Protein AF-A0A7Y2HXH1-F1 (afdb_monomer)

pLDDT: mean 85.86, std 12.76, range [32.22, 98.62]

Solvent-accessible surface area (backbone atoms only — not comparable to full-atom values): 25925 Å² total; per-residue (Å²): 114,70,70,60,53,54,54,50,51,55,49,54,55,49,51,50,53,51,50,55,51,54,54,54,55,60,56,45,57,59,54,50,52,52,51,52,49,49,52,49,54,51,52,50,50,52,52,53,50,60,75,49,48,80,46,75,85,42,82,48,52,45,35,39,28,36,30,29,70,54,81,88,75,81,83,51,68,41,38,40,34,41,34,39,27,36,101,84,72,46,83,44,54,72,54,27,25,29,32,39,25,54,70,82,48,79,70,38,70,75,37,73,55,33,71,76,75,75,56,79,72,86,86,71,91,71,80,62,74,87,68,55,71,95,80,59,70,53,25,32,30,38,37,30,67,42,68,89,67,67,50,77,64,54,47,52,51,51,54,52,46,42,73,73,63,36,44,76,46,70,37,40,32,72,50,53,68,74,59,46,54,53,47,54,76,69,26,39,24,37,39,36,42,56,82,34,51,58,85,57,38,52,60,72,66,47,76,34,62,40,10,35,37,30,30,28,69,65,46,37,46,53,59,22,51,25,71,75,43,63,43,80,46,78,42,31,47,31,20,36,74,31,47,84,44,75,53,32,53,88,49,75,71,38,84,40,74,30,30,91,51,74,41,42,26,33,25,60,72,49,60,61,11,84,49,47,47,44,42,25,14,36,59,94,41,78,89,35,40,22,31,38,37,30,51,58,63,27,39,27,52,88,71,44,59,31,54,16,22,40,35,36,46,34,51,22,79,90,46,65,63,86,50,47,36,72,63,40,51,48,41,50,51,31,46,48,27,51,28,44,69,56,76,56,93,71,35,57,72,38,56,33,86,57,83,39,87,40,80,47,58,64,46,42,44,23,32,40,32,24,66,32,60,39,85,59,41,25,39,31,39,34,41,36,31,38,32,18,60,40,66,44,44,31,26,45,34,36,23,37,56,54,95,92,38,54,34,43,54,72,46,54,38,69,72,44,78,45,58,41,61,76,39,81,49,70,48,63,33,70,77,41,80,45,65,56,42,58,33,21,50,29,42,16,38,65,39,49,64,23,33,38,18,32,41,78,80,38,45,29,36,31,35,90,37,48,20,40,84,72,48,72,61,66,56,58,66,78,66,74,46,78,44,66,26,30,49,20,33,30,35,31,22,33,67,117

Nearest PDB structures (foldseek):
  3no8-assembly2_B  TM=5.246E-01  e=2.899E-03  Homo sapiens
  6j0w-assembly2_B  TM=5.743E-01  e=3.184E+00  Saccharomyces cerevisiae S288C
  6j0x-assembly4_D  TM=6.091E-01  e=5.250E+00  Saccharomyces cerevisiae S288C
  6j0w-assembly1_A  TM=5.552E-01  e=4.203E+00  Saccharomyces cerevisiae S288C
  4gwm-assembly1_B  TM=2.962E-01  e=1.135E-01  Homo sapiens

Foldseek 3Di:
DVVVVVVVVVVVVVVVVVVVVVVVVVVVVVVVVVLVVLVVVVVVVVVVQVVQFPDWDDDDFFKTWTWGPDDPPPRDTKIKMWGQAAPVRHHHAAQTFIWIDIRNDDTDGSGRGHRDGTPDDDDDPDPDPCPDPPPDAQEEEEEAQDPVDDDPQSVVVVVLLVVLRHHYDYDHLQDDLVVLVVSLVVHQEYEAEQNHDCVNNALSCCQRLHFYEYQHFCVCVSVLQFPDDKDKDWDQWWAFPDCPDLLNVQDDGTIGGFFPGIWIWMWDPGDGFPQKDARIAGNVDRVIGRWIKHAQQGQGNVRGGRSFIYIHHGHDDPTPPVRTDPSNSSSVNSSRCVRSVVRDNDFDKKFAQDQADAKDFQQAQKKKKWKIWDAAKFKWWKKKFQKAQDWDKKKKFKADDDPQDGFFTQWMFQIDIDYHDGDIDMDTIDIDIDGTDMMMIIMHDNDRRMIWHKDAATKMFMDRGNCSVVNDDRTRPDTPDIDRMGTRMMIGTHGD

Mean predicted aligned error: 18.64 Å

Sequence (496 aa):
MTIAMVILSIIVVGMGSVMVLAARDLGGTQSDAVAASRTADVAEAIIRDVGFLSTITEQTDRAITLTVPDRDGDGNAETIRYAWESATGDPGVPGDPIWRTYNGGTPVAVIDAAQDFSLTYLTRVVRGDWIPVADESFNLLFVVPDPNDLDAGEILRRDLIESWGYTVTVIDDDAIPLEFDAAVAGNSVAYVCETVDPGRLGTKLTPADIGVVSEQREMAELLEVEAKETRDYGQSSVKVVDAGHYITALVSPGDLTIASSSVRLLRPDDALAPDAVFPISKHDDPTKGVLVTVEAGGTLDDATPAAGRRVVLPWGKDLDFSKLNATAHVLTKRSIDWAAGNESLGGSTFGYVDAFPTNVTNVRRLQVATQVTLAEAGTVTEVGAFIGGFADNCRFAIYSDLAGEPDTLLAETAAFAIESAYDWQSAALPPIHLTPGTYWLALALASNTQGFFVDSGGELRYRNHWAEKNGFLPSWGASDDTFGVKMSIYAAYVTD

Radius of gyration: 33.73 Å; Cα contacts (8 Å, |Δi|>4): 1138; chains: 1; bounding box: 95×76×96 Å

Structure (mmCIF, N/CA/C/O backbone):
data_AF-A0A7Y2HXH1-F1
#
_entry.id   AF-A0A7Y2HXH1-F1
#
loop_
_atom_site.group_PDB
_atom_site.id
_atom_site.type_symbol
_atom_site.label_atom_id
_atom_site.label_alt_id
_atom_site.label_comp_id
_atom_site.label_asym_id
_atom_site.label_entity_id
_atom_site.label_seq_id
_atom_site.pdbx_PDB_ins_code
_atom_site.Cartn_x
_atom_site.Cartn_y
_atom_site.Cartn_z
_atom_site.occupancy
_atom_site.B_iso_or_equiv
_atom_site.auth_seq_id
_atom_site.auth_comp_id
_atom_site.auth_asym_id
_atom_site.auth_atom_id
_atom_site.pdbx_PDB_model_num
ATOM 1 N N . MET A 1 1 ? -63.052 -50.247 65.478 1.00 60.56 1 MET A N 1
ATOM 2 C CA . MET A 1 1 ? -62.754 -50.808 64.140 1.00 60.56 1 MET A CA 1
ATOM 3 C C . MET A 1 1 ? -63.159 -49.860 63.003 1.00 60.56 1 MET A C 1
ATOM 5 O O . MET A 1 1 ? -62.388 -49.704 62.069 1.00 60.56 1 MET A O 1
ATOM 9 N N . THR A 1 2 ? -64.288 -49.150 63.107 1.00 65.19 2 THR A N 1
ATOM 10 C CA . THR A 1 2 ? -64.756 -48.150 62.120 1.00 65.19 2 THR A CA 1
ATOM 11 C C . THR A 1 2 ? -63.811 -46.958 61.925 1.00 65.19 2 THR A C 1
ATOM 13 O O . THR A 1 2 ? -63.526 -46.594 60.792 1.00 65.19 2 THR A O 1
ATOM 16 N N . ILE A 1 3 ? -63.240 -46.402 63.001 1.00 70.44 3 ILE A N 1
ATOM 17 C CA . ILE A 1 3 ? -62.281 -45.279 62.911 1.00 70.44 3 ILE A CA 1
ATOM 18 C C . ILE A 1 3 ? -61.009 -45.678 62.141 1.00 70.44 3 ILE A C 1
ATOM 20 O O . ILE A 1 3 ? -60.512 -44.909 61.325 1.00 70.44 3 ILE A O 1
ATOM 24 N N . ALA A 1 4 ? -60.519 -46.906 62.336 1.00 71.56 4 ALA A N 1
ATOM 25 C CA . ALA A 1 4 ? -59.336 -47.405 61.636 1.00 71.56 4 ALA A CA 1
ATOM 26 C C . ALA A 1 4 ? -59.574 -47.568 60.122 1.00 71.56 4 ALA A C 1
ATOM 28 O O . ALA A 1 4 ? -58.682 -47.273 59.335 1.00 71.56 4 ALA A O 1
ATOM 29 N N . MET A 1 5 ? -60.781 -47.970 59.704 1.00 73.00 5 MET A N 1
ATOM 30 C CA . MET A 1 5 ? -61.138 -48.066 58.281 1.00 73.00 5 MET A CA 1
ATOM 31 C C . MET A 1 5 ? -61.277 -46.693 57.613 1.00 73.00 5 MET A C 1
ATOM 33 O O . MET A 1 5 ? -60.857 -46.532 56.470 1.00 73.00 5 MET A O 1
ATOM 37 N N . VAL A 1 6 ? -61.796 -45.691 58.331 1.00 75.38 6 VAL A N 1
ATOM 38 C CA . VAL A 1 6 ? -61.875 -44.311 57.821 1.00 75.38 6 VAL A CA 1
ATOM 39 C C . VAL A 1 6 ? -60.472 -43.733 57.618 1.00 75.38 6 VAL A C 1
ATOM 41 O O . VAL A 1 6 ? -60.181 -43.207 56.547 1.00 75.38 6 VAL A O 1
ATOM 44 N N . ILE A 1 7 ? -59.569 -43.912 58.587 1.00 78.06 7 ILE A N 1
ATOM 45 C CA . ILE A 1 7 ? -58.177 -43.446 58.471 1.00 78.06 7 ILE A CA 1
ATOM 46 C C . ILE A 1 7 ? -57.454 -44.147 57.311 1.00 78.06 7 ILE A C 1
ATOM 48 O O . ILE A 1 7 ? -56.794 -43.481 56.516 1.00 78.06 7 ILE A O 1
ATOM 52 N N . LEU A 1 8 ? -57.627 -45.464 57.154 1.00 79.19 8 LEU A N 1
ATOM 53 C CA . LEU A 1 8 ? -57.014 -46.211 56.052 1.00 79.19 8 LEU A CA 1
ATOM 54 C C . LEU A 1 8 ? -57.516 -45.727 54.680 1.00 79.19 8 LEU A C 1
ATOM 56 O O . LEU A 1 8 ? -56.723 -45.590 53.755 1.00 79.19 8 LEU A O 1
ATOM 60 N N . SER A 1 9 ? -58.812 -45.416 54.551 1.00 75.00 9 SER A N 1
ATOM 61 C CA . SER A 1 9 ? -59.383 -44.919 53.291 1.00 75.00 9 SER A CA 1
ATOM 62 C C . SER A 1 9 ? -58.818 -43.555 52.876 1.00 75.00 9 SER A C 1
ATOM 64 O O . SER A 1 9 ? -58.506 -43.351 51.705 1.00 75.00 9 SER A O 1
ATOM 66 N N . ILE A 1 10 ? -58.593 -42.654 53.840 1.00 77.50 10 ILE A N 1
ATOM 67 C CA . ILE A 1 10 ? -57.994 -41.335 53.594 1.00 77.50 10 ILE A CA 1
ATOM 68 C C . ILE A 1 10 ? -56.530 -41.485 53.169 1.00 77.50 10 ILE A C 1
ATOM 70 O O . ILE A 1 10 ? -56.088 -40.806 52.246 1.00 77.50 10 ILE A O 1
ATOM 74 N N . ILE A 1 11 ? -55.790 -42.407 53.792 1.00 82.75 11 ILE A N 1
ATOM 75 C CA . ILE A 1 11 ? -54.392 -42.677 53.436 1.00 82.75 11 ILE A CA 1
ATOM 76 C C . ILE A 1 11 ? -54.292 -43.267 52.027 1.00 82.75 11 ILE A C 1
ATOM 78 O O . ILE A 1 11 ? -53.467 -42.808 51.246 1.00 82.75 11 ILE A O 1
ATOM 82 N N . VAL A 1 12 ? -55.143 -44.231 51.662 1.00 81.94 12 VAL A N 1
ATOM 83 C CA . VAL A 1 12 ? -55.109 -44.855 50.327 1.00 81.94 12 VAL A CA 1
ATOM 84 C C . VAL A 1 12 ? -55.480 -43.854 49.226 1.00 81.94 12 VAL A C 1
ATOM 86 O O . VAL A 1 12 ? -54.816 -43.819 48.193 1.00 81.94 12 VAL A O 1
ATOM 89 N N . VAL A 1 13 ? -56.480 -42.994 49.451 1.00 83.62 13 VAL A N 1
ATOM 90 C CA . VAL A 1 13 ? -56.836 -41.923 48.500 1.00 83.62 13 VAL A CA 1
ATOM 91 C C . VAL A 1 13 ? -55.732 -40.865 48.420 1.00 83.62 13 VAL A C 1
ATOM 93 O O . VAL A 1 13 ? -55.372 -40.438 47.325 1.00 83.62 13 VAL A O 1
ATOM 96 N N . GLY A 1 14 ? -55.137 -40.490 49.557 1.00 77.56 14 GLY A N 1
ATOM 97 C CA . GLY A 1 14 ? -53.994 -39.578 49.604 1.00 77.56 14 GLY A CA 1
ATOM 98 C C . GLY A 1 14 ? -52.792 -40.123 48.833 1.00 77.56 14 GLY A C 1
ATOM 99 O O . GLY A 1 14 ? -52.248 -39.430 47.979 1.00 77.56 14 GLY A O 1
ATOM 100 N N . MET A 1 15 ? -52.428 -41.388 49.056 1.00 81.38 15 MET A N 1
ATOM 101 C CA . MET A 1 15 ? -51.345 -42.066 48.336 1.00 81.38 15 MET A CA 1
ATOM 102 C C . MET A 1 15 ? -51.634 -42.195 46.838 1.00 81.38 15 MET A C 1
ATOM 104 O O . MET A 1 15 ? -50.723 -42.002 46.038 1.00 81.38 15 MET A O 1
ATOM 108 N N . GLY A 1 16 ? -52.888 -42.451 46.448 1.00 76.81 16 GLY A N 1
ATOM 109 C CA . GLY A 1 16 ? -53.306 -42.455 45.044 1.00 76.81 16 GLY A CA 1
ATOM 110 C C . GLY A 1 16 ? -53.090 -41.099 44.366 1.00 76.81 16 GLY A C 1
ATOM 111 O O . GLY A 1 16 ? -52.514 -41.041 43.283 1.00 76.81 16 GLY A O 1
ATOM 112 N N . SER A 1 17 ? -53.461 -39.999 45.028 1.00 72.62 17 SER A N 1
ATOM 113 C CA . SER A 1 17 ? -53.221 -38.642 44.517 1.00 72.62 17 SER A CA 1
ATOM 114 C C . SER A 1 17 ? -51.734 -38.297 44.424 1.00 72.62 17 SER A C 1
ATOM 116 O O . SER A 1 17 ? -51.313 -37.702 43.433 1.00 72.62 17 SER A O 1
ATOM 118 N N . VAL A 1 18 ? -50.921 -38.700 45.411 1.00 75.31 18 VAL A N 1
ATOM 119 C CA . VAL A 1 18 ? -49.463 -38.487 45.361 1.00 75.31 18 VAL A CA 1
ATOM 120 C C . VAL A 1 18 ? -48.822 -39.313 44.244 1.00 75.31 18 VAL A C 1
ATOM 122 O O . VAL A 1 18 ? -47.957 -38.802 43.542 1.00 75.31 18 VAL A O 1
ATOM 125 N N . MET A 1 19 ? -49.272 -40.549 44.012 1.00 74.69 19 MET A N 1
ATOM 126 C CA . MET A 1 19 ? -48.784 -41.371 42.899 1.00 74.69 19 MET A CA 1
ATOM 127 C C . MET A 1 19 ? -49.162 -40.794 41.531 1.00 74.69 19 MET A C 1
ATOM 129 O O . MET A 1 19 ? -48.330 -40.807 40.631 1.00 74.69 19 MET A O 1
ATOM 133 N N . VAL A 1 20 ? -50.371 -40.248 41.367 1.00 75.94 20 VAL A N 1
ATOM 134 C CA . VAL A 1 20 ? -50.781 -39.582 40.116 1.00 75.94 20 VAL A CA 1
ATOM 135 C C . VAL A 1 20 ? -49.973 -38.303 39.878 1.00 75.94 20 VAL A C 1
ATOM 137 O O . VAL A 1 20 ? -49.568 -38.045 38.747 1.00 75.94 20 VAL A O 1
ATOM 140 N N . LEU A 1 21 ? -49.691 -37.526 40.928 1.00 70.44 21 LEU A N 1
ATOM 141 C CA . LEU A 1 21 ? -48.829 -36.344 40.837 1.00 70.44 21 LEU A CA 1
ATOM 142 C C . LEU A 1 21 ? -47.380 -36.719 40.496 1.00 70.44 21 LEU A C 1
ATOM 144 O O . LEU A 1 21 ? -46.819 -36.149 39.567 1.00 70.44 21 LEU A O 1
ATOM 148 N N . ALA A 1 22 ? -46.810 -37.723 41.166 1.00 68.31 22 ALA A N 1
ATOM 149 C CA . ALA A 1 22 ? -45.454 -38.203 40.894 1.00 68.31 22 ALA A CA 1
ATOM 150 C C . ALA A 1 22 ? -45.315 -38.819 39.488 1.00 68.31 22 ALA A C 1
ATOM 152 O O . ALA A 1 22 ? -44.310 -38.609 38.816 1.00 68.31 22 ALA A O 1
ATOM 153 N N . ALA A 1 23 ? -46.334 -39.541 39.005 1.00 64.56 23 ALA A N 1
ATOM 154 C CA . ALA A 1 23 ? -46.353 -40.086 37.647 1.00 64.56 23 ALA A CA 1
ATOM 155 C C . ALA A 1 23 ? -46.442 -38.986 36.576 1.00 64.56 23 ALA A C 1
ATOM 157 O O . ALA A 1 23 ? -45.853 -39.120 35.505 1.00 64.56 23 ALA A O 1
ATOM 158 N N . ARG A 1 24 ? -47.156 -37.890 36.864 1.00 61.78 24 ARG A N 1
ATOM 159 C CA . ARG A 1 24 ? -47.276 -36.741 35.957 1.00 61.78 24 ARG A CA 1
ATOM 160 C C . ARG A 1 24 ? -45.981 -35.925 35.880 1.00 61.78 24 ARG A C 1
ATOM 162 O O . ARG A 1 24 ? -45.659 -35.432 34.807 1.00 61.78 24 ARG A O 1
ATOM 169 N N . ASP A 1 25 ? -45.238 -35.845 36.980 1.00 62.25 25 ASP A N 1
ATOM 170 C CA . ASP A 1 25 ? -43.936 -35.170 37.062 1.00 62.25 25 ASP A CA 1
ATOM 171 C C . ASP A 1 25 ? -42.831 -35.959 36.326 1.00 62.25 25 ASP A C 1
ATOM 173 O O . ASP A 1 25 ? -42.063 -35.410 35.538 1.00 62.25 25 ASP A O 1
ATOM 177 N N . LEU A 1 26 ? -42.828 -37.291 36.464 1.00 57.62 26 LEU A N 1
ATOM 178 C CA . LEU A 1 26 ? -41.905 -38.176 35.738 1.00 57.62 26 LEU A CA 1
ATOM 179 C C . LEU A 1 26 ? -42.117 -38.154 34.212 1.00 57.62 26 LEU A C 1
ATOM 181 O O . LEU A 1 26 ? -41.148 -38.271 33.463 1.00 57.62 26 LEU A O 1
ATOM 185 N N . GLY A 1 27 ? -43.355 -37.967 33.741 1.00 52.53 27 GLY A N 1
ATOM 186 C CA . GLY A 1 27 ? -43.676 -37.871 32.310 1.00 52.53 27 GLY A CA 1
ATOM 187 C C . GLY A 1 27 ? -43.183 -36.590 31.620 1.00 52.53 27 GLY A C 1
ATOM 188 O O . GLY A 1 27 ? -42.939 -36.620 30.415 1.00 52.53 27 GLY A O 1
ATOM 189 N N . GLY A 1 28 ? -42.995 -35.490 32.362 1.00 56.53 28 GLY A N 1
ATOM 190 C CA . GLY A 1 28 ? -42.467 -34.228 31.823 1.00 56.53 28 GLY A CA 1
ATOM 191 C C . GLY A 1 28 ? -40.978 -34.315 31.483 1.00 56.53 28 GLY A C 1
ATOM 192 O O . GLY A 1 28 ? -40.565 -33.969 30.385 1.00 56.53 28 GLY A O 1
ATOM 193 N N . THR A 1 29 ? -40.178 -34.921 32.363 1.00 52.50 29 THR A N 1
ATOM 194 C CA . THR A 1 29 ? -38.708 -34.959 32.216 1.00 52.50 29 THR A CA 1
ATOM 195 C C . THR A 1 29 ? -38.201 -35.662 30.951 1.00 52.50 29 THR A C 1
ATOM 197 O O . THR A 1 29 ? -37.196 -35.250 30.376 1.00 52.50 29 THR A O 1
ATOM 200 N N . GLN A 1 30 ? -38.890 -36.709 30.484 1.00 54.19 30 GLN A N 1
ATOM 201 C CA . GLN A 1 30 ? -38.502 -37.439 29.272 1.00 54.19 30 GLN A CA 1
ATOM 202 C C . GLN A 1 30 ? -38.918 -36.689 27.994 1.00 54.19 30 GLN A C 1
ATOM 204 O O . GLN A 1 30 ? -38.177 -36.692 27.016 1.00 54.19 30 GLN A O 1
ATOM 209 N N . SER A 1 31 ? -40.070 -36.010 28.025 1.00 64.81 31 SER A N 1
ATOM 210 C CA . SER A 1 31 ? -40.540 -35.100 26.970 1.00 64.81 31 SER A CA 1
ATOM 211 C C . SER A 1 31 ? -39.597 -33.905 26.814 1.00 64.81 31 SER A C 1
ATOM 213 O O . SER A 1 31 ? -39.173 -33.587 25.704 1.00 64.81 31 SER A O 1
ATOM 215 N N . ASP A 1 32 ? -39.203 -33.303 27.934 1.00 67.62 32 ASP A N 1
ATOM 216 C CA . ASP A 1 32 ? -38.363 -32.107 27.959 1.00 67.62 32 ASP A CA 1
ATOM 217 C C . ASP A 1 32 ? -36.925 -32.415 27.526 1.00 67.62 32 ASP A C 1
ATOM 219 O O . ASP A 1 32 ? -36.320 -31.636 26.794 1.00 67.62 32 ASP A O 1
ATOM 223 N N . ALA A 1 33 ? -36.390 -33.587 27.891 1.00 70.44 33 ALA A N 1
ATOM 224 C CA . ALA A 1 33 ? -35.076 -34.035 27.430 1.00 70.44 33 ALA A CA 1
ATOM 225 C C . ALA A 1 33 ? -35.040 -34.300 25.913 1.00 70.44 33 ALA A C 1
ATOM 227 O O . ALA A 1 33 ? -34.067 -33.948 25.246 1.00 70.44 33 ALA A O 1
ATOM 228 N N . VAL A 1 34 ? -36.102 -34.890 25.349 1.00 75.12 34 VAL A N 1
ATOM 229 C CA . VAL A 1 34 ? -36.216 -35.114 23.897 1.00 75.12 34 VAL A CA 1
ATOM 230 C C . VAL A 1 34 ? -36.394 -33.789 23.152 1.00 75.12 34 VAL A C 1
ATOM 232 O O . VAL A 1 34 ? -35.776 -33.596 22.106 1.00 75.12 34 VAL A O 1
ATOM 235 N N . ALA A 1 35 ? -37.189 -32.863 23.695 1.00 71.75 35 ALA A N 1
ATOM 236 C CA . ALA A 1 35 ? -37.345 -31.522 23.139 1.00 71.75 35 ALA A CA 1
ATOM 237 C C . ALA A 1 35 ? -36.018 -30.745 23.160 1.00 71.75 35 ALA A C 1
ATOM 239 O O . ALA A 1 35 ? -35.622 -30.193 22.138 1.00 71.75 35 ALA A O 1
ATOM 240 N N . ALA A 1 36 ? -35.283 -30.778 24.277 1.00 74.88 36 ALA A N 1
ATOM 241 C CA . ALA A 1 36 ? -33.973 -30.141 24.398 1.00 74.88 36 ALA A CA 1
ATOM 242 C C . ALA A 1 36 ? -32.940 -30.723 23.417 1.00 74.88 36 ALA A C 1
ATOM 244 O O . ALA A 1 36 ? -32.199 -29.963 22.796 1.00 74.88 36 ALA A O 1
ATOM 245 N N . SER A 1 37 ? -32.924 -32.049 23.231 1.00 78.69 37 SER A N 1
ATOM 246 C CA . SER A 1 37 ? -32.053 -32.705 22.245 1.00 78.69 37 SER A CA 1
ATOM 247 C C . SER A 1 37 ? -32.366 -32.250 20.819 1.00 78.69 37 SER A C 1
ATOM 249 O O . SER A 1 37 ? -31.452 -31.891 20.088 1.00 78.69 37 SER A O 1
ATOM 251 N N . ARG A 1 38 ? -33.650 -32.196 20.432 1.00 78.88 38 ARG A N 1
ATOM 252 C CA . ARG A 1 38 ? -34.049 -31.722 19.095 1.00 78.88 38 ARG A CA 1
ATOM 253 C C . ARG A 1 38 ? -33.671 -30.262 18.865 1.00 78.88 38 ARG A C 1
ATOM 255 O O . ARG A 1 38 ? -33.202 -29.922 17.787 1.00 78.88 38 ARG A O 1
ATOM 262 N N . THR A 1 39 ? -33.843 -29.407 19.872 1.00 83.50 39 THR A N 1
ATOM 263 C CA . THR A 1 39 ? -33.423 -28.003 19.785 1.00 83.50 39 THR A CA 1
ATOM 264 C C . THR A 1 39 ? -31.911 -27.883 19.594 1.00 83.50 39 THR A C 1
ATOM 266 O O . THR A 1 39 ? -31.471 -27.063 18.792 1.00 83.50 39 THR A O 1
ATOM 269 N N . ALA A 1 40 ? -31.117 -28.713 20.278 1.00 80.81 40 ALA A N 1
ATOM 270 C CA . ALA A 1 40 ? -29.666 -28.742 20.105 1.00 80.81 40 ALA A CA 1
ATOM 271 C C . ALA A 1 40 ? -29.260 -29.192 18.691 1.00 80.81 40 ALA A C 1
ATOM 273 O O . ALA A 1 40 ? -28.426 -28.536 18.074 1.00 80.81 40 ALA A O 1
ATOM 274 N N . ASP A 1 41 ? -29.900 -30.234 18.149 1.00 83.50 41 ASP A N 1
ATOM 275 C CA . ASP A 1 41 ? -29.634 -30.723 16.788 1.00 83.50 41 ASP A CA 1
ATOM 276 C C . ASP A 1 41 ? -29.937 -29.647 15.729 1.00 83.50 41 ASP A C 1
ATOM 278 O O . ASP A 1 41 ? -29.173 -29.450 14.782 1.00 83.50 41 ASP A O 1
ATOM 282 N N . VAL A 1 42 ? -31.043 -28.912 15.899 1.00 86.75 42 VAL A N 1
ATOM 283 C CA . VAL A 1 42 ? -31.425 -27.812 15.000 1.00 86.75 42 VAL A CA 1
ATOM 284 C C . VAL A 1 42 ? -30.465 -26.630 15.129 1.00 86.75 42 VAL A C 1
ATOM 286 O O . VAL A 1 42 ? -30.064 -26.062 14.115 1.00 86.75 42 VAL A O 1
ATOM 289 N N . ALA A 1 43 ? -30.049 -26.276 16.347 1.00 84.12 43 ALA A N 1
ATOM 290 C CA . ALA A 1 43 ? -29.053 -25.231 16.561 1.00 84.12 43 ALA A CA 1
ATOM 291 C C . ALA A 1 43 ? -27.703 -25.597 15.923 1.00 84.12 43 ALA A C 1
ATOM 293 O O . ALA A 1 43 ? -27.095 -24.760 15.257 1.00 84.12 43 ALA A O 1
ATOM 294 N N . GLU A 1 44 ? -27.256 -26.849 16.055 1.00 84.50 44 GLU A N 1
ATOM 295 C CA . GLU A 1 44 ? -26.034 -27.331 15.409 1.00 84.50 44 GLU A CA 1
ATOM 296 C C . GLU A 1 44 ? -26.155 -27.304 13.879 1.00 84.50 44 GLU A C 1
ATOM 298 O O . GLU A 1 44 ? -25.210 -26.908 13.197 1.00 84.50 44 GLU A O 1
ATOM 303 N N . ALA A 1 45 ? -27.318 -27.665 13.328 1.00 84.69 45 ALA A N 1
ATOM 304 C CA . ALA A 1 45 ? -27.573 -27.577 11.893 1.00 84.69 45 ALA A CA 1
ATOM 305 C C . ALA A 1 45 ? -27.478 -26.129 11.381 1.00 84.69 45 ALA A C 1
ATOM 307 O O . ALA A 1 45 ? -26.812 -25.885 10.377 1.00 84.69 45 ALA A O 1
ATOM 308 N N . ILE A 1 46 ? -28.062 -25.165 12.101 1.00 86.81 46 ILE A N 1
ATOM 309 C CA . ILE A 1 46 ? -27.965 -23.738 11.761 1.00 86.81 46 ILE A CA 1
ATOM 310 C C . ILE A 1 46 ? -26.509 -23.261 11.851 1.00 86.81 46 ILE A C 1
ATOM 312 O O . ILE A 1 46 ? -26.022 -22.626 10.921 1.00 86.81 46 ILE A O 1
ATOM 316 N N . ILE A 1 47 ? -25.782 -23.599 12.924 1.00 84.12 47 ILE A N 1
ATOM 317 C CA . ILE A 1 47 ? -24.367 -23.218 13.095 1.00 84.12 47 ILE A CA 1
ATOM 318 C C . ILE A 1 47 ? -23.501 -23.805 11.978 1.00 84.12 47 ILE A C 1
ATOM 320 O O . ILE A 1 47 ? -22.636 -23.117 11.438 1.00 84.12 47 ILE A O 1
ATOM 324 N N . ARG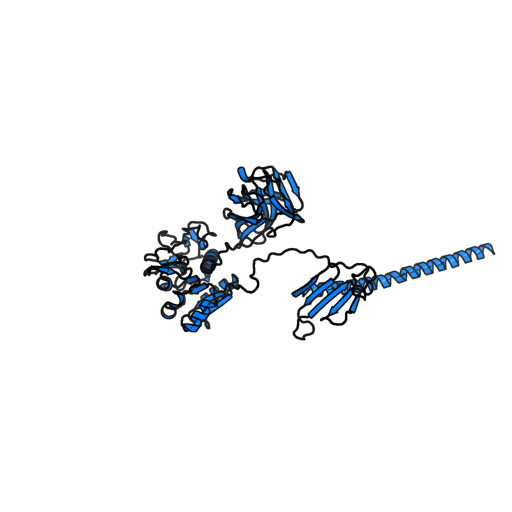 A 1 48 ? -23.736 -25.065 11.606 1.00 84.19 48 ARG A N 1
ATOM 325 C CA . ARG A 1 48 ? -23.034 -25.724 10.503 1.00 84.19 48 ARG A CA 1
ATOM 326 C C . ARG A 1 48 ? -23.311 -25.023 9.179 1.00 84.19 48 ARG A C 1
ATOM 328 O O . ARG A 1 48 ? -22.378 -24.794 8.421 1.00 84.19 48 ARG A O 1
ATOM 335 N N . ASP A 1 49 ? -24.562 -24.661 8.914 1.00 87.50 49 ASP A N 1
ATOM 336 C CA . ASP A 1 49 ? -24.934 -23.944 7.694 1.00 87.50 49 ASP A CA 1
ATOM 337 C C . ASP A 1 49 ? -24.296 -22.558 7.630 1.00 87.50 49 ASP A C 1
ATOM 339 O O . ASP A 1 49 ? -23.765 -22.181 6.589 1.00 87.50 49 ASP A O 1
ATOM 343 N N . VAL A 1 50 ? -24.250 -21.854 8.761 1.00 84.69 50 VAL A N 1
ATOM 344 C CA . VAL A 1 50 ? -23.544 -20.576 8.894 1.00 84.69 50 VAL A CA 1
ATOM 345 C C . VAL A 1 50 ? -22.032 -20.747 8.685 1.00 84.69 50 VAL A C 1
ATOM 347 O O . VAL A 1 50 ? -21.405 -19.913 8.041 1.00 84.69 50 VAL A O 1
ATOM 350 N N . GLY A 1 51 ? -21.437 -21.843 9.160 1.00 75.56 51 GLY A N 1
ATOM 351 C CA . GLY A 1 51 ? -20.004 -22.120 9.003 1.00 75.56 51 GLY A CA 1
ATOM 352 C C . GLY A 1 51 ? -19.540 -22.321 7.554 1.00 75.56 51 GLY A C 1
ATOM 353 O O . GLY A 1 51 ? -18.356 -22.158 7.276 1.00 75.56 51 GLY A O 1
ATOM 354 N N . PHE A 1 52 ? -20.457 -22.645 6.638 1.00 79.31 52 PHE A N 1
ATOM 355 C CA . PHE A 1 52 ? -20.183 -22.806 5.206 1.00 79.31 52 PHE A CA 1
ATOM 356 C C . PHE A 1 52 ? -20.873 -21.739 4.348 1.00 79.31 52 PHE A C 1
ATOM 358 O O . PHE A 1 52 ? -21.001 -21.930 3.144 1.00 79.31 52 PHE A O 1
ATOM 365 N N . LEU A 1 53 ? -21.369 -20.645 4.930 1.00 82.50 53 LEU A N 1
ATOM 366 C CA . LEU A 1 53 ? -22.082 -19.631 4.155 1.00 82.50 53 LEU A CA 1
ATOM 367 C C . LEU A 1 53 ? -21.129 -18.879 3.215 1.00 82.50 53 LEU A C 1
ATOM 369 O O . LEU A 1 53 ? -20.013 -18.530 3.597 1.00 82.50 53 LEU A O 1
ATOM 373 N N . SER A 1 54 ? -21.594 -18.583 2.002 1.00 81.50 54 SER A N 1
ATOM 374 C CA . SER A 1 54 ? -20.922 -17.672 1.067 1.00 81.50 54 SER A CA 1
ATOM 375 C C . SER A 1 54 ? -21.564 -16.286 1.068 1.00 81.50 54 SER A C 1
ATOM 377 O O . SER A 1 54 ? -20.869 -15.276 1.013 1.00 81.50 54 SER A O 1
ATOM 379 N N . THR A 1 55 ? -22.896 -16.227 1.142 1.00 83.00 55 THR A N 1
ATOM 380 C CA . THR A 1 55 ? -23.673 -14.981 1.110 1.00 83.00 55 THR A CA 1
ATOM 381 C C . THR A 1 55 ? -24.920 -15.076 1.984 1.00 83.00 55 THR A C 1
ATOM 383 O O . THR A 1 55 ? -25.481 -16.156 2.172 1.00 83.00 55 THR A O 1
ATOM 386 N N . ILE A 1 56 ? -25.377 -13.929 2.490 1.00 87.25 56 ILE A N 1
ATOM 387 C CA . ILE A 1 56 ? -26.636 -13.776 3.229 1.00 87.25 56 ILE A CA 1
ATOM 388 C C . ILE A 1 56 ? -27.538 -12.848 2.413 1.00 87.25 56 ILE A C 1
ATOM 390 O O . ILE A 1 56 ? -27.123 -11.747 2.061 1.00 87.25 56 ILE A O 1
ATOM 394 N N . THR A 1 57 ? -28.752 -13.288 2.090 1.00 88.62 57 THR A N 1
ATOM 395 C CA . THR A 1 57 ? -29.701 -12.523 1.251 1.00 88.62 57 THR A CA 1
ATOM 396 C C . THR A 1 57 ? -30.919 -12.015 2.019 1.00 88.62 57 THR A C 1
ATOM 398 O O . THR A 1 57 ? -31.614 -11.114 1.557 1.00 88.62 57 THR A O 1
ATOM 401 N N . GLU A 1 58 ? -31.151 -12.538 3.221 1.00 89.12 58 GLU A N 1
ATOM 402 C CA . GLU A 1 58 ? -32.157 -12.055 4.163 1.00 89.12 58 GLU A CA 1
ATOM 403 C C . GLU A 1 58 ? -31.595 -12.178 5.572 1.00 89.12 58 GLU A C 1
ATOM 405 O O . GLU A 1 58 ? -31.024 -13.213 5.925 1.00 89.12 58 GLU A O 1
ATOM 410 N N . GLN A 1 59 ? -31.776 -11.134 6.374 1.00 86.88 59 GLN A N 1
ATOM 411 C CA . GLN A 1 59 ? -31.323 -11.115 7.752 1.00 86.88 59 GLN A CA 1
ATOM 412 C C . GLN A 1 59 ? -32.252 -10.253 8.600 1.00 86.88 59 GLN A C 1
ATOM 414 O O . GLN A 1 59 ? -32.374 -9.047 8.397 1.00 86.88 59 GLN A O 1
ATOM 419 N N . THR A 1 60 ? -32.910 -10.886 9.561 1.00 88.88 60 THR A N 1
ATOM 420 C CA . THR A 1 60 ? -33.731 -10.239 10.584 1.00 88.88 60 THR A CA 1
ATOM 421 C C . THR A 1 60 ? -33.460 -10.907 11.932 1.00 88.88 60 THR A C 1
ATOM 423 O O . THR A 1 60 ? -32.693 -11.865 12.024 1.00 88.88 60 THR A O 1
ATOM 426 N N . ASP A 1 61 ? -34.092 -10.428 12.999 1.00 85.81 61 ASP A N 1
ATOM 427 C CA . ASP A 1 61 ? -34.029 -11.066 14.316 1.00 85.81 61 ASP A CA 1
ATOM 428 C C . ASP A 1 61 ? -34.692 -12.457 14.348 1.00 85.81 61 ASP A C 1
ATOM 430 O O . ASP A 1 61 ? -34.451 -13.218 15.288 1.00 85.81 61 ASP A O 1
ATOM 434 N N . ARG A 1 62 ? -35.497 -12.803 13.330 1.00 88.81 62 ARG A N 1
ATOM 435 C CA . ARG A 1 62 ? -36.331 -14.019 13.284 1.00 88.81 62 ARG A CA 1
ATOM 436 C C . ARG A 1 62 ? -36.229 -14.829 11.996 1.00 88.81 62 ARG A C 1
ATOM 438 O O . ARG A 1 62 ? -36.793 -15.917 11.937 1.00 88.81 62 ARG A O 1
ATOM 445 N N . ALA A 1 63 ? -35.521 -14.341 10.987 1.00 90.94 63 ALA A N 1
ATOM 446 C CA . ALA A 1 63 ? -35.292 -15.054 9.738 1.00 90.94 63 ALA A CA 1
ATOM 447 C C . ALA A 1 63 ? -33.889 -14.793 9.182 1.00 90.94 63 ALA A C 1
ATOM 449 O O . ALA A 1 63 ? -33.371 -13.679 9.276 1.00 90.94 63 ALA A O 1
ATOM 450 N N . ILE A 1 64 ? -33.294 -15.819 8.578 1.00 91.88 64 ILE A N 1
ATOM 451 C CA . ILE A 1 64 ? -32.023 -15.740 7.858 1.00 91.88 64 ILE A CA 1
ATOM 452 C C . ILE A 1 64 ? -32.078 -16.602 6.600 1.00 91.88 64 ILE A C 1
ATOM 454 O O . ILE A 1 64 ? -32.470 -17.769 6.663 1.00 91.88 64 ILE A O 1
ATOM 458 N N . THR A 1 65 ? -31.661 -16.035 5.468 1.00 94.31 65 THR A N 1
ATOM 459 C CA . THR A 1 65 ? -31.483 -16.765 4.207 1.00 94.31 65 THR A CA 1
ATOM 460 C C . THR A 1 65 ? -30.003 -16.800 3.846 1.00 94.31 65 THR A C 1
ATOM 462 O O . THR A 1 65 ? -29.376 -15.760 3.637 1.00 94.31 65 THR A O 1
ATOM 465 N N . LEU A 1 66 ? -29.460 -18.014 3.788 1.00 92.31 66 LEU A N 1
ATOM 466 C CA . LEU A 1 66 ? -28.058 -18.336 3.549 1.00 92.31 66 LEU A CA 1
ATOM 467 C C . LEU A 1 66 ? -27.887 -18.944 2.159 1.00 92.31 66 LEU A C 1
ATOM 469 O O . LEU A 1 66 ? -28.712 -19.755 1.741 1.00 92.31 66 LEU A O 1
ATOM 473 N N . THR A 1 67 ? -26.782 -18.628 1.494 1.00 92.00 67 THR A N 1
ATOM 474 C CA . THR A 1 67 ? -26.273 -19.407 0.361 1.00 92.00 67 THR A CA 1
ATOM 475 C C . THR A 1 67 ? -25.081 -20.231 0.828 1.00 92.00 67 THR A C 1
ATOM 477 O O . THR A 1 67 ? -24.187 -19.691 1.481 1.00 92.00 67 THR A O 1
ATOM 480 N N . VAL A 1 68 ? -25.072 -21.524 0.519 1.00 89.62 68 VAL A N 1
ATOM 481 C CA . VAL A 1 68 ? -24.001 -22.466 0.872 1.00 89.62 68 VAL A CA 1
ATOM 482 C C . VAL A 1 68 ? -23.452 -23.134 -0.398 1.00 89.62 68 VAL A C 1
ATOM 484 O O . VAL A 1 68 ? -24.191 -23.255 -1.373 1.00 89.62 68 VAL A O 1
ATOM 487 N N . PRO A 1 69 ? -22.167 -23.539 -0.431 1.00 88.19 69 PRO A N 1
ATOM 488 C CA . PRO A 1 69 ? -21.606 -24.314 -1.532 1.00 88.19 69 PRO A CA 1
ATOM 489 C C . PRO A 1 69 ? -22.375 -25.608 -1.756 1.00 88.19 69 PRO A C 1
ATOM 491 O O . PRO A 1 69 ? -22.782 -26.219 -0.769 1.00 88.19 69 PRO A O 1
ATOM 494 N N . ASP A 1 70 ? -22.440 -26.021 -3.022 1.00 88.88 70 ASP A N 1
ATOM 495 C CA . ASP A 1 70 ? -23.107 -27.235 -3.497 1.00 88.88 70 ASP A CA 1
ATOM 496 C C . ASP A 1 70 ? -22.833 -28.458 -2.597 1.00 88.88 70 ASP A C 1
ATOM 498 O O . ASP A 1 70 ? -21.690 -28.901 -2.423 1.00 88.88 70 ASP A O 1
ATOM 502 N N . ARG A 1 71 ? -23.902 -28.995 -2.010 1.00 84.38 71 ARG A N 1
ATOM 503 C CA . ARG A 1 71 ? -23.936 -30.163 -1.125 1.00 84.38 71 ARG A CA 1
ATOM 504 C C . ARG A 1 71 ? -24.641 -31.351 -1.755 1.00 84.38 71 ARG A C 1
ATOM 506 O O . ARG A 1 71 ? -24.369 -32.480 -1.334 1.00 84.38 71 ARG A O 1
ATOM 513 N N . ASP A 1 72 ? -25.574 -31.125 -2.677 1.00 85.19 72 ASP A N 1
ATOM 514 C CA . ASP A 1 72 ? -26.320 -32.193 -3.347 1.00 85.19 72 ASP A CA 1
ATOM 515 C C . ASP A 1 72 ? -25.687 -32.659 -4.672 1.00 85.19 72 ASP A C 1
ATOM 517 O O . ASP A 1 72 ? -26.049 -33.723 -5.187 1.00 85.19 72 ASP A O 1
ATOM 521 N N . GLY A 1 73 ? -24.639 -31.965 -5.119 1.00 82.69 73 GLY A N 1
ATOM 522 C CA . GLY A 1 73 ? -23.790 -32.319 -6.250 1.00 82.69 73 GLY A CA 1
ATOM 523 C C . GLY A 1 73 ? -24.380 -31.928 -7.602 1.00 82.69 73 GLY A C 1
ATOM 524 O O . GLY A 1 73 ? -24.003 -32.531 -8.614 1.00 82.69 73 GLY A O 1
ATOM 525 N N . ASP A 1 74 ? -25.329 -30.989 -7.634 1.00 84.38 74 ASP A N 1
ATOM 526 C CA . ASP A 1 74 ? -25.994 -30.539 -8.859 1.00 84.38 74 ASP A CA 1
ATOM 527 C C . ASP A 1 74 ? -25.247 -29.412 -9.604 1.00 84.38 74 ASP A C 1
ATOM 529 O O . ASP A 1 74 ? -25.638 -29.025 -10.712 1.00 84.38 74 ASP A O 1
ATOM 533 N N . GLY A 1 75 ? -24.134 -28.936 -9.039 1.00 79.44 75 GLY A N 1
ATOM 534 C CA . GLY A 1 75 ? -23.290 -27.875 -9.576 1.00 79.44 75 GLY A CA 1
ATOM 535 C C . GLY A 1 75 ? -23.754 -26.457 -9.233 1.00 79.44 75 GLY A C 1
ATOM 536 O O . GLY A 1 75 ? -23.120 -25.506 -9.695 1.00 79.44 75 GLY A O 1
ATOM 537 N N . ASN A 1 76 ? -24.821 -26.287 -8.446 1.00 82.94 76 ASN A N 1
ATOM 538 C CA . ASN A 1 76 ? -25.340 -24.992 -8.017 1.00 82.94 76 ASN A CA 1
ATOM 539 C C . ASN A 1 76 ? -25.212 -24.823 -6.500 1.00 82.94 76 ASN A C 1
ATOM 541 O O . ASN A 1 76 ? -25.402 -25.748 -5.721 1.00 82.94 76 ASN A O 1
ATOM 545 N N . ALA A 1 77 ? -24.922 -23.599 -6.061 1.00 86.44 77 ALA A N 1
ATOM 546 C CA . ALA A 1 77 ? -24.954 -23.268 -4.641 1.00 86.44 77 ALA A CA 1
ATOM 547 C C . ALA A 1 77 ? -26.395 -23.313 -4.104 1.00 86.44 77 ALA A C 1
ATOM 549 O O . ALA A 1 77 ? -27.320 -22.819 -4.760 1.00 86.44 77 ALA A O 1
ATOM 550 N N . GLU A 1 78 ? -26.598 -23.840 -2.898 1.00 91.94 78 GLU A N 1
ATOM 551 C CA . GLU A 1 78 ? -27.935 -23.969 -2.327 1.00 91.94 78 GLU A CA 1
ATOM 552 C C . GLU A 1 78 ? -28.339 -22.786 -1.466 1.00 91.94 78 GLU A C 1
ATOM 554 O O . GLU A 1 78 ? -27.539 -22.170 -0.768 1.00 91.94 78 GLU A O 1
ATOM 559 N N . THR A 1 79 ? -29.636 -22.495 -1.482 1.00 94.56 79 THR A N 1
ATOM 560 C CA . THR A 1 79 ? -30.254 -21.462 -0.657 1.00 94.56 79 THR A CA 1
ATOM 561 C C . THR A 1 79 ? -31.032 -22.104 0.483 1.00 94.56 79 THR A C 1
ATOM 563 O O . THR A 1 79 ? -31.985 -22.851 0.254 1.00 94.56 79 THR A O 1
ATOM 566 N N . ILE A 1 80 ? -30.658 -21.792 1.721 1.00 94.88 80 ILE A N 1
ATOM 567 C CA . ILE A 1 80 ? -31.304 -22.296 2.933 1.00 94.88 80 ILE A CA 1
ATOM 568 C C . ILE A 1 80 ? -31.885 -21.117 3.705 1.00 94.88 80 ILE A C 1
ATOM 570 O O . ILE A 1 80 ? -31.148 -20.240 4.144 1.00 94.88 80 ILE A O 1
ATOM 574 N N . ARG A 1 81 ? -33.203 -21.113 3.912 1.00 94.88 81 ARG A N 1
ATOM 575 C CA . ARG A 1 81 ? -33.892 -20.117 4.742 1.00 94.88 81 ARG A CA 1
ATOM 576 C C . ARG A 1 81 ? -34.370 -20.739 6.041 1.00 94.88 81 ARG A C 1
ATOM 578 O O . ARG A 1 81 ? -35.122 -21.712 5.994 1.00 94.88 81 ARG A O 1
ATOM 585 N N . TYR A 1 82 ? -33.993 -20.144 7.167 1.00 94.38 82 TYR A N 1
ATOM 586 C CA . TYR A 1 82 ? -34.560 -20.421 8.485 1.00 94.38 82 TYR A CA 1
ATOM 587 C C . TYR A 1 82 ? -35.438 -19.250 8.910 1.00 94.38 82 TYR A C 1
ATOM 589 O O . TYR A 1 82 ? -34.976 -18.115 8.856 1.00 94.38 82 TYR A O 1
ATOM 597 N N . ALA A 1 83 ? -36.677 -19.501 9.334 1.00 94.38 83 ALA A N 1
ATOM 598 C CA . ALA A 1 83 ? -37.584 -18.432 9.748 1.00 94.38 83 ALA A CA 1
ATOM 599 C C . ALA A 1 83 ? -38.538 -18.862 10.864 1.00 94.38 83 ALA A C 1
ATOM 601 O O . ALA A 1 83 ? -39.163 -19.920 10.780 1.00 94.38 83 ALA A O 1
ATOM 602 N N . TRP A 1 84 ? -38.661 -18.030 11.897 1.00 94.81 84 TRP A N 1
ATOM 603 C CA . TRP A 1 84 ? -39.661 -18.178 12.948 1.00 94.81 84 TRP A CA 1
ATOM 604 C C . TRP A 1 84 ? -40.911 -17.380 12.591 1.00 94.81 84 TRP A C 1
ATOM 606 O O . TRP A 1 84 ? -40.988 -16.165 12.797 1.00 94.81 84 TRP A O 1
ATOM 616 N N . GLU A 1 85 ? -41.876 -18.082 12.008 1.00 92.19 85 GLU A N 1
ATOM 617 C CA . GLU A 1 85 ? -43.066 -17.504 11.390 1.00 92.19 85 GLU A CA 1
ATOM 618 C C . GLU A 1 85 ? -44.275 -18.403 11.637 1.00 92.19 85 GLU A C 1
ATOM 620 O O . GLU A 1 85 ? -44.168 -19.634 11.707 1.00 92.19 85 GLU A O 1
ATOM 625 N N . SER A 1 86 ? -45.452 -17.790 11.717 1.00 87.94 86 SER A N 1
ATOM 626 C CA . SER A 1 86 ? -46.703 -18.537 11.734 1.00 87.94 86 SER A CA 1
ATOM 627 C C . SER A 1 86 ? -46.875 -19.324 10.426 1.00 87.94 86 SER A C 1
ATOM 629 O O . SER A 1 86 ? -46.255 -19.035 9.401 1.00 87.94 86 SER A O 1
ATOM 631 N N . ALA A 1 87 ? -47.793 -20.293 10.405 1.00 79.19 87 ALA A N 1
ATOM 632 C CA . ALA A 1 87 ? -48.127 -21.021 9.175 1.00 79.19 87 ALA A CA 1
ATOM 633 C C . ALA A 1 87 ? -48.680 -20.117 8.046 1.00 79.19 87 ALA A C 1
ATOM 635 O O . ALA A 1 87 ? -48.792 -20.562 6.904 1.00 79.19 87 ALA A O 1
ATOM 636 N N . THR A 1 88 ? -49.051 -18.871 8.360 1.00 78.88 88 THR A N 1
ATOM 637 C CA . THR A 1 88 ? -49.532 -17.860 7.409 1.00 78.88 88 THR A CA 1
ATOM 638 C C . THR A 1 88 ? -48.458 -16.852 6.989 1.00 78.88 88 THR A C 1
ATOM 640 O O . THR A 1 88 ? -48.756 -15.994 6.161 1.00 78.88 88 THR A O 1
ATOM 643 N N . GLY A 1 89 ? -47.223 -16.976 7.492 1.00 79.06 89 GLY A N 1
ATOM 644 C CA . GLY A 1 89 ? -46.102 -16.086 7.166 1.00 79.06 89 GLY A CA 1
ATOM 645 C C . GLY A 1 89 ? -46.060 -14.793 7.987 1.00 79.06 89 GLY A C 1
ATOM 646 O O . GLY A 1 89 ? -45.368 -13.851 7.610 1.00 79.06 89 GLY A O 1
ATOM 647 N N . ASP A 1 90 ? -46.806 -14.724 9.093 1.00 86.44 90 ASP A N 1
ATOM 648 C CA . ASP A 1 90 ? -46.714 -13.614 10.044 1.00 86.44 90 ASP A CA 1
ATOM 649 C C . ASP A 1 90 ? -45.511 -13.818 10.988 1.00 86.44 90 ASP A C 1
ATOM 651 O O . ASP A 1 90 ? -45.104 -14.963 11.213 1.00 86.44 90 ASP A O 1
ATOM 655 N N . PRO A 1 91 ? -44.949 -12.751 11.592 1.00 85.69 91 PRO A N 1
ATOM 656 C CA . PRO A 1 91 ? -43.852 -12.881 12.549 1.00 85.69 91 PRO A CA 1
ATOM 657 C C . PRO A 1 91 ? -44.196 -13.844 13.692 1.00 85.69 91 PRO A C 1
ATOM 659 O O . PRO A 1 91 ? -45.229 -13.679 14.343 1.00 85.69 91 PRO A O 1
ATOM 662 N N . GLY A 1 92 ? -43.313 -14.810 13.966 1.00 85.81 92 GLY A N 1
ATOM 663 C CA . GLY A 1 92 ? -43.564 -15.868 14.946 1.00 85.81 92 GLY A CA 1
ATOM 664 C C . GLY A 1 92 ? -43.796 -15.349 16.367 1.00 85.81 92 GLY A C 1
ATOM 665 O O . GLY A 1 92 ? -43.159 -14.390 16.824 1.00 85.81 92 GLY A O 1
ATOM 666 N N . VAL A 1 93 ? -44.719 -15.990 17.077 1.00 89.81 93 VAL A N 1
ATOM 667 C CA . VAL A 1 93 ? -44.951 -15.810 18.516 1.00 89.81 93 VAL A CA 1
ATOM 668 C C . VAL A 1 93 ? -44.664 -17.115 19.270 1.00 89.81 93 VAL A C 1
ATOM 670 O O . VAL A 1 93 ? -44.588 -18.176 18.649 1.00 89.81 93 VAL A O 1
ATOM 673 N N . PRO A 1 94 ? -44.495 -17.090 20.609 1.00 91.94 94 PRO A N 1
ATOM 674 C CA . PRO A 1 94 ? -44.272 -18.310 21.382 1.00 91.94 94 PRO A CA 1
ATOM 675 C C . PRO A 1 94 ? -45.324 -19.387 21.085 1.00 91.94 94 PRO A C 1
ATOM 677 O O . PRO A 1 94 ? -46.524 -19.164 21.250 1.00 91.94 94 PRO A O 1
ATOM 680 N N . GLY A 1 95 ? -44.855 -20.559 20.658 1.00 87.38 95 GLY A N 1
ATOM 681 C CA . GLY A 1 95 ? -45.680 -21.675 20.197 1.00 87.38 95 GLY A CA 1
ATOM 682 C C . GLY A 1 95 ? -45.724 -21.857 18.678 1.00 87.38 95 GLY A C 1
ATOM 683 O O . GLY A 1 95 ? -46.151 -22.923 18.245 1.00 87.38 95 GLY A O 1
ATOM 684 N N . ASP A 1 96 ? -45.251 -20.888 17.887 1.00 92.44 96 ASP A N 1
ATOM 685 C CA . ASP A 1 96 ? -45.136 -21.023 16.431 1.00 92.44 96 ASP A CA 1
ATOM 686 C C . ASP A 1 96 ? -43.889 -21.826 16.015 1.00 92.44 96 ASP A C 1
ATOM 688 O O . ASP A 1 96 ? -42.880 -21.837 16.736 1.00 92.44 96 ASP A O 1
ATOM 692 N N . PRO A 1 97 ? -43.931 -22.495 14.850 1.00 92.62 97 PRO A N 1
ATOM 693 C CA . PRO A 1 97 ? -42.822 -23.294 14.350 1.00 92.62 97 PRO A CA 1
ATOM 694 C C . PRO A 1 97 ? -41.672 -22.458 13.776 1.00 92.62 97 PRO A C 1
ATOM 696 O O . PRO A 1 97 ? -41.856 -21.356 13.261 1.00 92.62 97 PRO A O 1
ATOM 699 N N . ILE A 1 98 ? -40.470 -23.034 13.801 1.00 93.06 98 ILE A N 1
ATOM 700 C CA . ILE A 1 98 ? -39.332 -22.558 13.006 1.00 93.06 98 ILE A CA 1
ATOM 701 C C . ILE A 1 98 ? -39.279 -23.396 11.734 1.00 93.06 98 ILE A C 1
ATOM 703 O O . ILE A 1 98 ? -39.186 -24.626 11.788 1.00 93.06 98 ILE A O 1
ATOM 707 N N . TRP A 1 99 ? -39.320 -22.727 10.591 1.00 94.19 99 TRP A N 1
ATOM 708 C CA . TRP A 1 99 ? -39.301 -23.335 9.270 1.00 94.19 99 TRP A CA 1
ATOM 709 C C . TRP A 1 99 ? -37.895 -23.352 8.689 1.00 94.19 99 TRP A C 1
ATOM 711 O O . TRP A 1 99 ? -37.158 -22.378 8.816 1.00 94.19 99 TRP A O 1
ATOM 721 N N . ARG A 1 100 ? -37.561 -24.433 7.981 1.00 94.44 100 ARG A N 1
ATOM 722 C CA . ARG A 1 100 ? -36.420 -24.522 7.068 1.00 94.44 100 ARG A CA 1
ATOM 723 C C . ARG A 1 100 ? -36.925 -24.696 5.643 1.00 94.44 100 ARG A C 1
ATOM 725 O O . ARG A 1 100 ? -37.690 -25.617 5.364 1.00 94.44 100 ARG A O 1
ATOM 732 N N . THR A 1 101 ? -36.452 -23.856 4.734 1.00 94.38 101 THR A N 1
ATOM 733 C CA . THR A 1 101 ? -36.728 -23.951 3.295 1.00 94.38 101 THR A CA 1
ATOM 734 C C . THR A 1 101 ? -35.421 -24.181 2.550 1.00 94.38 101 THR A C 1
ATOM 736 O O . THR A 1 101 ? -34.454 -23.469 2.797 1.00 94.38 101 THR A O 1
ATOM 739 N N . TYR A 1 102 ? -35.383 -25.173 1.660 1.00 93.00 102 TYR A N 1
ATOM 740 C CA . TYR A 1 102 ? -34.197 -25.538 0.875 1.00 93.00 102 TYR A CA 1
ATOM 741 C C . TYR A 1 102 ? -34.462 -25.295 -0.610 1.00 93.00 102 TYR A C 1
ATOM 743 O O . TYR A 1 102 ? -35.457 -25.804 -1.124 1.00 93.00 102 TYR A O 1
ATOM 751 N N . ASN A 1 103 ? -33.616 -24.509 -1.279 1.00 90.88 103 ASN A N 1
ATOM 752 C CA . ASN A 1 103 ? -33.704 -24.153 -2.703 1.00 90.88 103 ASN A CA 1
ATOM 753 C C . ASN A 1 103 ? -35.096 -23.652 -3.135 1.00 90.88 103 ASN A C 1
ATOM 755 O O . ASN A 1 103 ? -35.597 -23.994 -4.202 1.00 90.88 103 ASN A O 1
ATOM 759 N N . GLY A 1 104 ? -35.757 -22.872 -2.269 1.00 88.00 104 GLY A N 1
ATOM 760 C CA . GLY A 1 104 ? -37.120 -22.375 -2.510 1.00 88.00 104 GLY A CA 1
ATOM 761 C C . GLY A 1 104 ? -38.210 -23.459 -2.512 1.00 88.00 104 GLY A C 1
ATOM 762 O O . GLY A 1 104 ? -39.322 -23.207 -2.972 1.00 88.00 104 GLY A O 1
ATOM 763 N N . GLY A 1 105 ? -37.898 -24.666 -2.028 1.00 89.75 105 GLY A N 1
ATOM 764 C CA . GLY A 1 105 ? -38.821 -25.793 -1.928 1.00 89.75 105 GLY A CA 1
ATOM 765 C C . GLY A 1 105 ? -39.900 -25.622 -0.854 1.00 89.75 105 GLY A C 1
ATOM 766 O O . GLY A 1 105 ? -40.127 -24.543 -0.315 1.00 89.75 105 GLY A O 1
ATOM 767 N N . THR A 1 106 ? -40.599 -26.708 -0.523 1.00 92.62 106 THR A N 1
ATOM 768 C CA . THR A 1 106 ? -41.635 -26.672 0.520 1.00 92.62 106 THR A CA 1
ATOM 769 C C . THR A 1 106 ? -41.005 -26.453 1.905 1.00 92.62 106 THR A C 1
ATOM 771 O O . THR A 1 106 ? -40.120 -27.230 2.273 1.00 92.62 106 THR A O 1
ATOM 774 N N . PRO A 1 107 ? -41.456 -25.454 2.691 1.00 91.25 107 PRO A N 1
ATOM 775 C CA . PRO A 1 107 ? -40.977 -25.252 4.055 1.00 91.25 107 PRO A CA 1
ATOM 776 C C . PRO A 1 107 ? -41.260 -26.468 4.945 1.00 91.25 107 PRO A C 1
ATOM 778 O O . PRO A 1 107 ? -42.363 -27.016 4.941 1.00 91.25 107 PRO A O 1
ATOM 781 N N . VAL A 1 108 ? -40.265 -26.875 5.732 1.00 93.31 108 VAL A N 1
ATOM 782 C CA . VAL A 1 108 ? -40.358 -27.981 6.694 1.00 93.31 108 VAL A CA 1
ATOM 783 C C . VAL A 1 108 ? -40.126 -27.438 8.098 1.00 93.31 108 VAL A C 1
ATOM 785 O O . VAL A 1 108 ? -39.145 -26.732 8.328 1.00 93.31 108 VAL A O 1
ATOM 788 N N . ALA A 1 109 ? -41.014 -27.759 9.040 1.00 91.25 109 ALA A N 1
ATOM 789 C CA . ALA A 1 109 ? -40.833 -27.378 10.436 1.00 91.25 109 ALA A CA 1
ATOM 790 C C . ALA A 1 109 ? -39.638 -28.144 11.023 1.00 91.25 109 ALA A C 1
ATOM 792 O O . ALA A 1 109 ? -39.625 -29.376 11.038 1.00 91.25 109 ALA A O 1
ATOM 793 N N . VAL A 1 110 ? -38.624 -27.411 11.481 1.00 91.25 110 VAL A N 1
ATOM 794 C CA . VAL A 1 110 ? -37.478 -27.978 12.212 1.00 91.25 110 VAL A CA 1
ATOM 795 C C . VAL A 1 110 ? -37.731 -27.984 13.717 1.00 91.25 110 VAL A C 1
ATOM 797 O O . VAL A 1 110 ? -37.255 -28.870 14.422 1.00 91.25 110 VAL A O 1
ATOM 800 N N . ILE A 1 111 ? -38.539 -27.038 14.198 1.00 90.44 111 ILE A N 1
ATOM 801 C CA . ILE A 1 111 ? -39.090 -27.005 15.554 1.00 90.44 111 ILE A CA 1
ATOM 802 C C . ILE A 1 111 ? -40.580 -26.697 15.421 1.00 90.44 111 ILE A C 1
ATOM 804 O O . ILE A 1 111 ? -40.934 -25.699 14.805 1.00 90.44 111 ILE A O 1
ATOM 808 N N . ASP A 1 112 ? -41.441 -27.540 15.994 1.00 87.69 112 ASP A N 1
ATOM 809 C CA . ASP A 1 112 ? -42.899 -27.432 15.826 1.00 87.69 112 ASP A CA 1
ATOM 810 C C . ASP A 1 112 ? -43.537 -26.315 16.672 1.00 87.69 112 ASP A C 1
ATOM 812 O O . ASP A 1 112 ? -44.581 -25.788 16.301 1.00 87.69 112 ASP A O 1
ATOM 816 N N . ALA A 1 113 ? -42.934 -25.974 17.818 1.00 87.75 113 ALA A N 1
ATOM 817 C CA . ALA A 1 113 ? -43.461 -24.983 18.761 1.00 87.75 113 ALA A CA 1
ATOM 818 C C . ALA A 1 113 ? -42.328 -24.283 19.531 1.00 87.75 113 ALA A C 1
ATOM 820 O O . ALA A 1 113 ? -42.054 -24.595 20.696 1.00 87.75 113 ALA A O 1
ATOM 821 N N . ALA A 1 114 ? -41.641 -23.350 18.872 1.00 88.12 114 ALA A N 1
ATOM 822 C CA . ALA A 1 114 ? -40.553 -22.596 19.481 1.00 88.12 114 ALA A CA 1
ATOM 823 C C . ALA A 1 114 ? -41.100 -21.587 20.499 1.00 88.12 114 ALA A C 1
ATOM 825 O O . ALA A 1 114 ? -42.082 -20.892 20.247 1.00 88.12 114 ALA A O 1
ATOM 826 N N . GLN A 1 115 ? -40.480 -21.523 21.677 1.00 88.81 115 GLN A N 1
ATOM 827 C CA . GLN A 1 115 ? -40.856 -20.550 22.711 1.00 88.81 115 GLN A CA 1
ATOM 828 C C . GLN A 1 115 ? -40.120 -19.223 22.540 1.00 88.81 115 GLN A C 1
ATOM 830 O O . GLN A 1 115 ? -40.665 -18.173 22.864 1.00 88.81 115 GLN A O 1
ATOM 835 N N . ASP A 1 116 ? -38.895 -19.292 22.028 1.00 86.81 116 ASP A N 1
ATOM 836 C CA . ASP A 1 116 ? -38.059 -18.145 21.723 1.00 86.81 116 ASP A CA 1
ATOM 837 C C . ASP A 1 116 ? -37.107 -18.517 20.583 1.00 86.81 116 ASP A C 1
ATOM 839 O O . ASP A 1 116 ? -36.677 -19.670 20.467 1.00 86.81 116 ASP A O 1
ATOM 843 N N . PHE A 1 117 ? -36.798 -17.541 19.743 1.00 86.31 117 PHE A N 1
ATOM 844 C CA . PHE A 1 117 ? -35.832 -17.654 18.664 1.00 86.31 117 PHE A CA 1
ATOM 845 C C . PHE A 1 117 ? -35.302 -16.264 18.354 1.00 86.31 117 PHE A C 1
ATOM 847 O O . PHE A 1 117 ? -36.059 -15.353 18.017 1.00 86.31 117 PHE A O 1
ATOM 854 N N . SER A 1 118 ? -33.988 -16.110 18.474 1.00 84.19 118 SER A N 1
ATOM 855 C CA . SER A 1 118 ? -33.316 -14.855 18.192 1.00 84.19 118 SER A CA 1
ATOM 856 C C . SER A 1 118 ? -32.077 -15.123 17.363 1.00 84.19 118 SER A C 1
ATOM 858 O O . SER A 1 118 ? -31.182 -15.861 17.772 1.00 84.19 118 SER A O 1
ATOM 860 N N . LEU A 1 119 ? -32.028 -14.481 16.204 1.00 83.12 119 LEU A N 1
ATOM 861 C CA . LEU A 1 119 ? -30.860 -14.434 15.339 1.00 83.12 119 LEU A CA 1
ATOM 862 C C . LEU A 1 119 ? -30.066 -13.148 15.550 1.00 83.12 119 LEU A C 1
ATOM 864 O O . LEU A 1 119 ? -29.329 -12.750 14.660 1.00 83.12 119 LEU A O 1
ATOM 868 N N . THR A 1 120 ? -30.207 -12.485 16.705 1.00 78.06 120 THR A N 1
ATOM 869 C CA . THR A 1 120 ? -29.449 -11.268 17.014 1.00 78.06 120 THR A CA 1
ATOM 870 C C . THR A 1 120 ? -27.956 -11.544 16.877 1.00 78.06 120 THR A C 1
ATOM 872 O O . THR A 1 120 ? -27.395 -12.406 17.551 1.00 78.06 120 THR A O 1
ATOM 875 N N . TYR A 1 121 ? -27.310 -10.789 16.002 1.00 67.06 121 TYR A N 1
ATOM 876 C CA . TYR A 1 121 ? -25.904 -10.922 15.670 1.00 67.06 121 TYR A CA 1
ATOM 877 C C . TYR A 1 121 ? -25.176 -9.639 16.040 1.00 67.06 121 TYR A C 1
ATOM 879 O O . TYR A 1 121 ? -25.748 -8.548 16.063 1.00 67.06 121 TYR A O 1
ATOM 887 N N . LEU A 1 122 ? -23.886 -9.779 16.317 1.00 59.00 122 LEU A N 1
ATOM 888 C CA . LEU A 1 122 ? -22.996 -8.641 16.446 1.00 59.00 122 LEU A CA 1
ATOM 889 C C . LEU A 1 122 ? -22.414 -8.361 15.065 1.00 59.00 122 LEU A C 1
ATOM 891 O O . LEU A 1 122 ? -21.637 -9.156 14.538 1.00 59.00 122 LEU A O 1
ATOM 895 N N . THR A 1 123 ? -22.785 -7.234 14.468 1.00 51.31 123 THR A N 1
ATOM 896 C CA . THR A 1 123 ? -22.045 -6.713 13.322 1.00 51.31 123 THR A CA 1
ATOM 897 C C . THR A 1 123 ? -20.764 -6.085 13.825 1.00 51.31 123 THR A C 1
ATOM 899 O O . THR A 1 123 ? -20.794 -5.141 14.613 1.00 51.31 123 THR A O 1
ATOM 902 N N . ARG A 1 124 ? -19.634 -6.571 13.330 1.00 42.41 124 ARG A N 1
ATOM 903 C CA . ARG A 1 124 ? -18.397 -5.805 13.341 1.00 42.41 124 ARG A CA 1
ATOM 904 C C . ARG A 1 124 ? -18.142 -5.395 11.906 1.00 42.41 124 ARG A C 1
ATOM 906 O O . ARG A 1 124 ? -18.028 -6.266 11.047 1.00 42.41 124 ARG A O 1
ATOM 913 N N . VAL A 1 125 ? -18.060 -4.095 11.652 1.00 41.56 125 VAL A N 1
ATOM 914 C CA . VAL A 1 125 ? -17.485 -3.628 10.396 1.00 41.56 125 VAL A CA 1
ATOM 915 C C . VAL A 1 125 ? -16.021 -4.044 10.436 1.00 41.56 125 VAL A C 1
ATOM 917 O O . VAL A 1 125 ? -15.252 -3.651 11.309 1.00 41.56 125 VAL A O 1
ATOM 920 N N . VAL A 1 126 ? -15.678 -4.986 9.570 1.00 34.38 126 VAL A N 1
ATOM 921 C CA . VAL A 1 126 ? -14.294 -5.300 9.263 1.00 34.38 126 VAL A CA 1
ATOM 922 C C . VAL A 1 126 ? -14.051 -4.538 7.983 1.00 34.38 126 VAL A C 1
ATOM 924 O O . VAL A 1 126 ? -14.501 -4.966 6.922 1.00 34.38 126 VAL A O 1
ATOM 927 N N . ARG A 1 127 ? -13.385 -3.386 8.070 1.00 36.53 127 ARG A N 1
ATOM 928 C CA . ARG A 1 127 ? -12.646 -2.942 6.899 1.00 36.53 127 ARG A CA 1
ATOM 929 C C . ARG A 1 127 ? -11.570 -3.996 6.718 1.00 36.53 127 ARG A C 1
ATOM 931 O O . ARG A 1 127 ? -10.626 -4.053 7.501 1.00 36.53 127 ARG A O 1
ATOM 938 N N . GLY A 1 128 ? -11.755 -4.877 5.740 1.00 32.31 128 GLY A N 1
ATOM 939 C CA . GLY A 1 128 ? -10.565 -5.353 5.066 1.00 32.31 128 GLY A CA 1
ATOM 940 C C . GLY A 1 128 ? -9.803 -4.105 4.643 1.00 32.31 128 GLY A C 1
ATOM 941 O O . GLY A 1 128 ? -10.425 -3.072 4.344 1.00 32.31 128 GLY A O 1
ATOM 942 N N . ASP A 1 129 ? -8.482 -4.200 4.578 1.00 38.19 129 ASP A N 1
ATOM 943 C CA . ASP A 1 129 ? -7.777 -3.404 3.586 1.00 38.19 129 ASP A CA 1
ATOM 944 C C . ASP A 1 129 ? -8.635 -3.398 2.327 1.00 38.19 129 ASP A C 1
ATOM 946 O O . ASP A 1 129 ? -9.325 -4.384 2.036 1.00 38.19 129 ASP A O 1
ATOM 950 N N . TRP A 1 130 ? -8.690 -2.266 1.649 1.00 32.22 130 TRP A N 1
ATOM 951 C CA . TRP A 1 130 ? -9.298 -2.205 0.338 1.00 32.22 130 TRP A CA 1
ATOM 952 C C . TRP A 1 130 ? -8.588 -3.266 -0.531 1.00 32.22 130 TRP A C 1
ATOM 954 O O . TRP A 1 130 ? -7.586 -2.986 -1.169 1.00 32.22 130 TRP A O 1
ATOM 964 N N . ILE A 1 131 ? -9.057 -4.517 -0.503 1.00 40.69 131 ILE A N 1
ATOM 965 C CA . ILE A 1 131 ? -9.021 -5.404 -1.640 1.00 40.69 131 ILE A CA 1
ATOM 966 C C . ILE A 1 131 ? -10.038 -4.711 -2.525 1.00 40.69 131 ILE A C 1
ATOM 968 O O . ILE A 1 131 ? -11.204 -4.604 -2.113 1.00 40.69 131 ILE A O 1
ATOM 972 N N . PRO A 1 132 ? -9.613 -4.152 -3.664 1.00 32.84 132 PRO A N 1
ATOM 973 C CA . PRO A 1 132 ? -10.547 -3.644 -4.640 1.00 32.84 132 PRO A CA 1
ATOM 974 C C . PRO A 1 132 ? -11.691 -4.642 -4.761 1.00 32.84 132 PRO A C 1
ATOM 976 O O . PRO A 1 132 ? -11.466 -5.852 -4.880 1.00 32.84 132 PRO A O 1
ATOM 979 N N . VAL A 1 133 ? -12.931 -4.144 -4.700 1.00 33.16 133 VAL A N 1
ATOM 980 C CA . VAL A 1 133 ? -14.037 -4.852 -5.351 1.00 33.16 133 VAL A CA 1
ATOM 981 C C . VAL A 1 133 ? -13.468 -5.312 -6.687 1.00 33.16 133 VAL A C 1
ATOM 983 O O . VAL A 1 133 ? -12.849 -4.487 -7.353 1.00 33.16 133 VAL A O 1
ATOM 986 N N . ALA A 1 134 ? -13.562 -6.611 -6.983 1.00 38.47 134 ALA A N 1
ATOM 987 C CA . ALA A 1 134 ? -12.943 -7.279 -8.124 1.00 38.47 134 ALA A CA 1
ATOM 988 C C . ALA A 1 134 ? -13.362 -6.653 -9.471 1.00 38.47 134 ALA A C 1
ATOM 990 O O . ALA A 1 134 ? -14.174 -7.216 -10.199 1.00 38.47 134 ALA A O 1
ATOM 991 N N . ASP A 1 135 ? -12.827 -5.466 -9.741 1.00 36.00 135 ASP A N 1
ATOM 992 C CA . ASP A 1 135 ? -12.956 -4.671 -10.956 1.00 36.00 135 ASP A CA 1
ATOM 993 C C . ASP A 1 135 ? -11.818 -3.634 -11.116 1.00 36.00 135 ASP A C 1
ATOM 995 O O . ASP A 1 135 ? -11.682 -3.060 -12.186 1.00 36.00 135 ASP A O 1
ATOM 999 N N . GLU A 1 136 ? -10.933 -3.437 -10.124 1.00 42.44 136 GLU A N 1
ATOM 1000 C CA . GLU A 1 136 ? -9.608 -2.833 -10.363 1.00 42.44 136 GLU A CA 1
ATOM 1001 C C . GLU A 1 136 ? -8.506 -3.696 -9.737 1.00 42.44 136 GLU A C 1
ATOM 1003 O O . GLU A 1 136 ? -7.941 -3.384 -8.691 1.00 42.44 136 GLU A O 1
ATOM 1008 N N . SER A 1 137 ? -8.202 -4.834 -10.366 1.00 51.84 137 SER A N 1
ATOM 1009 C CA . SER A 1 137 ? -6.890 -5.451 -10.186 1.00 51.84 137 SER A CA 1
ATOM 1010 C C . SER A 1 137 ? -5.833 -4.483 -10.725 1.00 51.84 137 SER A C 1
ATOM 1012 O O . SER A 1 137 ? -5.920 -4.054 -11.876 1.00 51.84 137 SER A O 1
ATOM 1014 N N . PHE A 1 138 ? -4.831 -4.119 -9.918 1.00 69.56 138 PHE A N 1
ATOM 1015 C CA . PHE A 1 138 ? -3.676 -3.394 -10.445 1.00 69.56 138 PHE A CA 1
ATOM 1016 C C . PHE A 1 138 ? -2.910 -4.350 -11.357 1.00 69.56 138 PHE A C 1
ATOM 1018 O O . PHE A 1 138 ? -2.269 -5.302 -10.909 1.00 69.56 138 PHE A O 1
ATOM 1025 N N . ASN A 1 139 ? -3.058 -4.135 -12.655 1.00 90.56 139 ASN A N 1
ATOM 1026 C CA . ASN A 1 139 ? -2.504 -4.997 -13.682 1.00 90.56 139 ASN A CA 1
ATOM 1027 C C . ASN A 1 139 ? -1.091 -4.511 -14.015 1.00 90.56 139 ASN A C 1
ATOM 1029 O O . ASN A 1 139 ? -0.887 -3.330 -14.314 1.00 90.56 139 ASN A O 1
ATOM 1033 N N . LEU A 1 140 ? -0.114 -5.410 -13.947 1.00 96.19 140 LEU A N 1
ATOM 1034 C CA . LEU A 1 140 ? 1.275 -5.129 -14.283 1.00 96.19 140 LEU A CA 1
ATOM 1035 C C . LEU A 1 140 ? 1.698 -5.940 -15.505 1.00 96.19 140 LEU A C 1
ATOM 1037 O O . LEU A 1 140 ? 1.580 -7.164 -15.523 1.00 96.19 140 LEU A O 1
ATOM 1041 N N . LEU A 1 141 ? 2.261 -5.255 -16.499 1.00 97.69 141 LEU A N 1
ATOM 1042 C CA . LEU A 1 141 ? 2.891 -5.879 -17.654 1.00 97.69 141 LEU A CA 1
ATOM 1043 C C . LEU A 1 141 ? 4.348 -6.216 -17.318 1.00 97.69 141 LEU A C 1
ATOM 1045 O O . LEU A 1 141 ? 5.176 -5.319 -17.185 1.00 97.69 141 LEU A O 1
ATOM 1049 N N . PHE A 1 142 ? 4.673 -7.496 -17.176 1.00 97.69 142 PHE A N 1
ATOM 1050 C CA . PHE A 1 142 ? 6.023 -7.978 -16.894 1.00 97.69 142 PHE A CA 1
ATOM 1051 C C . PHE A 1 142 ? 6.715 -8.381 -18.198 1.00 97.69 142 PHE A C 1
ATOM 1053 O O . PHE A 1 142 ? 6.351 -9.380 -18.818 1.00 97.69 142 PHE A O 1
ATOM 1060 N N . VAL A 1 143 ? 7.682 -7.573 -18.632 1.00 97.38 143 VAL A N 1
ATOM 1061 C CA . VAL A 1 143 ? 8.402 -7.755 -19.900 1.00 97.38 143 VAL A CA 1
ATOM 1062 C C . VAL A 1 143 ? 9.650 -8.601 -19.662 1.00 97.38 143 VAL A C 1
ATOM 1064 O O . VAL A 1 143 ? 10.485 -8.246 -18.823 1.00 97.38 143 VAL A O 1
ATOM 1067 N N . VAL A 1 144 ? 9.767 -9.702 -20.405 1.00 96.19 144 VAL A N 1
ATOM 1068 C CA . VAL A 1 144 ? 10.812 -10.732 -20.269 1.00 96.19 144 VAL A CA 1
ATOM 1069 C C . VAL A 1 144 ? 11.291 -11.223 -21.646 1.00 96.19 144 VAL A C 1
ATOM 1071 O O . VAL A 1 144 ? 10.576 -11.030 -22.628 1.00 96.19 144 VAL A O 1
ATOM 1074 N N . PRO A 1 145 ? 12.453 -11.895 -21.751 1.00 95.56 145 PRO A N 1
ATOM 1075 C CA . PRO A 1 145 ? 12.952 -12.435 -23.021 1.00 95.56 145 PRO A CA 1
ATOM 1076 C C . PRO A 1 145 ? 12.141 -13.601 -23.597 1.00 95.56 145 PRO A C 1
ATOM 1078 O O . PRO A 1 145 ? 12.130 -13.782 -24.809 1.00 95.56 145 PRO A O 1
ATOM 1081 N N . ASP A 1 146 ? 11.532 -14.436 -22.746 1.00 95.62 146 ASP A N 1
ATOM 1082 C CA . ASP A 1 146 ? 10.641 -15.525 -23.168 1.00 95.62 146 ASP A CA 1
ATOM 1083 C C . ASP A 1 146 ? 9.608 -15.824 -22.062 1.00 95.62 146 ASP A C 1
ATOM 1085 O O . ASP A 1 146 ? 9.962 -16.348 -21.002 1.00 95.62 146 ASP A O 1
ATOM 1089 N N . PRO A 1 147 ? 8.310 -15.540 -22.274 1.00 95.31 147 PRO A N 1
ATOM 1090 C CA . PRO A 1 147 ? 7.271 -15.765 -21.269 1.00 95.31 147 PRO A CA 1
ATOM 1091 C C . PRO A 1 147 ? 7.038 -17.250 -20.945 1.00 95.31 147 PRO A C 1
ATOM 1093 O O . PRO A 1 147 ? 6.377 -17.558 -19.951 1.00 95.31 147 PRO A O 1
ATOM 1096 N N . ASN A 1 148 ? 7.543 -18.177 -21.767 1.00 95.56 148 ASN A N 1
ATOM 1097 C CA . ASN A 1 148 ? 7.373 -19.619 -21.578 1.00 95.56 148 ASN A CA 1
ATOM 1098 C C . ASN A 1 148 ? 8.558 -20.286 -20.863 1.00 95.56 148 ASN A C 1
ATOM 1100 O O . ASN A 1 148 ? 8.441 -21.458 -20.496 1.00 95.56 148 ASN A O 1
ATOM 1104 N N . ASP A 1 149 ? 9.668 -19.571 -20.667 1.00 95.38 149 ASP A N 1
ATOM 1105 C CA . ASP A 1 149 ? 10.893 -20.092 -20.048 1.00 95.38 149 ASP A CA 1
ATOM 1106 C C . ASP A 1 149 ? 11.529 -19.050 -19.120 1.00 95.38 149 ASP A C 1
ATOM 1108 O O . ASP A 1 149 ? 12.650 -18.592 -19.331 1.00 95.38 149 ASP A O 1
ATOM 1112 N N . LEU A 1 150 ? 10.779 -18.662 -18.085 1.00 94.69 150 LEU A N 1
ATOM 1113 C CA . LEU A 1 150 ? 11.264 -17.714 -17.087 1.00 94.69 150 LEU A CA 1
ATOM 1114 C C . LEU A 1 150 ? 12.409 -18.305 -16.262 1.00 94.69 150 LEU A C 1
ATOM 1116 O O . LEU A 1 150 ? 12.298 -19.409 -15.713 1.00 94.69 150 LEU A O 1
ATOM 1120 N N . ASP A 1 151 ? 13.470 -17.526 -16.086 1.00 91.75 151 ASP A N 1
ATOM 1121 C CA . ASP A 1 151 ? 14.566 -17.885 -15.202 1.00 91.75 151 ASP A CA 1
ATOM 1122 C C . ASP A 1 151 ? 14.194 -17.739 -13.710 1.00 91.75 151 ASP A C 1
ATOM 1124 O O . ASP A 1 151 ? 13.130 -17.248 -13.319 1.00 91.75 151 ASP A O 1
ATOM 1128 N N . ALA A 1 152 ? 15.085 -18.198 -12.824 1.00 90.81 152 ALA A N 1
ATOM 1129 C CA . ALA A 1 152 ? 14.836 -18.163 -11.383 1.00 90.81 152 ALA A CA 1
ATOM 1130 C C . ALA A 1 152 ? 14.696 -16.734 -10.821 1.00 90.81 152 ALA A C 1
ATOM 1132 O O . ALA A 1 152 ? 13.966 -16.527 -9.852 1.00 90.81 152 ALA A O 1
ATOM 1133 N N . GLY A 1 153 ? 15.398 -15.756 -11.394 1.00 89.75 153 GLY A N 1
ATOM 1134 C CA . GLY A 1 153 ? 15.317 -14.356 -10.993 1.00 89.75 153 GLY A CA 1
ATOM 1135 C C . GLY A 1 153 ? 14.038 -13.678 -11.483 1.00 89.75 153 GLY A C 1
ATOM 1136 O O . GLY A 1 153 ? 13.484 -12.841 -10.769 1.00 89.75 153 GLY A O 1
ATOM 1137 N N . GLU A 1 154 ? 13.556 -14.036 -12.668 1.00 93.50 154 GLU A N 1
ATOM 1138 C CA . GLU A 1 154 ? 12.291 -13.564 -13.235 1.00 93.50 154 GLU A CA 1
ATOM 1139 C C . GLU A 1 154 ? 11.096 -14.123 -12.460 1.00 93.50 154 GLU A C 1
ATOM 1141 O O . GLU A 1 154 ? 10.197 -13.368 -12.089 1.00 93.50 154 GLU A O 1
ATOM 1146 N N . ILE A 1 155 ? 11.130 -15.416 -12.119 1.00 93.12 155 ILE A N 1
ATOM 1147 C CA . ILE A 1 155 ? 10.132 -16.055 -11.250 1.00 93.12 155 ILE A CA 1
ATOM 1148 C C . ILE A 1 155 ? 10.066 -15.348 -9.893 1.00 93.12 155 ILE A C 1
ATOM 1150 O O . ILE A 1 155 ? 8.978 -14.996 -9.447 1.00 93.12 155 ILE A O 1
ATOM 1154 N N . LEU A 1 156 ? 11.213 -15.079 -9.258 1.00 91.00 156 LEU A N 1
ATOM 1155 C CA . LEU A 1 156 ? 11.250 -14.380 -7.968 1.00 91.00 156 LEU A CA 1
ATOM 1156 C C . LEU A 1 156 ? 10.620 -12.983 -8.033 1.00 91.00 156 LEU A C 1
ATOM 1158 O O . LEU A 1 156 ? 9.916 -12.597 -7.103 1.00 91.00 156 LEU A O 1
ATOM 1162 N N . ARG A 1 157 ? 10.858 -12.225 -9.110 1.00 92.56 157 ARG A N 1
ATOM 1163 C CA . ARG A 1 157 ? 10.262 -10.892 -9.298 1.00 92.56 157 ARG A CA 1
ATOM 1164 C C . ARG A 1 157 ? 8.760 -10.977 -9.513 1.00 92.56 157 ARG A C 1
ATOM 1166 O O . ARG A 1 157 ? 8.031 -10.251 -8.844 1.00 92.56 157 ARG A O 1
ATOM 1173 N N . ARG A 1 158 ? 8.305 -11.869 -10.399 1.00 93.75 158 ARG A N 1
ATOM 1174 C CA . ARG A 1 158 ? 6.875 -12.099 -10.637 1.00 93.75 158 ARG A CA 1
ATOM 1175 C C . ARG A 1 158 ? 6.170 -12.471 -9.335 1.00 93.75 158 ARG A C 1
ATOM 1177 O O . ARG A 1 158 ? 5.228 -11.787 -8.960 1.00 93.75 158 ARG A O 1
ATOM 1184 N N . ASP A 1 159 ? 6.660 -13.488 -8.629 1.00 88.50 159 ASP A N 1
ATOM 1185 C CA . ASP A 1 159 ? 6.034 -13.987 -7.400 1.00 88.50 159 ASP A CA 1
ATOM 1186 C C . ASP A 1 159 ? 6.006 -12.903 -6.307 1.00 88.50 159 ASP A C 1
ATOM 1188 O O . ASP A 1 159 ? 5.022 -12.762 -5.580 1.00 88.50 159 ASP A O 1
ATOM 1192 N N . LEU A 1 160 ? 7.067 -12.095 -6.204 1.00 83.69 160 LEU A N 1
ATOM 1193 C CA . LEU A 1 160 ? 7.116 -10.970 -5.274 1.00 83.69 160 LEU A CA 1
ATOM 1194 C C . LEU A 1 160 ? 6.094 -9.880 -5.641 1.00 83.69 160 LEU A C 1
ATOM 1196 O O . LEU A 1 160 ? 5.385 -9.390 -4.764 1.00 83.69 160 LEU A O 1
ATOM 1200 N N . ILE A 1 161 ? 5.975 -9.530 -6.922 1.00 89.62 161 ILE A N 1
ATOM 1201 C CA . ILE A 1 161 ? 4.997 -8.553 -7.417 1.00 89.62 161 ILE A CA 1
ATOM 1202 C C . ILE A 1 161 ? 3.559 -9.049 -7.199 1.00 89.62 161 ILE A C 1
ATOM 1204 O O . ILE A 1 161 ? 2.718 -8.296 -6.706 1.00 89.62 161 ILE A O 1
ATOM 1208 N N . GLU A 1 162 ? 3.282 -10.320 -7.492 1.00 85.00 162 GLU A N 1
ATOM 1209 C CA . GLU A 1 162 ? 1.982 -10.949 -7.225 1.00 85.00 162 GLU A CA 1
ATOM 1210 C C . GLU A 1 162 ? 1.659 -10.946 -5.725 1.00 85.00 162 GLU A C 1
ATOM 1212 O O . GLU A 1 162 ? 0.526 -10.660 -5.333 1.00 85.00 162 GLU A O 1
ATOM 1217 N N . SER A 1 163 ? 2.659 -11.167 -4.861 1.00 79.56 163 SER A N 1
ATOM 1218 C CA . SER A 1 163 ? 2.476 -11.097 -3.403 1.00 79.56 163 SER A CA 1
ATOM 1219 C C . SER A 1 163 ? 2.079 -9.703 -2.899 1.00 79.56 163 SER A C 1
ATOM 1221 O O . SER A 1 163 ? 1.486 -9.580 -1.828 1.00 79.56 163 SER A O 1
ATOM 1223 N N . TRP A 1 164 ? 2.360 -8.651 -3.675 1.00 77.31 164 TRP A N 1
ATOM 1224 C CA . TRP A 1 164 ? 1.947 -7.276 -3.387 1.00 77.31 164 TRP A CA 1
ATOM 1225 C C . TRP A 1 164 ? 0.530 -6.942 -3.873 1.00 77.31 164 TRP A C 1
ATOM 1227 O O . TRP A 1 164 ? 0.086 -5.809 -3.690 1.00 77.31 164 TRP A O 1
ATOM 1237 N N . GLY A 1 165 ? -0.178 -7.905 -4.474 1.00 76.56 165 GLY A N 1
ATOM 1238 C CA . GLY A 1 165 ? -1.558 -7.760 -4.942 1.00 76.56 165 GLY A CA 1
ATOM 1239 C C . GLY A 1 165 ? -1.704 -7.348 -6.409 1.00 76.56 165 GLY A C 1
ATOM 1240 O O . GLY A 1 165 ? -2.823 -7.076 -6.844 1.00 76.56 165 GLY A O 1
ATOM 1241 N N . TYR A 1 166 ? -0.612 -7.313 -7.179 1.00 82.50 166 TYR A N 1
ATOM 1242 C CA . TYR A 1 166 ? -0.675 -7.071 -8.620 1.00 82.50 166 TYR A CA 1
ATOM 1243 C C . TYR A 1 166 ? -1.086 -8.336 -9.372 1.00 82.50 166 TYR A C 1
ATOM 1245 O O . TYR A 1 166 ? -0.652 -9.442 -9.055 1.00 82.50 166 TYR A O 1
ATOM 1253 N N . THR A 1 167 ? -1.879 -8.167 -10.427 1.00 89.56 167 THR A N 1
ATOM 1254 C CA . THR A 1 167 ? -2.087 -9.222 -11.426 1.00 89.56 167 THR A CA 1
ATOM 1255 C C . THR A 1 167 ? -1.037 -9.068 -12.516 1.00 89.56 167 THR A C 1
ATOM 1257 O O . THR A 1 167 ? -0.996 -8.039 -13.189 1.00 89.56 167 THR A O 1
ATOM 1260 N N . VAL A 1 168 ? -0.171 -10.069 -12.683 1.00 95.44 168 VAL A N 1
ATOM 1261 C CA . VAL A 1 168 ? 0.958 -9.983 -13.614 1.00 95.44 168 VAL A CA 1
ATOM 1262 C C . VAL A 1 168 ? 0.608 -10.595 -14.968 1.00 95.44 168 VAL A C 1
ATOM 1264 O O . VAL A 1 168 ? 0.330 -11.787 -15.085 1.00 95.44 168 VAL A O 1
ATOM 1267 N N . THR A 1 169 ? 0.681 -9.775 -16.014 1.00 97.00 169 THR A N 1
ATOM 1268 C CA . THR A 1 169 ? 0.644 -10.207 -17.414 1.00 97.00 169 THR A CA 1
ATOM 1269 C C . THR A 1 169 ? 2.074 -10.302 -17.928 1.00 97.00 169 THR A C 1
ATOM 1271 O O . THR A 1 169 ? 2.745 -9.284 -18.046 1.00 97.00 169 THR A O 1
ATOM 1274 N N . VAL A 1 170 ? 2.557 -11.501 -18.248 1.00 97.94 170 VAL A N 1
ATOM 1275 C CA . VAL A 1 170 ? 3.917 -11.689 -18.781 1.00 97.94 170 VAL A CA 1
ATOM 1276 C C . VAL A 1 170 ? 3.913 -11.533 -20.306 1.00 97.94 170 VAL A C 1
ATOM 1278 O O . VAL A 1 170 ? 3.040 -12.097 -20.969 1.00 97.94 170 VAL A O 1
ATOM 1281 N N . ILE A 1 171 ? 4.875 -10.796 -20.868 1.00 97.81 171 ILE A N 1
ATOM 1282 C CA . ILE A 1 171 ? 5.020 -10.596 -22.317 1.00 97.81 171 ILE A CA 1
ATOM 1283 C C . ILE A 1 171 ? 6.471 -10.752 -22.783 1.00 97.81 171 ILE A C 1
ATOM 1285 O O . ILE A 1 171 ? 7.404 -10.360 -22.086 1.00 97.81 171 ILE A O 1
ATOM 1289 N N . ASP A 1 172 ? 6.627 -11.301 -23.986 1.00 97.50 172 ASP A N 1
ATOM 1290 C CA . ASP A 1 172 ? 7.896 -11.428 -24.706 1.00 97.50 172 ASP A CA 1
ATOM 1291 C C . ASP A 1 172 ? 8.405 -10.056 -25.192 1.00 97.50 172 ASP A C 1
ATOM 1293 O O . ASP A 1 172 ? 7.637 -9.258 -25.743 1.00 97.50 172 ASP A O 1
ATOM 1297 N N . ASP A 1 173 ? 9.698 -9.776 -25.027 1.00 95.50 173 ASP A N 1
ATOM 1298 C CA . ASP A 1 173 ? 10.338 -8.566 -25.545 1.00 95.50 173 ASP A CA 1
ATOM 1299 C C . ASP A 1 173 ? 10.297 -8.466 -27.083 1.00 95.50 173 ASP A C 1
ATOM 1301 O O . ASP A 1 173 ? 10.235 -7.356 -27.630 1.00 95.50 173 ASP A O 1
ATOM 1305 N N . ASP A 1 174 ? 10.200 -9.602 -27.778 1.00 95.94 174 ASP A N 1
ATOM 1306 C CA . ASP A 1 174 ? 10.033 -9.736 -29.226 1.00 95.94 174 ASP A CA 1
ATOM 1307 C C . ASP A 1 174 ? 8.561 -9.901 -29.647 1.00 95.94 174 ASP A C 1
ATOM 1309 O O . ASP A 1 174 ? 8.266 -10.128 -30.825 1.00 95.94 174 ASP A O 1
ATOM 1313 N N . ALA A 1 175 ? 7.601 -9.733 -28.722 1.00 96.88 175 ALA A N 1
ATOM 1314 C CA . ALA A 1 175 ? 6.183 -9.755 -29.071 1.00 96.88 175 ALA A CA 1
ATOM 1315 C C . ALA A 1 175 ? 5.878 -8.725 -30.168 1.00 96.88 175 ALA A C 1
ATOM 1317 O O . ALA A 1 175 ? 6.417 -7.605 -30.198 1.00 96.88 175 ALA A O 1
ATOM 1318 N N . ILE A 1 176 ? 4.995 -9.110 -31.091 1.00 94.81 176 ILE A N 1
ATOM 1319 C CA . ILE A 1 176 ? 4.641 -8.258 -32.224 1.00 94.81 176 ILE A CA 1
ATOM 1320 C C . ILE A 1 176 ? 3.923 -6.987 -31.733 1.00 94.81 176 ILE A C 1
ATOM 1322 O O . ILE A 1 176 ? 3.201 -7.044 -30.737 1.00 94.81 176 ILE A O 1
ATOM 1326 N N . PRO A 1 177 ? 4.033 -5.847 -32.446 1.00 93.25 177 PRO A N 1
ATOM 1327 C CA . PRO A 1 177 ? 3.499 -4.568 -31.966 1.00 93.25 177 PRO A CA 1
ATOM 1328 C C . PRO A 1 177 ? 2.023 -4.605 -31.558 1.00 93.25 177 PRO A C 1
ATOM 1330 O O . PRO A 1 177 ? 1.662 -4.071 -30.522 1.00 93.25 177 PRO A O 1
ATOM 1333 N N . LEU A 1 178 ? 1.175 -5.305 -32.321 1.00 94.12 178 LEU A N 1
ATOM 1334 C CA . LEU A 1 178 ? -0.256 -5.402 -32.017 1.00 94.12 178 LEU A CA 1
ATOM 1335 C C . LEU A 1 178 ? -0.542 -6.092 -30.672 1.00 94.12 178 LEU A C 1
ATOM 1337 O O . LEU A 1 178 ? -1.459 -5.689 -29.962 1.00 94.12 178 LEU A O 1
ATOM 1341 N N . GLU A 1 179 ? 0.207 -7.145 -30.346 1.00 95.88 179 GLU A N 1
ATOM 1342 C CA . GLU A 1 179 ? 0.060 -7.868 -29.077 1.00 95.88 179 GLU A CA 1
ATOM 1343 C C . GLU A 1 179 ? 0.622 -7.039 -27.923 1.00 95.88 179 GLU A C 1
ATOM 1345 O O . GLU A 1 179 ? -0.002 -6.954 -26.867 1.00 95.88 179 GLU A O 1
ATOM 1350 N N . PHE A 1 180 ? 1.755 -6.372 -28.156 1.00 96.75 180 PHE A N 1
ATOM 1351 C CA . PHE A 1 180 ? 2.390 -5.505 -27.173 1.00 96.75 180 PHE A CA 1
ATOM 1352 C C . PHE A 1 180 ? 1.504 -4.306 -26.810 1.00 96.75 180 PHE A C 1
ATOM 1354 O O . PHE A 1 180 ? 1.261 -4.065 -25.631 1.00 96.75 180 PHE A O 1
ATOM 1361 N N . ASP A 1 181 ? 0.942 -3.613 -27.803 1.00 94.88 181 ASP A N 1
ATOM 1362 C CA . ASP A 1 181 ? 0.037 -2.475 -27.598 1.00 94.88 181 ASP A CA 1
ATOM 1363 C C . ASP A 1 181 ? -1.235 -2.892 -26.840 1.00 94.88 181 ASP A C 1
ATOM 1365 O O . ASP A 1 181 ? -1.701 -2.181 -25.948 1.00 94.88 181 ASP A O 1
ATOM 1369 N N . ALA A 1 182 ? -1.794 -4.066 -27.161 1.00 93.88 182 ALA A N 1
ATOM 1370 C CA . ALA A 1 182 ? -2.950 -4.607 -26.450 1.00 93.88 182 ALA A CA 1
ATOM 1371 C C . ALA A 1 182 ? -2.620 -4.941 -24.987 1.00 93.88 182 ALA A C 1
ATOM 1373 O O . ALA A 1 182 ? -3.441 -4.699 -24.102 1.00 93.88 182 ALA A O 1
ATOM 1374 N N . ALA A 1 183 ? -1.423 -5.471 -24.728 1.00 95.69 183 ALA A N 1
ATOM 1375 C CA . ALA A 1 183 ? -0.965 -5.757 -23.378 1.00 95.69 183 ALA A CA 1
ATOM 1376 C C . ALA A 1 183 ? -0.720 -4.467 -22.583 1.00 95.69 183 ALA A C 1
ATOM 1378 O O . ALA A 1 183 ? -1.165 -4.374 -21.443 1.00 95.69 183 ALA A O 1
ATOM 1379 N N . VAL A 1 184 ? -0.104 -3.446 -23.185 1.00 94.69 184 VAL A N 1
ATOM 1380 C CA . VAL A 1 184 ? 0.053 -2.117 -22.572 1.00 94.69 184 VAL A CA 1
ATOM 1381 C C . VAL A 1 184 ? -1.309 -1.536 -22.187 1.00 94.69 184 VAL A C 1
ATOM 1383 O O . VAL A 1 184 ? -1.494 -1.151 -21.039 1.00 94.69 184 VAL 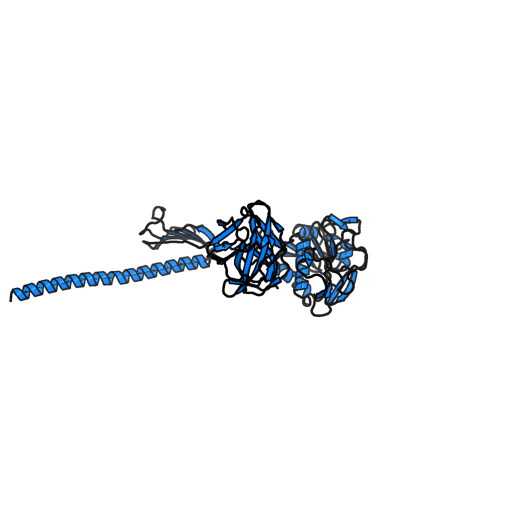A O 1
ATOM 1386 N N . ALA A 1 185 ? -2.294 -1.569 -23.089 1.00 90.75 185 ALA A N 1
ATOM 1387 C CA . ALA A 1 185 ? -3.638 -1.045 -22.827 1.00 90.75 185 ALA A CA 1
ATOM 1388 C C . ALA A 1 185 ? -4.411 -1.793 -21.719 1.00 90.75 185 ALA A C 1
ATOM 1390 O O . ALA A 1 185 ? -5.368 -1.252 -21.168 1.00 90.75 185 ALA A O 1
ATOM 1391 N N . GLY A 1 186 ? -4.040 -3.041 -21.415 1.00 87.44 186 GLY A N 1
ATOM 1392 C CA . GLY A 1 186 ? -4.658 -3.851 -20.360 1.00 87.44 186 GLY A CA 1
ATOM 1393 C C . GLY A 1 186 ? -4.015 -3.703 -18.977 1.00 87.44 186 GLY A C 1
ATOM 1394 O O . GLY A 1 186 ? -4.534 -4.265 -18.010 1.00 87.44 186 GLY A O 1
ATOM 1395 N N . ASN A 1 187 ? -2.892 -2.988 -18.875 1.00 93.50 187 ASN A N 1
ATOM 1396 C CA . ASN A 1 187 ? -2.098 -2.865 -17.654 1.00 93.50 187 ASN A CA 1
ATOM 1397 C C . ASN A 1 187 ? -1.943 -1.395 -17.229 1.00 93.50 187 ASN A C 1
ATOM 1399 O O . ASN A 1 187 ? -2.119 -0.489 -18.031 1.00 93.50 187 ASN A O 1
ATOM 1403 N N . SER A 1 188 ? -1.624 -1.149 -15.958 1.00 90.94 188 SER A N 1
ATOM 1404 C CA . SER A 1 188 ? -1.423 0.204 -15.401 1.00 90.94 188 SER A CA 1
ATOM 1405 C C . SER A 1 188 ? 0.050 0.613 -15.363 1.00 90.94 188 SER A C 1
ATOM 1407 O O . SER A 1 188 ? 0.383 1.793 -15.255 1.00 90.94 188 SER A O 1
ATOM 1409 N N . VAL A 1 189 ? 0.948 -0.372 -15.412 1.00 95.81 189 VAL A N 1
ATOM 1410 C CA . VAL A 1 189 ? 2.395 -0.185 -15.316 1.00 95.81 189 VAL A CA 1
ATOM 1411 C C . VAL A 1 189 ? 3.117 -1.322 -16.031 1.00 95.81 189 VAL A C 1
ATOM 1413 O O . VAL A 1 189 ? 2.674 -2.470 -15.989 1.00 95.81 189 VAL A O 1
ATOM 1416 N N . ALA A 1 190 ? 4.237 -1.008 -16.676 1.00 97.44 190 ALA A N 1
ATOM 1417 C CA . ALA A 1 190 ? 5.163 -1.985 -17.227 1.00 97.44 190 ALA A CA 1
ATOM 1418 C C . ALA A 1 190 ? 6.403 -2.115 -16.338 1.00 97.44 190 ALA A C 1
ATOM 1420 O O . ALA A 1 190 ? 6.978 -1.112 -15.914 1.00 97.44 190 ALA A O 1
ATOM 1421 N N . TYR A 1 191 ? 6.832 -3.349 -16.099 1.00 97.06 191 TYR A N 1
ATOM 1422 C CA . TYR A 1 191 ? 8.083 -3.680 -15.434 1.00 97.06 191 TYR A CA 1
ATOM 1423 C C . TYR A 1 191 ? 9.010 -4.390 -16.415 1.00 97.06 191 TYR A C 1
ATOM 1425 O O . TYR A 1 191 ? 8.694 -5.481 -16.891 1.00 97.06 191 TYR A O 1
ATOM 1433 N N . VAL A 1 192 ? 10.154 -3.778 -16.707 1.00 95.38 192 VAL A N 1
ATOM 1434 C CA . VAL A 1 192 ? 11.162 -4.316 -17.625 1.00 95.38 192 VAL A CA 1
ATOM 1435 C C . VAL A 1 192 ? 12.280 -4.955 -16.816 1.00 95.38 192 VAL A C 1
ATOM 1437 O O . VAL A 1 192 ? 13.016 -4.262 -16.104 1.00 95.38 192 VAL A O 1
ATOM 1440 N N . CYS A 1 193 ? 12.399 -6.280 -16.915 1.00 90.75 193 CYS A N 1
ATOM 1441 C CA . CYS A 1 193 ? 13.478 -7.009 -16.261 1.00 90.75 193 CYS A CA 1
ATOM 1442 C C . CYS A 1 193 ? 14.828 -6.721 -16.937 1.00 90.75 193 CYS A C 1
ATOM 1444 O O . CYS A 1 193 ? 14.889 -6.427 -18.129 1.00 90.75 193 CYS A O 1
ATOM 1446 N N . GLU A 1 194 ? 15.927 -6.823 -16.188 1.00 88.25 194 GLU A N 1
ATOM 1447 C CA . GLU A 1 194 ? 17.277 -6.626 -16.735 1.00 88.25 194 GLU A CA 1
ATOM 1448 C C . GLU A 1 194 ? 17.648 -7.654 -17.815 1.00 88.25 194 GLU A C 1
ATOM 1450 O O . GLU A 1 194 ? 18.474 -7.375 -18.678 1.00 88.25 194 GLU A O 1
ATOM 1455 N N . THR A 1 195 ? 17.023 -8.827 -17.809 1.00 89.69 195 THR A N 1
ATOM 1456 C CA . THR A 1 195 ? 17.289 -9.906 -18.769 1.00 89.69 195 THR A CA 1
ATOM 1457 C C . THR A 1 195 ? 16.831 -9.584 -20.195 1.00 89.69 195 THR A C 1
ATOM 1459 O O . THR A 1 195 ? 17.342 -10.189 -21.138 1.00 89.69 195 THR A O 1
ATOM 1462 N N . VAL A 1 196 ? 15.910 -8.626 -20.359 1.00 92.19 196 VAL A N 1
ATOM 1463 C CA . VAL A 1 196 ? 15.327 -8.197 -21.644 1.00 92.19 196 VAL A CA 1
ATOM 1464 C C . VAL A 1 196 ? 16.392 -7.704 -22.619 1.00 92.19 196 VAL A C 1
ATOM 1466 O O . VAL A 1 196 ? 17.263 -6.922 -22.248 1.00 92.19 196 VAL A O 1
ATOM 1469 N N . ASP A 1 197 ? 16.289 -8.074 -23.895 1.00 91.56 197 ASP A N 1
ATOM 1470 C CA . ASP A 1 197 ? 17.129 -7.506 -24.949 1.00 91.56 197 ASP A CA 1
ATOM 1471 C C . ASP A 1 197 ? 16.577 -6.127 -25.381 1.00 91.56 197 ASP A C 1
ATOM 1473 O O . ASP A 1 197 ? 15.519 -6.044 -26.021 1.00 91.56 197 ASP A O 1
ATOM 1477 N N . PRO A 1 198 ? 17.283 -5.018 -25.088 1.00 88.38 198 PRO A N 1
ATOM 1478 C CA . PRO A 1 198 ? 16.825 -3.673 -25.439 1.00 88.38 198 PRO A CA 1
ATOM 1479 C C . PRO A 1 198 ? 16.703 -3.469 -26.957 1.00 88.38 198 PRO A C 1
ATOM 1481 O O . PRO A 1 198 ? 15.900 -2.651 -27.403 1.00 88.38 198 PRO A O 1
ATOM 1484 N N . GLY A 1 199 ? 17.438 -4.232 -27.774 1.00 90.69 199 GLY A N 1
ATOM 1485 C CA . GLY A 1 199 ? 17.322 -4.184 -29.230 1.00 90.69 199 GLY A CA 1
ATOM 1486 C C . GLY A 1 199 ? 16.018 -4.790 -29.759 1.00 90.69 199 GLY A 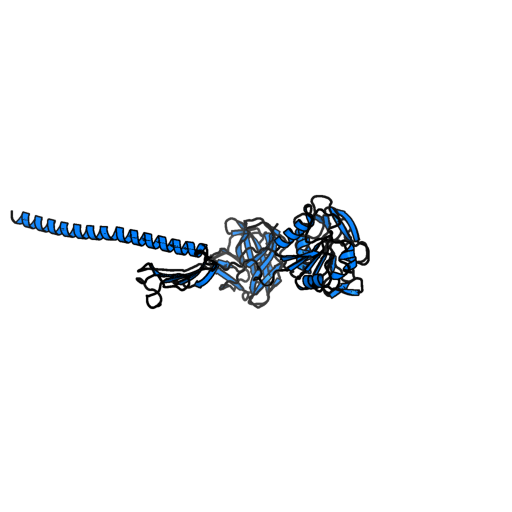C 1
ATOM 1487 O O . GLY A 1 199 ? 15.532 -4.355 -30.804 1.00 90.69 199 GLY A O 1
ATOM 1488 N N . ARG A 1 200 ? 15.443 -5.769 -29.047 1.00 93.06 200 ARG A N 1
ATOM 1489 C CA . ARG A 1 200 ? 14.158 -6.406 -29.396 1.00 93.06 200 ARG A CA 1
ATOM 1490 C C . ARG A 1 200 ? 12.969 -5.617 -28.872 1.00 93.06 200 ARG A C 1
ATOM 1492 O O . ARG A 1 200 ? 12.013 -5.368 -29.613 1.00 93.06 200 ARG A O 1
ATOM 1499 N N . LEU A 1 201 ? 13.069 -5.162 -27.622 1.00 93.44 201 LEU A N 1
ATOM 1500 C CA . LEU A 1 201 ? 12.064 -4.298 -27.015 1.00 93.44 201 LEU A CA 1
ATOM 1501 C C . LEU A 1 201 ? 11.982 -2.950 -27.748 1.00 93.44 201 LEU A C 1
ATOM 1503 O O . LEU A 1 201 ? 10.886 -2.459 -28.033 1.00 93.44 201 LEU A O 1
ATOM 1507 N N . GLY A 1 202 ? 13.133 -2.372 -28.100 1.00 90.44 202 GLY A N 1
ATOM 1508 C CA . GLY A 1 202 ? 13.236 -1.110 -28.823 1.00 90.44 202 GLY A CA 1
ATOM 1509 C C . GLY A 1 202 ? 12.483 0.020 -28.119 1.00 90.44 202 GLY A C 1
ATOM 1510 O O . GLY A 1 202 ? 12.561 0.189 -26.907 1.00 90.44 202 GLY A O 1
ATOM 1511 N N . THR A 1 203 ? 11.718 0.793 -28.888 1.00 90.19 203 THR A N 1
ATOM 1512 C CA . THR A 1 203 ? 10.973 1.961 -28.392 1.00 90.19 203 THR A CA 1
ATOM 1513 C C . THR A 1 203 ? 9.498 1.672 -28.098 1.00 90.19 203 THR A C 1
ATOM 1515 O O . THR A 1 203 ? 8.708 2.606 -27.969 1.00 90.19 203 THR A O 1
ATOM 1518 N N . LYS A 1 204 ? 9.088 0.395 -27.984 1.00 92.88 204 LYS A N 1
ATOM 1519 C CA . LYS A 1 204 ? 7.674 0.008 -27.770 1.00 92.88 204 LYS A CA 1
ATOM 1520 C C . LYS A 1 204 ? 7.058 0.675 -26.527 1.00 92.88 204 LYS A C 1
ATOM 1522 O O . LYS A 1 204 ? 5.882 1.018 -26.541 1.00 92.88 204 LYS A O 1
ATOM 1527 N N . LEU A 1 205 ? 7.855 0.907 -25.478 1.00 94.00 205 LEU A N 1
ATOM 1528 C CA . LEU A 1 205 ? 7.412 1.537 -24.224 1.00 94.00 205 LEU A CA 1
ATOM 1529 C C . LEU A 1 205 ? 7.608 3.061 -24.167 1.00 94.00 205 LEU A C 1
ATOM 1531 O O . LEU A 1 205 ? 7.051 3.707 -23.281 1.00 94.00 205 LEU A O 1
ATOM 1535 N N . THR A 1 206 ? 8.354 3.663 -25.097 1.00 90.00 206 THR A N 1
ATOM 1536 C CA . THR A 1 206 ? 8.577 5.118 -25.126 1.00 90.00 206 THR A CA 1
ATOM 1537 C C . THR A 1 206 ? 7.255 5.906 -25.229 1.00 90.00 206 THR A C 1
ATOM 1539 O O . THR A 1 206 ? 7.040 6.786 -24.389 1.00 90.00 206 THR A O 1
ATOM 1542 N N . PRO A 1 207 ? 6.319 5.580 -26.155 1.00 89.50 207 PRO A N 1
ATOM 1543 C CA . PRO A 1 207 ? 5.048 6.295 -26.280 1.00 89.50 207 PRO A CA 1
ATOM 1544 C C . PRO A 1 207 ? 3.961 5.822 -25.300 1.00 89.50 207 PRO A C 1
ATOM 1546 O O . PRO A 1 207 ? 2.846 6.335 -25.366 1.00 89.50 207 PRO A O 1
ATOM 1549 N N . ALA A 1 208 ? 4.243 4.843 -24.432 1.00 91.38 208 ALA A N 1
ATOM 1550 C CA . ALA A 1 208 ? 3.242 4.266 -23.539 1.00 91.38 208 ALA A CA 1
ATOM 1551 C C . ALA A 1 208 ? 2.738 5.304 -22.521 1.00 91.38 208 ALA A C 1
ATOM 1553 O O . ALA A 1 208 ? 3.534 5.976 -21.858 1.00 91.38 208 ALA A O 1
ATOM 1554 N N . ASP A 1 209 ? 1.419 5.425 -22.392 1.00 90.12 209 ASP A N 1
ATOM 1555 C CA . ASP A 1 209 ? 0.725 6.320 -21.456 1.00 90.12 209 ASP A CA 1
ATOM 1556 C C . ASP A 1 209 ? 0.674 5.772 -20.020 1.00 90.12 209 ASP A C 1
ATOM 1558 O O . ASP A 1 209 ? 0.402 6.510 -19.074 1.00 90.12 209 ASP A O 1
ATOM 1562 N N . ILE A 1 210 ? 1.014 4.497 -19.846 1.00 92.81 210 ILE A N 1
ATOM 1563 C CA . ILE A 1 210 ? 1.207 3.854 -18.547 1.00 92.81 210 ILE A CA 1
ATOM 1564 C C . ILE A 1 210 ? 2.580 4.181 -17.942 1.00 92.81 210 ILE A C 1
ATOM 1566 O O . ILE A 1 210 ? 3.511 4.639 -18.620 1.00 92.81 210 ILE A O 1
ATOM 1570 N N . GLY A 1 211 ? 2.726 3.914 -16.643 1.00 94.88 211 GLY A N 1
ATOM 1571 C CA . GLY A 1 211 ? 4.021 3.975 -15.974 1.00 94.88 211 GLY A CA 1
ATOM 1572 C C . GLY A 1 211 ? 4.992 2.916 -16.495 1.00 94.88 211 GLY A C 1
ATOM 1573 O O . GLY A 1 211 ? 4.585 1.802 -16.818 1.00 94.88 211 GLY A O 1
ATOM 1574 N N . VAL A 1 212 ? 6.286 3.228 -16.535 1.00 96.56 212 VAL A N 1
ATOM 1575 C CA . VAL A 1 212 ? 7.337 2.266 -16.899 1.00 96.56 212 VAL A CA 1
ATOM 1576 C C . VAL A 1 212 ? 8.403 2.241 -15.814 1.00 96.56 212 VAL A C 1
ATOM 1578 O O . VAL A 1 212 ? 8.996 3.273 -15.502 1.00 96.56 212 VAL A O 1
ATOM 1581 N N . VAL A 1 213 ? 8.659 1.056 -15.268 1.00 96.50 213 VAL A N 1
ATOM 1582 C CA . VAL A 1 213 ? 9.740 0.767 -14.327 1.00 96.50 213 VAL A CA 1
ATOM 1583 C C . VAL A 1 213 ? 10.733 -0.153 -15.015 1.00 96.50 213 VAL A C 1
ATOM 1585 O O . VAL A 1 213 ? 10.360 -1.224 -15.486 1.00 96.50 213 VAL A O 1
ATOM 1588 N N . SER A 1 214 ? 11.997 0.248 -15.081 1.00 93.62 214 SER A N 1
ATOM 1589 C CA . SER A 1 214 ? 13.029 -0.523 -15.767 1.00 93.62 214 SER A CA 1
ATOM 1590 C C . SER A 1 214 ? 14.214 -0.815 -14.863 1.00 93.62 214 SER A C 1
ATOM 1592 O O . SER A 1 214 ? 14.784 0.094 -14.261 1.00 93.62 214 SER A O 1
ATOM 1594 N N . GLU A 1 215 ? 14.618 -2.082 -14.824 1.00 91.31 215 GLU A N 1
ATOM 1595 C CA . GLU A 1 215 ? 15.946 -2.495 -14.359 1.00 91.31 215 GLU A CA 1
ATOM 1596 C C . GLU A 1 215 ? 16.977 -2.461 -15.490 1.00 91.31 215 GLU A C 1
ATOM 1598 O O . GLU A 1 215 ? 18.177 -2.478 -15.238 1.00 91.31 215 GLU A O 1
ATOM 1603 N N . GLN A 1 216 ? 16.528 -2.452 -16.749 1.00 87.25 216 GLN A N 1
ATOM 1604 C CA . GLN A 1 216 ? 17.433 -2.654 -17.866 1.00 87.25 216 GLN A CA 1
ATOM 1605 C C . GLN A 1 216 ? 18.277 -1.407 -18.157 1.00 87.25 216 GLN A C 1
ATOM 1607 O O . GLN A 1 216 ? 17.771 -0.296 -18.325 1.00 87.25 216 GLN A O 1
ATOM 1612 N N . ARG A 1 217 ? 19.586 -1.634 -18.272 1.00 81.75 217 ARG A N 1
ATOM 1613 C CA . ARG A 1 217 ? 20.659 -0.653 -18.434 1.00 81.75 217 ARG A CA 1
ATOM 1614 C C . ARG A 1 217 ? 20.449 0.311 -19.598 1.00 81.75 217 ARG A C 1
ATOM 1616 O O . ARG A 1 217 ? 20.632 1.514 -19.447 1.00 81.75 217 ARG A O 1
ATOM 1623 N N . GLU A 1 218 ? 20.125 -0.229 -20.764 1.00 82.62 218 GLU A N 1
ATOM 1624 C CA . GLU A 1 218 ? 20.010 0.540 -22.012 1.00 82.62 218 GLU A CA 1
ATOM 1625 C C . GLU A 1 218 ? 18.616 1.164 -22.167 1.00 82.62 218 GLU A C 1
ATOM 1627 O O . GLU A 1 218 ? 18.418 2.082 -22.958 1.00 82.62 218 GLU A O 1
ATOM 1632 N N . MET A 1 219 ? 17.649 0.736 -21.349 1.00 82.31 219 MET A N 1
ATOM 1633 C CA . MET A 1 219 ? 16.311 1.324 -21.359 1.00 82.31 219 MET A CA 1
ATOM 1634 C C . MET A 1 219 ? 16.279 2.730 -20.765 1.00 82.31 219 MET A C 1
ATOM 1636 O O . MET A 1 219 ? 15.353 3.469 -21.063 1.00 82.31 219 MET A O 1
ATOM 1640 N N . ALA A 1 220 ? 17.264 3.138 -19.961 1.00 79.50 220 ALA A N 1
ATOM 1641 C CA . ALA A 1 220 ? 17.332 4.516 -19.475 1.00 79.50 220 ALA A CA 1
ATOM 1642 C C . ALA A 1 220 ? 17.482 5.528 -20.634 1.00 79.50 220 ALA A C 1
ATOM 1644 O O . ALA A 1 220 ? 16.846 6.581 -20.605 1.00 79.50 220 ALA A O 1
ATOM 1645 N N . GLU A 1 221 ? 18.245 5.164 -21.673 1.00 82.44 221 GLU A N 1
ATOM 1646 C CA . GLU A 1 221 ? 18.374 5.927 -22.924 1.00 82.44 221 GLU A CA 1
ATOM 1647 C C . GLU A 1 221 ? 17.106 5.792 -23.781 1.00 82.44 221 GLU A C 1
ATOM 1649 O O . GLU A 1 221 ? 16.545 6.789 -24.212 1.00 82.44 221 GLU A O 1
ATOM 1654 N N . LEU A 1 222 ? 16.579 4.575 -23.972 1.00 78.88 222 LEU A N 1
ATOM 1655 C CA . LEU A 1 222 ? 15.386 4.355 -24.812 1.00 78.88 222 LEU A CA 1
ATOM 1656 C C . LEU A 1 222 ? 14.086 4.943 -24.227 1.00 78.88 222 LEU A C 1
ATOM 1658 O O . LEU A 1 222 ? 13.127 5.199 -24.960 1.00 78.88 222 LEU A O 1
ATOM 1662 N N . LEU A 1 223 ? 14.034 5.142 -22.908 1.00 80.75 223 LEU A N 1
ATOM 1663 C CA . LEU A 1 223 ? 12.969 5.869 -22.211 1.00 80.75 223 LEU A CA 1
ATOM 1664 C C . LEU A 1 223 ? 13.258 7.373 -22.107 1.00 80.75 223 LEU A C 1
ATOM 1666 O O . LEU A 1 223 ? 12.443 8.084 -21.520 1.00 80.75 223 LEU A O 1
ATOM 1670 N N . GLU A 1 224 ? 14.386 7.839 -22.656 1.00 83.50 224 GLU A N 1
ATOM 1671 C CA . GLU A 1 224 ? 14.814 9.243 -22.711 1.00 83.50 224 GLU A CA 1
ATOM 1672 C C . GLU A 1 224 ? 14.928 9.892 -21.313 1.00 83.50 224 GLU A C 1
ATOM 1674 O O . GLU A 1 224 ? 14.705 11.092 -21.132 1.00 83.50 224 GLU A O 1
ATOM 1679 N N . VAL A 1 225 ? 15.251 9.084 -20.293 1.00 78.19 225 VAL A N 1
ATOM 1680 C CA . VAL A 1 225 ? 15.449 9.522 -18.896 1.00 78.19 225 VAL A CA 1
ATOM 1681 C C . VAL A 1 225 ? 16.872 10.056 -18.682 1.00 78.19 225 VAL A C 1
ATOM 1683 O O . VAL A 1 225 ? 17.115 10.881 -17.795 1.00 78.19 225 VAL A O 1
ATOM 1686 N N . GLU A 1 226 ? 17.816 9.618 -19.511 1.00 77.88 226 GLU A N 1
ATOM 1687 C CA . GLU A 1 226 ? 19.197 10.093 -19.557 1.00 77.88 226 GLU A CA 1
ATOM 1688 C C . GLU A 1 226 ? 19.726 10.149 -20.993 1.00 77.88 226 GLU A C 1
ATOM 1690 O O . GLU A 1 226 ? 19.206 9.481 -21.882 1.00 77.88 226 GLU A O 1
ATOM 1695 N N . ALA A 1 227 ? 20.810 10.900 -21.191 1.00 58.81 227 ALA A N 1
ATOM 1696 C CA . ALA A 1 227 ? 21.274 11.249 -22.526 1.00 58.81 227 ALA A CA 1
ATOM 1697 C C . ALA A 1 227 ? 22.169 10.219 -23.244 1.00 58.81 227 ALA A C 1
ATOM 1699 O O . ALA A 1 227 ? 22.331 10.380 -24.458 1.00 58.81 227 ALA A O 1
ATOM 1700 N N . LYS A 1 228 ? 22.847 9.260 -22.561 1.00 64.56 228 LYS A N 1
ATOM 1701 C CA . LYS A 1 228 ? 23.782 8.344 -23.277 1.00 64.56 228 LYS A CA 1
ATOM 1702 C C . LYS A 1 228 ? 24.517 7.203 -22.570 1.00 64.56 228 LYS A C 1
ATOM 1704 O O . LYS A 1 228 ? 25.024 6.333 -23.279 1.00 64.56 228 LYS A O 1
ATOM 1709 N N . GLU A 1 229 ? 24.749 7.221 -21.259 1.00 72.69 229 GLU A N 1
ATOM 1710 C CA . GLU A 1 229 ? 25.642 6.215 -20.662 1.00 72.69 229 GLU A CA 1
ATOM 1711 C C . GLU A 1 229 ? 25.237 5.841 -19.242 1.00 72.69 229 GLU A C 1
ATOM 1713 O O . GLU A 1 229 ? 25.475 6.590 -18.299 1.00 72.69 229 GLU A O 1
ATOM 1718 N N . THR A 1 230 ? 24.780 4.605 -19.071 1.00 79.81 230 THR A N 1
ATOM 1719 C CA . THR A 1 230 ? 24.666 3.938 -17.774 1.00 79.81 230 THR A CA 1
ATOM 1720 C C . THR A 1 230 ? 25.920 3.115 -17.477 1.00 79.81 230 THR A C 1
ATOM 1722 O O . THR A 1 230 ? 26.539 2.513 -18.363 1.00 79.81 230 THR A O 1
ATOM 1725 N N . ARG A 1 231 ? 26.312 3.025 -16.201 1.00 84.81 231 ARG A N 1
ATOM 1726 C CA . ARG A 1 231 ? 27.467 2.244 -15.729 1.00 84.81 231 ARG A CA 1
ATO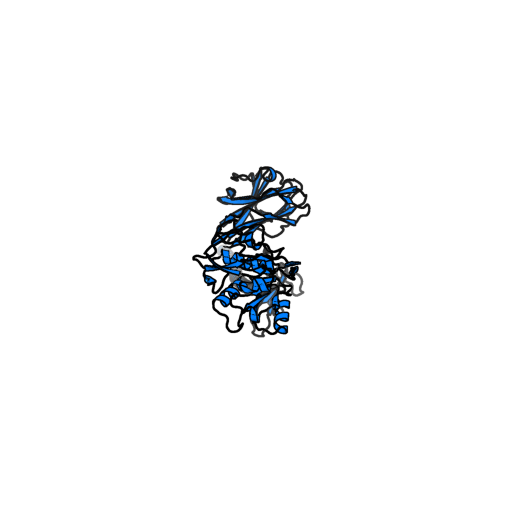M 1727 C C . ARG A 1 231 ? 27.134 1.318 -14.574 1.00 84.81 231 ARG A C 1
ATOM 1729 O O . ARG A 1 231 ? 26.453 1.704 -13.629 1.00 84.81 231 ARG A O 1
ATOM 1736 N N . ASP A 1 232 ? 27.744 0.138 -14.610 1.00 88.25 232 ASP A N 1
ATOM 1737 C CA . ASP A 1 232 ? 27.729 -0.807 -13.500 1.00 88.25 232 ASP A CA 1
ATOM 1738 C C . ASP A 1 232 ? 28.748 -0.431 -12.422 1.00 88.25 232 ASP A C 1
ATOM 1740 O O . ASP A 1 232 ? 29.877 -0.015 -12.708 1.00 88.25 232 ASP A O 1
ATOM 1744 N N . TYR A 1 233 ? 28.392 -0.661 -11.164 1.00 90.31 233 TYR A N 1
ATOM 1745 C CA . TYR A 1 233 ? 29.320 -0.614 -10.040 1.00 90.31 233 TYR A CA 1
ATOM 1746 C C . TYR A 1 233 ? 28.915 -1.612 -8.947 1.00 90.31 233 TYR A C 1
ATOM 1748 O O . TYR A 1 233 ? 27.789 -2.094 -8.918 1.00 90.31 233 TYR A O 1
ATOM 1756 N N . GLY A 1 234 ? 29.850 -1.972 -8.064 1.00 91.44 234 GLY A N 1
ATOM 1757 C CA . GLY A 1 234 ? 29.597 -2.917 -6.971 1.00 91.44 234 GLY A CA 1
ATOM 1758 C C . GLY A 1 234 ? 29.419 -2.207 -5.634 1.00 91.44 234 GLY A C 1
ATOM 1759 O O . GLY A 1 234 ? 30.342 -1.512 -5.204 1.00 91.44 234 GLY A O 1
ATOM 1760 N N . GLN A 1 235 ? 28.279 -2.396 -4.972 1.00 93.12 235 GLN A N 1
ATOM 1761 C CA . GLN A 1 235 ? 27.983 -1.851 -3.642 1.00 93.12 235 GLN A CA 1
ATOM 1762 C C . GLN A 1 235 ? 26.931 -2.696 -2.910 1.00 93.12 235 GLN A C 1
ATOM 1764 O O . GLN A 1 235 ? 26.190 -3.451 -3.526 1.00 93.12 235 GLN A O 1
ATOM 1769 N N . SER A 1 236 ? 26.855 -2.562 -1.585 1.00 93.81 236 SER A N 1
ATOM 1770 C CA . SER A 1 236 ? 25.775 -3.140 -0.758 1.00 93.81 236 SER A CA 1
ATOM 1771 C C . SER A 1 236 ? 24.818 -2.081 -0.207 1.00 93.81 236 SER A C 1
ATOM 1773 O O . SER A 1 236 ? 23.866 -2.406 0.507 1.00 93.81 236 SER A O 1
ATOM 1775 N N . SER A 1 237 ? 25.095 -0.812 -0.507 1.00 93.62 237 SER A N 1
ATOM 1776 C CA . SER A 1 237 ? 24.396 0.344 0.035 1.00 93.62 237 SER A CA 1
ATOM 1777 C C . SER A 1 237 ? 24.205 1.414 -1.038 1.00 93.62 237 SER A C 1
ATOM 1779 O O . SER A 1 237 ? 24.984 1.524 -1.987 1.00 93.62 237 SER A O 1
ATOM 1781 N N . VAL A 1 238 ? 23.173 2.226 -0.849 1.00 95.44 238 VAL A N 1
ATOM 1782 C CA . VAL A 1 238 ? 22.859 3.439 -1.617 1.00 95.44 238 VAL A CA 1
ATOM 1783 C C . VAL A 1 238 ? 22.646 4.599 -0.644 1.00 95.44 238 VAL A C 1
ATOM 1785 O O . VAL A 1 238 ? 22.720 4.403 0.571 1.00 95.44 238 VAL A O 1
ATOM 1788 N N . LYS A 1 239 ? 22.416 5.816 -1.142 1.00 95.38 239 LYS A N 1
ATOM 1789 C CA . LYS A 1 239 ? 22.137 6.974 -0.287 1.00 95.38 239 LYS A CA 1
ATOM 1790 C C . LYS A 1 239 ? 20.826 7.651 -0.672 1.00 95.38 239 LYS A C 1
ATOM 1792 O O . LYS A 1 239 ? 20.681 8.115 -1.800 1.00 95.38 239 LYS A O 1
ATOM 1797 N N . VAL A 1 240 ? 19.908 7.752 0.284 1.00 92.50 240 VAL A N 1
ATOM 1798 C CA . VAL A 1 240 ? 18.648 8.495 0.159 1.00 92.50 240 VAL A CA 1
ATOM 1799 C C . VAL A 1 240 ? 18.954 9.989 0.238 1.00 92.50 240 VAL A C 1
ATOM 1801 O O . VAL A 1 240 ? 19.481 10.459 1.252 1.00 92.50 240 VAL A O 1
ATOM 1804 N N . VAL A 1 241 ? 18.655 10.719 -0.838 1.00 92.81 241 VAL A N 1
ATOM 1805 C CA . VAL A 1 241 ? 18.945 12.161 -0.982 1.00 92.81 241 VAL A CA 1
ATOM 1806 C C . VAL A 1 241 ? 17.692 13.025 -1.040 1.00 92.81 241 VAL A C 1
ATOM 1808 O O . VAL A 1 241 ? 17.758 14.197 -0.679 1.00 92.81 241 VAL A O 1
ATOM 1811 N N . ASP A 1 242 ? 16.555 12.438 -1.401 1.00 85.19 242 ASP A N 1
ATOM 1812 C CA . ASP A 1 242 ? 15.237 13.043 -1.256 1.00 85.19 242 ASP A CA 1
ATOM 1813 C C . ASP A 1 242 ? 14.349 12.055 -0.504 1.00 85.19 242 ASP A C 1
ATOM 1815 O O . ASP A 1 242 ? 14.113 10.956 -0.991 1.00 85.19 242 ASP A O 1
ATOM 1819 N N . ALA A 1 243 ? 13.897 12.416 0.696 1.00 78.50 243 ALA A N 1
ATOM 1820 C CA . ALA A 1 243 ? 12.942 11.625 1.477 1.00 78.50 243 ALA A CA 1
ATOM 1821 C C . ALA A 1 243 ? 11.505 12.174 1.386 1.00 78.50 243 ALA A C 1
ATOM 1823 O O . ALA A 1 243 ? 10.607 11.638 2.027 1.00 78.50 243 ALA A O 1
ATOM 1824 N N . GLY A 1 244 ? 11.286 13.252 0.626 1.00 74.94 244 GLY A N 1
ATOM 1825 C CA . GLY A 1 244 ? 9.957 13.771 0.306 1.00 74.94 244 GLY A CA 1
ATOM 1826 C C . GLY A 1 244 ? 9.308 13.048 -0.875 1.00 74.94 244 GLY A C 1
ATOM 1827 O O . GLY A 1 244 ? 8.083 13.025 -0.972 1.00 74.94 244 GLY A O 1
ATOM 1828 N N . HIS A 1 245 ?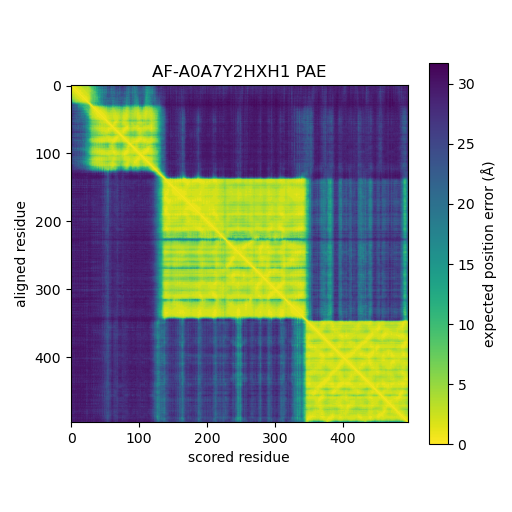 10.105 12.425 -1.747 1.00 81.62 245 HIS A N 1
ATOM 1829 C CA . HIS A 1 245 ? 9.599 11.602 -2.842 1.00 81.62 245 HIS A CA 1
ATOM 1830 C C . HIS A 1 245 ? 8.888 10.350 -2.310 1.00 81.62 245 HIS A C 1
ATOM 1832 O O . HIS A 1 245 ? 9.399 9.666 -1.423 1.00 81.62 245 HIS A O 1
ATOM 1838 N N . TYR A 1 246 ? 7.745 9.983 -2.903 1.00 80.94 246 TYR A N 1
ATOM 1839 C CA . TYR A 1 246 ? 6.954 8.823 -2.479 1.00 80.94 246 TYR A CA 1
ATOM 1840 C C . TYR A 1 246 ? 7.818 7.562 -2.324 1.00 80.94 246 TYR A C 1
ATOM 1842 O O . TYR A 1 246 ? 7.815 6.939 -1.266 1.00 80.94 246 TYR A O 1
ATOM 1850 N N . ILE A 1 247 ? 8.617 7.211 -3.335 1.00 85.81 247 ILE A N 1
ATOM 1851 C CA . ILE A 1 247 ? 9.472 6.007 -3.334 1.00 85.81 247 ILE A CA 1
ATOM 1852 C C . ILE A 1 247 ? 10.333 5.869 -2.066 1.00 85.81 247 ILE A C 1
ATOM 1854 O O . ILE A 1 247 ? 10.485 4.768 -1.544 1.00 85.81 247 ILE A O 1
ATOM 1858 N N . THR A 1 248 ? 10.842 6.973 -1.528 1.00 84.81 248 THR A N 1
ATOM 1859 C CA . THR A 1 248 ? 11.773 7.007 -0.391 1.00 84.81 248 THR A CA 1
ATOM 1860 C C . THR A 1 248 ? 11.148 7.514 0.907 1.00 84.81 248 THR A C 1
ATOM 1862 O O . THR A 1 248 ? 11.813 7.497 1.937 1.00 84.81 248 THR A O 1
ATOM 1865 N N . ALA A 1 249 ? 9.868 7.894 0.906 1.00 72.75 249 ALA A N 1
ATOM 1866 C CA . ALA A 1 249 ? 9.178 8.455 2.072 1.00 72.75 249 ALA A CA 1
ATOM 1867 C C . ALA A 1 249 ? 9.135 7.524 3.303 1.00 72.75 249 ALA A C 1
ATOM 1869 O O . ALA A 1 249 ? 8.915 7.986 4.420 1.00 72.75 249 ALA A O 1
ATOM 1870 N N . LEU A 1 250 ? 9.351 6.217 3.112 1.00 64.12 250 LEU A N 1
ATOM 1871 C CA . LEU A 1 250 ? 9.370 5.212 4.182 1.00 64.12 250 LEU A CA 1
ATOM 1872 C C . LEU A 1 250 ? 10.777 4.864 4.691 1.00 64.12 250 LEU A C 1
ATOM 1874 O O . LEU A 1 250 ? 10.914 4.023 5.577 1.00 64.12 250 LEU A O 1
ATOM 1878 N N . VAL A 1 251 ? 11.829 5.474 4.138 1.00 71.19 251 VAL A N 1
ATOM 1879 C CA . VAL A 1 251 ? 13.218 5.218 4.538 1.00 71.19 251 VAL A CA 1
ATOM 1880 C C . VAL A 1 251 ? 13.891 6.498 5.017 1.00 71.19 251 VAL A C 1
ATOM 1882 O O . VAL A 1 251 ? 13.687 7.584 4.478 1.00 71.19 251 VAL A O 1
ATOM 1885 N N . SER A 1 252 ? 14.721 6.375 6.052 1.00 76.94 252 SER A N 1
ATOM 1886 C CA . SER A 1 252 ? 15.458 7.515 6.595 1.00 76.94 252 SER A CA 1
ATOM 1887 C C . SER A 1 252 ? 16.437 8.098 5.561 1.00 76.94 252 SER A C 1
ATOM 1889 O O . SER A 1 252 ? 17.101 7.330 4.858 1.00 76.94 252 SER A O 1
ATOM 1891 N N . PRO A 1 253 ? 16.602 9.435 5.502 1.00 81.88 253 PRO A N 1
ATOM 1892 C CA . PRO A 1 253 ? 17.653 10.064 4.707 1.00 81.88 253 PRO A CA 1
ATOM 1893 C C . PRO A 1 253 ? 19.050 9.548 5.079 1.00 81.88 253 PRO A C 1
ATOM 1895 O O . PRO A 1 253 ? 19.332 9.285 6.251 1.00 81.88 253 PRO A O 1
ATOM 1898 N N . GLY A 1 254 ? 19.961 9.498 4.105 1.00 88.88 254 GLY A N 1
ATOM 1899 C CA . GLY A 1 254 ? 21.340 9.054 4.314 1.00 88.88 254 GLY A CA 1
ATOM 1900 C C . GLY A 1 254 ? 21.608 7.633 3.821 1.00 88.88 254 GLY A C 1
ATOM 1901 O O . GLY A 1 254 ? 21.035 7.196 2.826 1.00 88.88 254 GLY A O 1
ATOM 1902 N N . ASP A 1 255 ? 22.562 6.951 4.454 1.00 92.12 255 ASP A N 1
ATOM 1903 C CA . ASP A 1 255 ? 23.044 5.647 3.990 1.00 92.12 255 ASP A CA 1
ATOM 1904 C C . ASP A 1 255 ? 21.998 4.554 4.220 1.00 92.12 255 ASP A C 1
ATOM 1906 O O . ASP A 1 255 ? 21.536 4.341 5.340 1.00 92.12 255 ASP A O 1
ATOM 1910 N N . LEU A 1 256 ? 21.678 3.827 3.152 1.00 90.88 256 LEU A N 1
ATOM 1911 C CA . LEU A 1 256 ? 20.688 2.762 3.139 1.00 90.88 256 LEU A CA 1
ATOM 1912 C C . LEU A 1 256 ? 21.339 1.461 2.678 1.00 90.88 256 LEU A C 1
ATOM 1914 O O . LEU A 1 256 ? 21.791 1.348 1.538 1.00 90.88 256 LEU A O 1
ATOM 1918 N N . THR A 1 257 ? 21.396 0.469 3.561 1.00 90.00 257 THR A N 1
ATOM 1919 C CA . THR A 1 257 ? 21.848 -0.881 3.204 1.00 90.00 257 THR A CA 1
ATOM 1920 C C . THR A 1 257 ? 20.748 -1.594 2.431 1.00 90.00 257 THR A C 1
ATOM 1922 O O . THR A 1 257 ? 19.621 -1.675 2.911 1.00 90.00 257 THR A O 1
ATOM 1925 N N . ILE A 1 258 ? 21.086 -2.138 1.264 1.00 89.06 258 ILE A N 1
ATOM 1926 C CA . ILE A 1 258 ? 20.141 -2.794 0.343 1.00 89.06 258 ILE A CA 1
ATOM 1927 C C . ILE A 1 258 ? 20.458 -4.273 0.106 1.00 89.06 258 ILE A C 1
ATOM 1929 O O . ILE A 1 258 ? 19.613 -5.008 -0.392 1.00 89.06 258 ILE A O 1
ATOM 1933 N N . ALA A 1 259 ? 21.658 -4.729 0.473 1.00 89.62 259 ALA A N 1
ATOM 1934 C CA . ALA A 1 259 ? 22.076 -6.118 0.326 1.00 89.62 259 ALA A CA 1
ATOM 1935 C C . ALA A 1 259 ? 23.050 -6.531 1.440 1.00 89.62 259 ALA A C 1
ATOM 1937 O O . ALA A 1 259 ? 23.748 -5.704 2.026 1.00 89.62 259 ALA A O 1
ATOM 1938 N N . SER A 1 260 ? 23.127 -7.834 1.719 1.00 83.44 260 SER A N 1
ATOM 1939 C CA . SER A 1 260 ? 24.040 -8.411 2.727 1.00 83.44 260 SER A CA 1
ATOM 1940 C C . SER A 1 260 ? 25.503 -8.497 2.264 1.00 83.44 260 SER A C 1
ATOM 1942 O O . SER A 1 260 ? 26.407 -8.748 3.061 1.00 83.44 260 SER A O 1
ATOM 1944 N N . SER A 1 261 ? 25.747 -8.299 0.969 1.00 89.94 261 SER A N 1
ATOM 1945 C CA . SER A 1 261 ? 27.067 -8.274 0.340 1.00 89.94 261 SER A CA 1
ATOM 1946 C C . SER A 1 261 ? 27.043 -7.364 -0.890 1.00 89.94 261 SER A C 1
ATOM 1948 O O . SER A 1 261 ? 25.980 -6.897 -1.291 1.00 89.94 261 SER A O 1
ATOM 1950 N N . SER A 1 262 ? 28.214 -7.079 -1.469 1.00 92.06 262 SER A N 1
ATOM 1951 C CA . SER A 1 262 ? 28.307 -6.255 -2.679 1.00 92.06 262 SER A CA 1
ATOM 1952 C C . SER A 1 262 ? 27.538 -6.905 -3.835 1.00 92.06 262 SER A C 1
ATOM 1954 O O . SER A 1 262 ? 27.827 -8.045 -4.209 1.00 92.06 262 SER A O 1
ATOM 1956 N N . VAL A 1 263 ? 26.571 -6.171 -4.383 1.00 92.06 263 VAL A N 1
ATOM 1957 C CA . VAL A 1 263 ? 25.781 -6.523 -5.568 1.00 92.06 263 VAL A CA 1
ATOM 1958 C C . VAL A 1 263 ? 26.090 -5.545 -6.702 1.00 92.06 263 VAL A C 1
ATOM 1960 O O . VAL A 1 263 ? 26.650 -4.470 -6.468 1.00 92.06 263 VAL A O 1
ATOM 1963 N N . ARG A 1 264 ? 25.773 -5.927 -7.943 1.00 91.06 264 ARG A N 1
ATOM 1964 C CA . ARG A 1 264 ? 25.975 -5.057 -9.106 1.00 91.06 264 ARG A CA 1
ATOM 1965 C C . ARG A 1 264 ? 24.796 -4.093 -9.244 1.00 91.06 264 ARG A C 1
ATOM 1967 O O . ARG A 1 264 ? 23.663 -4.533 -9.371 1.00 91.06 264 ARG A O 1
ATOM 1974 N N . LEU A 1 265 ? 25.080 -2.797 -9.218 1.00 91.69 265 LEU A N 1
ATOM 1975 C CA . LEU A 1 265 ? 24.105 -1.716 -9.332 1.00 91.69 265 LEU A CA 1
ATOM 1976 C C . LEU A 1 265 ? 24.366 -0.868 -10.578 1.00 91.69 265 LEU A C 1
ATOM 1978 O O . LEU A 1 265 ? 25.502 -0.816 -11.057 1.00 91.69 265 LEU A O 1
ATOM 1982 N N . LEU A 1 266 ? 23.335 -0.166 -11.043 1.00 89.12 266 LEU A N 1
ATOM 1983 C CA . LEU A 1 266 ? 23.381 0.771 -12.164 1.00 89.12 266 LEU A CA 1
ATOM 1984 C C . LEU A 1 266 ? 23.407 2.213 -11.690 1.00 89.12 266 LEU A C 1
ATOM 1986 O O . LEU A 1 266 ? 22.847 2.571 -10.653 1.00 89.12 266 LEU A O 1
ATOM 1990 N N . ARG A 1 267 ? 24.048 3.053 -12.496 1.00 87.62 267 ARG A N 1
ATOM 1991 C CA . ARG A 1 267 ? 23.926 4.503 -12.404 1.00 87.62 267 ARG A CA 1
ATOM 1992 C C . ARG A 1 267 ? 23.985 5.144 -13.790 1.00 87.62 267 ARG A C 1
ATOM 1994 O O . ARG A 1 267 ? 24.872 4.766 -14.560 1.00 87.62 267 ARG A O 1
ATOM 2001 N N . PRO A 1 268 ? 23.155 6.153 -14.059 1.00 82.62 268 PRO A N 1
ATOM 2002 C CA . PRO A 1 268 ? 23.443 7.179 -15.050 1.00 82.62 268 PRO A CA 1
ATOM 2003 C C . PRO A 1 268 ? 24.841 7.781 -14.855 1.00 82.62 268 PRO A C 1
ATOM 2005 O O . PRO A 1 268 ? 25.244 8.134 -13.737 1.00 82.62 268 PRO A O 1
ATOM 2008 N N . ASP A 1 269 ? 25.617 7.890 -15.927 1.00 79.44 269 ASP A N 1
ATOM 2009 C CA . ASP A 1 269 ? 26.918 8.568 -15.943 1.00 79.44 269 ASP A CA 1
ATOM 2010 C C . ASP A 1 269 ? 26.854 9.935 -16.633 1.00 79.44 269 ASP A C 1
ATOM 2012 O O . ASP A 1 269 ? 27.597 10.837 -16.220 1.00 79.44 269 ASP A O 1
ATOM 2016 N N . ASP A 1 270 ? 25.931 10.094 -17.585 1.00 77.75 270 ASP A N 1
ATOM 2017 C CA . ASP A 1 270 ? 25.662 11.329 -18.325 1.00 77.75 270 ASP A CA 1
ATOM 2018 C C . ASP A 1 270 ? 24.590 12.219 -17.660 1.00 77.75 270 ASP A C 1
ATOM 2020 O O . ASP A 1 270 ? 24.129 11.955 -16.546 1.00 77.75 270 ASP A O 1
ATOM 2024 N N . ALA A 1 271 ? 24.256 13.341 -18.306 1.00 84.12 271 ALA A N 1
ATOM 2025 C CA . ALA A 1 271 ? 23.202 14.234 -17.832 1.00 84.12 271 ALA A CA 1
ATOM 2026 C C . ALA A 1 271 ? 21.830 13.536 -17.867 1.00 84.12 271 ALA A C 1
ATOM 2028 O O . ALA A 1 271 ? 21.491 12.858 -18.837 1.00 84.12 271 ALA A O 1
ATOM 2029 N N . LEU A 1 272 ? 21.056 13.722 -16.796 1.00 89.62 272 LEU A N 1
ATOM 2030 C CA . LEU A 1 272 ? 19.660 13.299 -16.740 1.00 89.62 272 LEU A CA 1
ATOM 2031 C C . LEU A 1 272 ? 18.785 14.260 -17.549 1.00 89.62 272 LEU A C 1
ATOM 2033 O O . LEU A 1 272 ? 19.152 15.428 -17.729 1.00 89.62 272 LEU A O 1
ATOM 2037 N N . ALA A 1 273 ? 17.615 13.778 -17.965 1.00 90.56 273 ALA A N 1
ATOM 2038 C CA . ALA A 1 273 ? 16.600 14.606 -18.600 1.00 90.56 273 ALA A CA 1
ATOM 2039 C C . ALA A 1 273 ? 16.246 15.842 -17.738 1.00 90.56 273 ALA A C 1
ATOM 2041 O O . ALA A 1 273 ? 16.360 15.788 -16.508 1.00 90.56 273 ALA A O 1
ATOM 2042 N N . PRO A 1 274 ? 15.808 16.964 -18.344 1.00 90.75 274 PRO A N 1
ATOM 2043 C CA . PRO A 1 274 ? 15.627 18.231 -17.631 1.00 90.75 274 PRO A CA 1
ATOM 2044 C C . PRO A 1 274 ? 14.733 18.161 -16.386 1.00 90.75 274 PRO A C 1
ATOM 2046 O O . PRO A 1 274 ? 15.051 18.807 -15.387 1.00 90.75 274 PRO A O 1
ATOM 2049 N N . ASP A 1 275 ? 13.653 17.376 -16.443 1.00 92.94 275 ASP A N 1
ATOM 2050 C CA . ASP A 1 275 ? 12.698 17.217 -15.337 1.00 92.94 275 ASP A CA 1
ATOM 2051 C C . ASP A 1 275 ? 12.886 15.894 -14.569 1.00 92.94 275 ASP A C 1
ATOM 2053 O O . ASP A 1 275 ? 12.028 15.500 -13.777 1.00 92.94 275 ASP A O 1
ATOM 2057 N N . ALA A 1 276 ? 14.007 15.198 -14.781 1.00 92.31 276 ALA A N 1
ATOM 2058 C CA . ALA A 1 276 ? 14.335 13.999 -14.027 1.00 92.31 276 ALA A CA 1
ATOM 2059 C C . ALA A 1 276 ? 14.775 14.331 -12.595 1.00 92.31 276 ALA A C 1
ATOM 2061 O O . ALA A 1 276 ? 15.597 15.217 -12.344 1.00 92.31 276 ALA A O 1
ATOM 2062 N N . VAL A 1 277 ? 14.269 13.552 -11.643 1.00 92.69 277 VAL A N 1
ATOM 2063 C CA . VAL A 1 277 ? 14.613 13.618 -10.220 1.00 92.69 277 VAL A CA 1
ATOM 2064 C C . VAL A 1 277 ? 15.250 12.295 -9.813 1.00 92.69 277 VAL A C 1
ATOM 2066 O O . VAL A 1 277 ? 14.920 11.245 -10.349 1.00 92.69 277 VAL A O 1
ATOM 2069 N N . PHE A 1 278 ? 16.182 12.312 -8.860 1.00 93.75 278 PHE A N 1
ATOM 2070 C CA . PHE A 1 278 ? 16.743 11.080 -8.308 1.00 93.75 278 PHE A CA 1
ATOM 2071 C C . PHE A 1 278 ? 16.596 11.052 -6.784 1.00 93.75 278 PHE A C 1
ATOM 2073 O O . PHE A 1 278 ? 17.369 11.698 -6.077 1.00 93.75 278 PHE A O 1
ATOM 2080 N N . PRO A 1 279 ? 15.627 10.307 -6.224 1.00 93.19 279 PRO A N 1
ATOM 2081 C CA . PRO A 1 279 ? 15.482 10.236 -4.773 1.00 93.19 279 PRO A CA 1
ATOM 2082 C C . PRO A 1 279 ? 16.581 9.411 -4.088 1.00 93.19 279 PRO A C 1
ATOM 2084 O O . PRO A 1 279 ? 16.833 9.564 -2.887 1.00 93.19 279 PRO A O 1
ATOM 2087 N N . ILE A 1 280 ? 17.286 8.573 -4.855 1.00 95.62 280 ILE A N 1
ATOM 2088 C CA . ILE A 1 280 ? 18.420 7.775 -4.389 1.00 95.62 280 ILE A CA 1
ATOM 2089 C C . ILE A 1 280 ? 19.639 8.054 -5.263 1.00 95.62 280 ILE A C 1
ATOM 2091 O O . ILE A 1 280 ? 19.569 8.065 -6.491 1.00 95.62 280 ILE A O 1
ATOM 2095 N N . SER A 1 281 ? 20.780 8.220 -4.604 1.00 94.50 281 SER A N 1
ATOM 2096 C CA . SER A 1 281 ? 22.097 8.418 -5.202 1.00 94.50 281 SER A CA 1
ATOM 2097 C C . SER A 1 281 ? 23.068 7.295 -4.833 1.00 94.50 281 SER A C 1
ATOM 2099 O O . SER A 1 281 ? 22.801 6.446 -3.970 1.00 94.50 281 SER A O 1
ATOM 2101 N N . LYS A 1 282 ? 24.233 7.306 -5.476 1.00 93.44 282 LYS A N 1
ATOM 2102 C CA . LYS A 1 282 ? 25.343 6.412 -5.172 1.00 93.44 282 LYS A CA 1
ATOM 2103 C C . LYS A 1 282 ? 25.832 6.654 -3.737 1.00 93.44 282 LYS A C 1
ATOM 2105 O O . LYS A 1 282 ? 25.976 7.792 -3.296 1.00 93.44 282 LYS A O 1
ATOM 2110 N N . HIS A 1 283 ? 26.130 5.576 -3.007 1.00 91.25 283 HIS A N 1
ATOM 2111 C CA . HIS A 1 283 ? 26.539 5.643 -1.594 1.00 91.25 283 HIS A CA 1
ATOM 2112 C C . HIS A 1 283 ? 27.733 6.578 -1.336 1.00 91.25 283 HIS A C 1
ATOM 2114 O O . HIS A 1 283 ? 27.700 7.393 -0.412 1.00 91.25 283 HIS A O 1
ATOM 2120 N N . ASP A 1 284 ? 28.758 6.492 -2.183 1.00 89.94 284 ASP A N 1
ATOM 2121 C CA . ASP A 1 284 ? 30.021 7.229 -2.084 1.00 89.94 284 ASP A CA 1
ATOM 2122 C C . ASP A 1 284 ? 30.057 8.523 -2.918 1.00 89.94 284 ASP A C 1
ATOM 2124 O O . ASP A 1 284 ? 31.012 9.290 -2.797 1.00 89.94 284 ASP A O 1
ATOM 2128 N N . ASP A 1 285 ? 29.032 8.792 -3.733 1.00 90.44 285 ASP A N 1
ATOM 2129 C CA . ASP A 1 285 ? 28.923 10.010 -4.542 1.00 90.44 285 ASP A CA 1
ATOM 2130 C C . ASP A 1 285 ? 27.455 10.471 -4.668 1.00 90.44 285 ASP A C 1
ATOM 2132 O O . ASP A 1 285 ? 26.742 10.043 -5.581 1.00 90.44 285 ASP A O 1
ATOM 2136 N N . PRO A 1 286 ? 26.987 11.377 -3.786 1.00 86.50 286 PRO A N 1
ATOM 2137 C CA . PRO A 1 286 ? 25.598 11.831 -3.778 1.00 86.50 286 PRO A CA 1
ATOM 2138 C C . PRO A 1 286 ? 25.203 12.663 -5.006 1.00 86.50 286 PRO A C 1
ATOM 2140 O O . PRO A 1 286 ? 24.033 13.003 -5.156 1.00 86.50 286 PRO A O 1
ATOM 2143 N N . THR A 1 287 ? 26.158 13.022 -5.873 1.00 87.56 287 THR A N 1
ATOM 2144 C CA . THR A 1 287 ? 25.884 13.766 -7.113 1.00 87.56 287 THR A CA 1
ATOM 2145 C C . THR A 1 287 ? 25.458 12.860 -8.266 1.00 87.56 287 THR A C 1
ATOM 2147 O O . THR A 1 287 ? 25.055 13.349 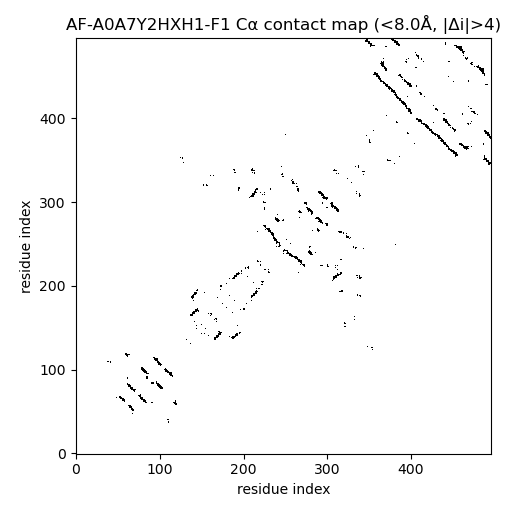-9.320 1.00 87.56 287 THR A O 1
ATOM 2150 N N . LYS A 1 288 ? 25.547 11.539 -8.077 1.00 88.19 288 LYS A N 1
ATOM 2151 C CA . LYS A 1 288 ? 25.180 10.534 -9.070 1.00 88.19 288 LYS A CA 1
ATOM 2152 C C . LYS A 1 288 ? 23.901 9.831 -8.632 1.00 88.19 288 LYS A C 1
ATOM 2154 O O . LYS A 1 288 ? 23.943 8.993 -7.733 1.00 88.19 288 LYS A O 1
ATOM 2159 N N . GLY A 1 289 ? 22.780 10.189 -9.256 1.00 89.06 289 GLY A N 1
ATOM 2160 C CA . GLY A 1 289 ? 21.503 9.489 -9.102 1.00 89.06 289 GLY A CA 1
ATOM 2161 C C . GLY A 1 289 ? 21.613 8.031 -9.540 1.00 89.06 289 GLY A C 1
ATOM 2162 O O . GLY A 1 289 ? 22.380 7.724 -10.446 1.00 89.06 289 GLY A O 1
ATOM 2163 N N . VAL A 1 290 ? 20.900 7.133 -8.863 1.00 91.19 290 VAL A N 1
ATOM 2164 C CA . VAL A 1 290 ? 20.892 5.685 -9.170 1.00 91.19 290 VAL A CA 1
ATOM 2165 C C . VAL A 1 290 ? 19.481 5.113 -9.239 1.00 91.19 290 VAL A C 1
ATOM 2167 O O . VAL A 1 290 ? 19.251 4.165 -9.975 1.00 91.19 290 VAL A O 1
ATOM 2170 N N . LEU A 1 291 ? 18.534 5.715 -8.514 1.00 93.94 291 LEU A N 1
ATOM 2171 C CA . LEU A 1 291 ? 17.110 5.570 -8.791 1.00 93.94 291 LEU A CA 1
ATOM 2172 C C . LEU A 1 291 ? 16.655 6.902 -9.370 1.00 93.94 291 LEU A C 1
ATOM 2174 O O . LEU A 1 291 ? 16.740 7.91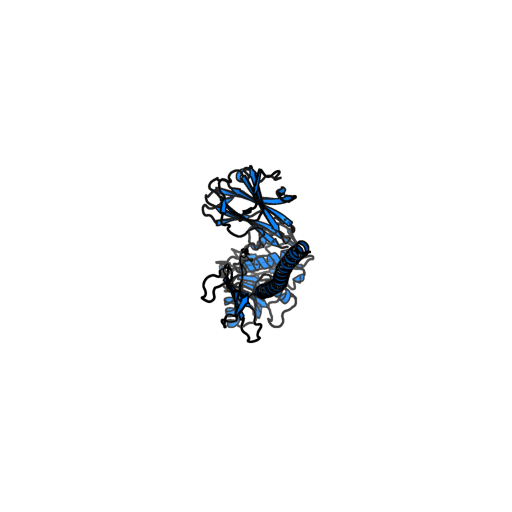0 -8.668 1.00 93.94 291 LEU A O 1
ATOM 2178 N N . VAL A 1 292 ? 16.234 6.902 -10.631 1.00 93.88 292 VAL A N 1
ATOM 2179 C CA . VAL A 1 292 ? 15.814 8.110 -11.353 1.00 93.88 292 VAL A CA 1
ATOM 2180 C C . VAL A 1 292 ? 14.342 8.009 -11.702 1.00 93.88 292 VAL A C 1
ATOM 2182 O O . VAL A 1 292 ? 13.870 6.943 -12.094 1.00 93.88 292 VAL A O 1
ATOM 2185 N N . THR A 1 293 ? 13.629 9.116 -11.561 1.00 94.88 293 THR A N 1
ATOM 2186 C CA . THR A 1 293 ? 12.210 9.243 -11.858 1.00 94.88 293 THR A CA 1
ATOM 2187 C C . THR A 1 293 ? 11.938 10.438 -12.764 1.00 94.88 293 THR A C 1
ATOM 2189 O O . THR A 1 293 ? 12.619 11.460 -12.686 1.00 94.88 293 THR A O 1
ATOM 2192 N N . VAL A 1 294 ? 10.926 10.316 -13.621 1.00 94.50 294 VAL A N 1
ATOM 2193 C CA . VAL A 1 294 ? 10.347 11.421 -14.398 1.00 94.50 294 VAL A CA 1
ATOM 2194 C C . VAL A 1 294 ? 8.830 11.344 -14.263 1.00 94.50 294 VAL A C 1
ATOM 2196 O O . VAL A 1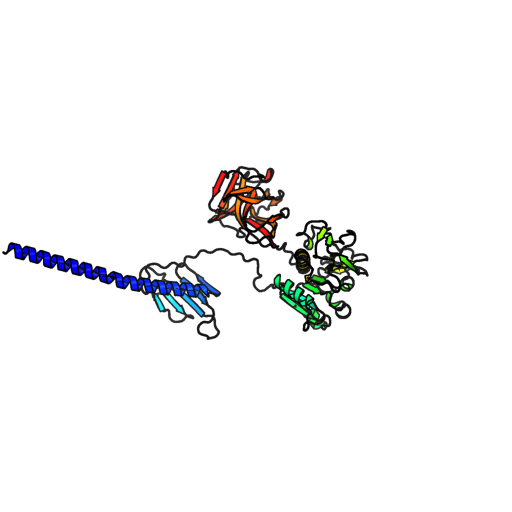 294 ? 8.239 10.281 -14.476 1.00 94.50 294 VAL A O 1
ATOM 2199 N N . GLU A 1 295 ? 8.203 12.452 -13.875 1.00 91.19 295 GLU A N 1
ATOM 2200 C CA . GLU A 1 295 ? 6.744 12.557 -13.774 1.00 91.19 295 GLU A CA 1
ATOM 2201 C C . GLU A 1 295 ? 6.074 12.498 -15.152 1.00 91.19 295 GLU A C 1
ATOM 2203 O O . GLU A 1 295 ? 6.659 12.889 -16.165 1.00 91.19 295 GLU A O 1
ATOM 2208 N N . ALA A 1 296 ? 4.811 12.069 -15.191 1.00 88.94 296 ALA A N 1
ATOM 2209 C CA . ALA A 1 296 ? 4.014 12.183 -16.409 1.00 88.94 296 ALA A CA 1
ATOM 2210 C C . ALA A 1 296 ? 3.897 13.664 -16.824 1.00 88.94 296 ALA A C 1
ATOM 2212 O O . ALA A 1 296 ? 3.602 14.539 -16.009 1.00 88.94 296 ALA A O 1
ATOM 2213 N N . GLY A 1 297 ? 4.148 13.951 -18.100 1.00 91.19 297 GLY A N 1
ATOM 2214 C CA . GLY A 1 297 ? 4.242 15.304 -18.645 1.00 91.19 297 GLY A CA 1
ATOM 2215 C C . GLY A 1 297 ? 5.590 16.003 -18.425 1.00 91.19 297 GLY A C 1
ATOM 2216 O O . GLY A 1 297 ? 5.781 17.085 -18.981 1.00 91.19 297 GLY A O 1
ATOM 2217 N N . GLY A 1 298 ? 6.513 15.411 -17.659 1.00 90.94 298 GLY A N 1
ATOM 2218 C CA . GLY A 1 298 ? 7.874 15.919 -17.478 1.00 90.94 298 GLY A CA 1
ATOM 2219 C C . GLY A 1 298 ? 8.697 15.838 -18.764 1.00 90.94 298 GLY A C 1
ATOM 2220 O O . GLY A 1 298 ? 8.489 14.951 -19.591 1.00 90.94 298 GLY A O 1
ATOM 2221 N N . THR A 1 299 ? 9.619 16.779 -18.941 1.00 92.25 299 THR A N 1
ATOM 2222 C CA . THR A 1 299 ? 10.481 16.888 -20.122 1.00 92.25 299 THR A CA 1
ATOM 2223 C C . THR A 1 299 ? 11.564 15.808 -20.114 1.00 92.25 299 THR A C 1
ATOM 2225 O O . THR A 1 299 ? 12.394 15.766 -19.201 1.00 92.25 299 THR A O 1
ATOM 2228 N N . LEU A 1 300 ? 11.564 14.976 -21.155 1.00 91.19 300 LEU A N 1
ATOM 2229 C CA . LEU A 1 300 ? 12.565 13.953 -21.461 1.00 91.19 300 LEU A CA 1
ATOM 2230 C C . LEU A 1 300 ? 13.800 14.552 -22.167 1.00 91.19 300 LEU A C 1
ATOM 2232 O O . LEU A 1 300 ? 13.803 15.734 -22.527 1.00 91.19 300 LEU A O 1
ATOM 2236 N N . ASP A 1 301 ? 14.862 13.762 -22.357 1.00 89.38 301 ASP A N 1
ATOM 2237 C CA . ASP A 1 301 ? 16.117 14.230 -22.979 1.00 89.38 301 ASP A CA 1
ATOM 2238 C C . ASP A 1 301 ? 15.921 14.731 -24.423 1.00 89.38 301 ASP A C 1
ATOM 2240 O O . ASP A 1 301 ? 16.488 15.750 -24.827 1.00 89.38 301 ASP A O 1
ATOM 2244 N N . ASP A 1 302 ? 15.013 14.104 -25.173 1.00 89.12 302 ASP A N 1
ATOM 2245 C CA . ASP A 1 302 ? 14.623 14.513 -26.528 1.00 89.12 302 ASP A CA 1
ATOM 2246 C C . ASP A 1 302 ? 13.725 15.772 -26.582 1.00 89.12 302 ASP A C 1
ATOM 2248 O O . ASP A 1 302 ? 13.278 16.190 -27.657 1.00 89.12 302 ASP A O 1
ATOM 2252 N N . ALA A 1 303 ? 13.491 16.406 -25.429 1.00 90.31 303 ALA A N 1
ATOM 2253 C CA . ALA A 1 303 ? 12.621 17.558 -25.216 1.00 90.31 303 ALA A CA 1
ATOM 2254 C C . ALA A 1 303 ? 11.122 17.303 -25.470 1.00 90.31 303 ALA A C 1
ATOM 2256 O O . ALA A 1 303 ? 10.357 18.256 -25.669 1.00 90.31 303 ALA A O 1
ATOM 2257 N N . THR A 1 304 ? 10.680 16.044 -25.442 1.00 91.12 304 THR A N 1
ATOM 2258 C CA . THR A 1 304 ? 9.258 15.679 -25.456 1.00 91.12 304 THR A CA 1
ATOM 2259 C C . THR A 1 304 ? 8.728 15.418 -24.039 1.00 91.12 304 THR A C 1
ATOM 2261 O O . THR A 1 304 ? 9.504 15.149 -23.122 1.00 91.12 304 THR A O 1
ATOM 2264 N N . PRO A 1 305 ? 7.410 15.553 -23.799 1.00 92.06 305 PRO A N 1
ATOM 2265 C CA . PRO A 1 305 ? 6.826 15.191 -22.514 1.00 92.06 305 PRO A CA 1
ATOM 2266 C C . PRO A 1 305 ? 6.685 13.669 -22.376 1.00 92.06 305 PRO A C 1
ATOM 2268 O O . PRO A 1 305 ? 6.188 13.001 -23.285 1.00 92.06 305 PRO A O 1
ATOM 2271 N N . ALA A 1 306 ? 7.022 13.131 -21.205 1.00 92.44 306 ALA A N 1
ATOM 2272 C CA . ALA A 1 306 ? 6.775 11.735 -20.867 1.00 92.44 306 ALA A CA 1
ATOM 2273 C C . ALA A 1 306 ? 5.266 11.435 -20.855 1.00 92.44 306 ALA A C 1
ATOM 2275 O O . ALA A 1 306 ? 4.512 12.066 -20.114 1.00 92.44 306 ALA A O 1
ATOM 2276 N N . ALA A 1 307 ? 4.809 10.474 -21.663 1.00 89.62 307 ALA A N 1
ATOM 2277 C CA . ALA A 1 307 ? 3.385 10.126 -21.747 1.00 89.62 307 ALA A CA 1
ATOM 2278 C C . ALA A 1 307 ? 2.846 9.504 -20.443 1.00 89.62 307 ALA A C 1
ATOM 2280 O O . ALA A 1 307 ? 1.711 9.773 -20.058 1.00 89.62 307 ALA A O 1
ATOM 2281 N N . GLY A 1 308 ? 3.687 8.745 -19.741 1.00 90.94 308 GLY A N 1
ATOM 2282 C CA . GLY A 1 308 ? 3.449 8.247 -18.389 1.00 90.94 308 GLY A CA 1
ATOM 2283 C C . GLY A 1 308 ? 4.700 8.411 -17.527 1.00 90.94 308 GLY A C 1
ATOM 2284 O O . GLY A 1 308 ? 5.753 8.836 -18.008 1.00 90.94 308 GLY A O 1
ATOM 2285 N N . ARG A 1 309 ? 4.606 8.053 -16.245 1.00 95.19 309 ARG A N 1
ATOM 2286 C CA . ARG A 1 309 ? 5.751 8.101 -15.323 1.00 95.19 309 ARG A CA 1
ATOM 2287 C C . ARG A 1 309 ? 6.868 7.160 -15.778 1.00 95.19 309 ARG A C 1
ATOM 2289 O O . ARG A 1 309 ? 6.601 6.082 -16.316 1.00 95.19 309 ARG A O 1
ATOM 2296 N N . ARG A 1 310 ? 8.124 7.551 -15.559 1.00 95.62 310 ARG A N 1
ATOM 2297 C CA . ARG A 1 310 ? 9.311 6.739 -15.876 1.00 95.62 310 ARG A CA 1
ATOM 2298 C C . ARG A 1 310 ? 10.141 6.531 -14.623 1.00 95.62 310 ARG A C 1
ATOM 2300 O O . ARG A 1 310 ? 10.383 7.486 -13.891 1.00 95.62 310 ARG A O 1
ATOM 2307 N N . VAL A 1 311 ? 10.574 5.298 -14.386 1.00 95.38 311 VAL A N 1
ATOM 2308 C CA . VAL A 1 311 ? 11.459 4.931 -13.281 1.00 95.38 311 VAL A CA 1
ATOM 2309 C C . VAL A 1 311 ? 12.584 4.048 -13.798 1.00 95.38 311 VAL A C 1
ATOM 2311 O O . VAL A 1 311 ? 12.340 3.022 -14.430 1.00 95.38 311 VAL A O 1
ATOM 2314 N N . VAL A 1 312 ? 13.817 4.420 -13.471 1.00 93.19 312 VAL A N 1
ATOM 2315 C CA . VAL A 1 312 ? 15.008 3.591 -13.668 1.00 93.19 312 VAL A CA 1
ATOM 2316 C C . VAL A 1 312 ? 15.482 3.128 -12.298 1.00 93.19 312 VAL A C 1
ATOM 2318 O O . VAL A 1 312 ? 15.821 3.948 -11.440 1.00 93.19 312 VAL A O 1
ATOM 2321 N N . LEU A 1 313 ? 15.460 1.815 -12.079 1.00 93.94 313 LEU A N 1
ATOM 2322 C CA . LEU A 1 313 ? 15.896 1.180 -10.842 1.00 93.94 313 LEU A CA 1
ATOM 2323 C C . LEU A 1 313 ? 17.423 1.004 -10.820 1.00 93.94 313 LEU A C 1
ATOM 2325 O O . LEU A 1 313 ? 18.043 0.797 -11.862 1.00 93.94 313 LEU A O 1
ATOM 2329 N N . PRO A 1 314 ? 18.045 0.995 -9.628 1.00 91.25 314 PRO A N 1
ATOM 2330 C CA . PRO A 1 314 ? 19.488 0.815 -9.498 1.00 91.25 314 PRO A CA 1
ATOM 2331 C C . PRO A 1 314 ? 19.941 -0.644 -9.673 1.00 91.25 314 PRO A C 1
ATOM 2333 O O . PRO A 1 314 ? 21.116 -0.931 -9.456 1.00 91.25 314 PRO A O 1
ATOM 2336 N N . TRP A 1 315 ? 19.051 -1.587 -9.990 1.00 90.56 315 TRP A N 1
ATOM 2337 C CA . TRP A 1 315 ? 19.366 -3.018 -10.062 1.00 90.56 315 TRP A CA 1
ATOM 2338 C C . TRP A 1 315 ? 20.145 -3.321 -11.340 1.00 90.56 315 TRP A C 1
ATOM 2340 O O . TRP A 1 315 ? 19.640 -3.080 -12.425 1.00 90.56 315 TRP A O 1
ATOM 2350 N N . GLY A 1 316 ? 21.388 -3.794 -11.218 1.00 77.69 316 GLY A N 1
ATOM 2351 C CA . GLY A 1 316 ? 22.272 -3.966 -12.371 1.00 77.69 316 GLY A CA 1
ATOM 2352 C C . GLY A 1 316 ? 22.354 -5.356 -12.953 1.00 77.69 316 GLY A C 1
ATOM 2353 O O . GLY A 1 316 ? 21.695 -6.292 -12.508 1.00 77.69 316 GLY A O 1
ATOM 2354 N N . LYS A 1 317 ? 23.216 -5.465 -13.966 1.00 79.12 317 LYS A N 1
ATOM 2355 C CA . LYS A 1 317 ? 23.301 -6.652 -14.808 1.00 79.12 317 LYS A CA 1
ATOM 2356 C C . LYS A 1 317 ? 23.687 -7.923 -14.064 1.00 79.12 317 LYS A C 1
ATOM 2358 O O . LYS A 1 317 ? 24.683 -7.932 -13.332 1.00 79.12 317 LYS A O 1
ATOM 2363 N N . ASP A 1 318 ? 22.953 -9.010 -14.290 1.00 80.06 318 ASP A N 1
ATOM 2364 C CA . ASP A 1 318 ? 23.142 -10.291 -13.599 1.00 80.06 318 ASP A CA 1
ATOM 2365 C C . ASP A 1 318 ? 23.003 -10.170 -12.062 1.00 80.06 318 ASP A C 1
ATOM 2367 O O . ASP A 1 318 ? 23.599 -10.952 -11.307 1.00 80.06 318 ASP A O 1
ATOM 2371 N N . LEU A 1 319 ? 22.289 -9.151 -11.561 1.00 85.19 319 LEU A N 1
ATOM 2372 C CA . LEU A 1 319 ? 22.042 -9.017 -10.130 1.00 85.19 319 LEU A CA 1
ATOM 2373 C C . LEU A 1 319 ? 21.212 -10.210 -9.644 1.00 85.19 319 LEU A C 1
ATOM 2375 O O . LEU A 1 319 ? 20.094 -10.461 -10.090 1.00 85.19 319 LEU A O 1
ATOM 2379 N N . ASP A 1 320 ? 21.769 -10.925 -8.670 1.00 86.31 320 ASP A N 1
ATOM 2380 C CA . ASP A 1 320 ? 21.049 -11.951 -7.928 1.00 86.31 320 ASP A CA 1
ATOM 2381 C C . ASP A 1 320 ? 20.040 -11.272 -6.995 1.00 86.31 320 ASP A C 1
ATOM 2383 O O . ASP A 1 320 ? 20.390 -10.809 -5.904 1.00 86.31 320 ASP A O 1
ATOM 2387 N N . PHE A 1 321 ? 18.792 -11.197 -7.457 1.00 85.44 321 PHE A N 1
ATOM 2388 C CA . PHE A 1 321 ? 17.698 -10.504 -6.778 1.00 85.44 321 PHE A CA 1
ATOM 2389 C C . PHE A 1 321 ? 17.444 -11.055 -5.370 1.00 85.44 321 PHE A C 1
ATOM 2391 O O . PHE A 1 321 ? 17.075 -10.305 -4.475 1.00 85.44 321 PHE A O 1
ATOM 2398 N N . SER A 1 322 ? 17.773 -12.328 -5.116 1.00 84.81 322 SER A N 1
ATOM 2399 C CA . SER A 1 322 ? 17.644 -12.941 -3.787 1.00 84.81 322 SER A CA 1
ATOM 2400 C C . SER A 1 322 ? 18.586 -12.352 -2.724 1.00 84.81 322 SER A C 1
ATOM 2402 O O . SER A 1 322 ? 18.397 -12.584 -1.529 1.00 84.81 322 SER A O 1
ATOM 2404 N N . LYS A 1 323 ? 19.611 -11.588 -3.131 1.00 88.62 323 LYS A N 1
ATOM 2405 C CA . LYS A 1 323 ? 20.541 -10.908 -2.212 1.00 88.62 323 LYS A CA 1
ATOM 2406 C C . LYS A 1 323 ? 20.040 -9.552 -1.731 1.00 88.62 323 LYS A C 1
ATOM 2408 O O . LYS A 1 323 ? 20.643 -9.001 -0.801 1.00 88.62 323 LYS A O 1
ATOM 2413 N N . LEU A 1 324 ? 19.001 -9.012 -2.366 1.00 87.69 324 LEU A N 1
ATOM 2414 C CA . LEU A 1 324 ? 18.353 -7.786 -1.929 1.00 87.69 324 LEU A CA 1
ATOM 2415 C C . LEU A 1 324 ? 17.620 -8.033 -0.605 1.00 87.69 324 LEU A C 1
ATOM 2417 O O . LEU A 1 324 ? 17.054 -9.098 -0.366 1.00 87.69 324 LEU A O 1
ATOM 2421 N N . ASN A 1 325 ? 17.694 -7.064 0.302 1.00 82.81 325 ASN A N 1
ATOM 2422 C CA . ASN A 1 325 ? 16.984 -7.132 1.575 1.00 82.81 325 ASN A CA 1
ATOM 2423 C C . ASN A 1 325 ? 15.544 -6.607 1.442 1.00 82.81 325 ASN A C 1
ATOM 2425 O O . ASN A 1 325 ? 15.156 -6.044 0.418 1.00 82.81 325 ASN A O 1
ATOM 2429 N N . ALA A 1 326 ? 14.762 -6.742 2.515 1.00 78.75 326 ALA A N 1
ATOM 2430 C CA . ALA A 1 326 ? 13.381 -6.261 2.563 1.00 78.75 326 ALA A CA 1
ATOM 2431 C C . ALA A 1 326 ? 13.255 -4.776 2.174 1.00 78.75 326 ALA A C 1
ATOM 2433 O O . ALA A 1 326 ? 12.364 -4.402 1.420 1.00 78.75 326 ALA A O 1
ATOM 2434 N N . THR A 1 327 ? 14.197 -3.929 2.594 1.00 76.81 327 THR A N 1
ATOM 2435 C CA . THR A 1 327 ? 14.200 -2.502 2.248 1.00 76.81 327 THR A CA 1
ATOM 2436 C C . THR A 1 327 ? 14.344 -2.252 0.744 1.00 76.81 327 THR A C 1
ATOM 2438 O O . THR A 1 327 ? 13.657 -1.396 0.193 1.00 76.81 327 THR A O 1
ATOM 2441 N N . ALA A 1 328 ? 15.198 -3.004 0.051 1.00 86.19 328 ALA A N 1
ATOM 2442 C CA . ALA A 1 328 ? 15.328 -2.919 -1.402 1.00 86.19 328 ALA A CA 1
ATOM 2443 C C . ALA A 1 328 ? 14.063 -3.413 -2.130 1.00 86.19 328 ALA A C 1
ATOM 2445 O O . ALA A 1 328 ? 13.652 -2.818 -3.131 1.00 86.19 328 ALA A O 1
ATOM 2446 N N . HIS A 1 329 ? 13.395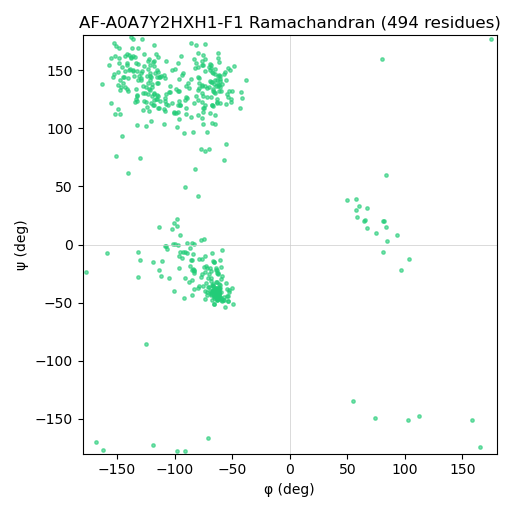 -4.438 -1.594 1.00 84.31 329 HIS A N 1
ATOM 2447 C CA . HIS A 1 329 ? 12.084 -4.869 -2.088 1.00 84.31 329 HIS A CA 1
ATOM 2448 C C . HIS A 1 329 ? 11.020 -3.780 -1.896 1.00 84.31 329 HIS A C 1
ATOM 2450 O O . HIS A 1 329 ? 10.267 -3.508 -2.827 1.00 84.31 329 HIS A O 1
ATOM 2456 N N . VAL A 1 330 ? 11.012 -3.080 -0.754 1.00 80.25 330 VAL A N 1
ATOM 2457 C CA . VAL A 1 330 ? 10.125 -1.926 -0.515 1.00 80.25 330 VAL A CA 1
ATOM 2458 C C . VAL A 1 330 ? 10.373 -0.822 -1.543 1.00 80.25 330 VAL A C 1
ATOM 2460 O O . VAL A 1 330 ? 9.420 -0.315 -2.126 1.00 80.25 330 VAL A O 1
ATOM 2463 N N . LEU A 1 331 ? 11.629 -0.471 -1.833 1.00 87.94 331 LEU A N 1
ATOM 2464 C CA . LEU A 1 331 ? 11.938 0.523 -2.869 1.00 87.94 331 LEU A CA 1
ATOM 2465 C C . LEU A 1 331 ? 11.442 0.092 -4.257 1.00 87.94 331 LEU A C 1
ATOM 2467 O O . LEU A 1 331 ? 10.936 0.926 -5.009 1.00 87.94 331 LEU A O 1
ATOM 2471 N N . THR A 1 332 ? 11.537 -1.201 -4.575 1.00 92.81 332 THR A N 1
ATOM 2472 C CA . THR A 1 332 ? 11.038 -1.764 -5.840 1.00 92.81 332 THR A CA 1
ATOM 2473 C C . THR A 1 332 ? 9.518 -1.667 -5.909 1.00 92.81 332 THR A C 1
ATOM 2475 O O . THR A 1 332 ? 8.991 -1.072 -6.846 1.00 92.81 332 THR A O 1
ATOM 2478 N N . LYS A 1 333 ? 8.808 -2.139 -4.876 1.00 88.62 333 LYS A N 1
ATOM 2479 C CA . LYS A 1 333 ? 7.348 -2.026 -4.774 1.00 88.62 333 LYS A CA 1
ATOM 2480 C C . LYS A 1 333 ? 6.890 -0.583 -4.937 1.00 88.62 333 LYS A C 1
ATOM 2482 O O . LYS A 1 333 ? 6.014 -0.293 -5.740 1.00 88.62 333 LYS A O 1
ATOM 2487 N N . ARG A 1 334 ? 7.513 0.348 -4.213 1.00 87.50 334 ARG A N 1
ATOM 2488 C CA . ARG A 1 334 ? 7.110 1.758 -4.251 1.00 87.50 334 ARG A CA 1
ATOM 2489 C C . ARG A 1 334 ? 7.409 2.423 -5.585 1.00 87.50 334 ARG A C 1
ATOM 2491 O O . ARG A 1 334 ? 6.692 3.339 -5.966 1.00 87.50 334 ARG A O 1
ATOM 2498 N N . SER A 1 335 ? 8.438 1.970 -6.294 1.00 95.19 335 SER A N 1
ATOM 2499 C CA . SER A 1 335 ? 8.701 2.399 -7.669 1.00 95.19 335 SER A CA 1
ATOM 2500 C C . SER A 1 335 ? 7.572 1.980 -8.609 1.00 95.19 335 SER A C 1
ATOM 2502 O O . SER A 1 335 ? 7.122 2.794 -9.410 1.00 95.19 335 SER A O 1
ATOM 2504 N N . ILE A 1 336 ? 7.075 0.747 -8.459 1.00 95.19 336 ILE A N 1
ATOM 2505 C CA . ILE A 1 336 ? 5.925 0.228 -9.212 1.00 95.19 336 ILE A CA 1
ATOM 2506 C C . ILE A 1 336 ? 4.651 0.990 -8.851 1.00 95.19 336 ILE A C 1
ATOM 2508 O O . ILE A 1 336 ? 3.996 1.513 -9.743 1.00 95.19 336 ILE A O 1
ATOM 2512 N N . ASP A 1 337 ? 4.346 1.122 -7.560 1.00 87.62 337 ASP A N 1
ATOM 2513 C CA . ASP A 1 337 ? 3.166 1.838 -7.069 1.00 87.62 337 ASP A CA 1
ATOM 2514 C C . ASP A 1 337 ? 3.143 3.290 -7.570 1.00 87.62 337 ASP A C 1
ATOM 2516 O O . ASP A 1 337 ? 2.130 3.770 -8.076 1.00 87.62 337 ASP A O 1
ATOM 2520 N N . TRP A 1 338 ? 4.283 3.983 -7.489 1.00 91.38 338 TRP A N 1
ATOM 2521 C CA . TRP A 1 338 ? 4.415 5.348 -7.987 1.00 91.38 338 TRP A CA 1
ATOM 2522 C C . TRP A 1 338 ? 4.208 5.422 -9.498 1.00 91.38 338 TRP A C 1
ATOM 2524 O O . TRP A 1 338 ? 3.419 6.239 -9.969 1.00 91.38 338 TRP A O 1
ATOM 2534 N N . ALA A 1 339 ? 4.861 4.548 -10.266 1.00 93.62 339 ALA A N 1
ATOM 2535 C CA . ALA A 1 339 ? 4.709 4.520 -11.716 1.00 93.62 339 ALA A CA 1
ATOM 2536 C C . ALA A 1 339 ? 3.265 4.195 -12.140 1.00 93.62 339 ALA A C 1
ATOM 2538 O O . ALA A 1 339 ? 2.764 4.802 -13.082 1.00 93.62 339 ALA A O 1
ATOM 2539 N N . ALA A 1 340 ? 2.584 3.306 -11.413 1.00 89.06 340 ALA A N 1
ATOM 2540 C CA . ALA A 1 340 ? 1.197 2.913 -11.652 1.00 89.06 340 ALA A CA 1
ATOM 2541 C C . ALA A 1 340 ? 0.161 3.978 -11.246 1.00 89.06 340 ALA A C 1
ATOM 2543 O O . ALA A 1 340 ? -1.022 3.805 -11.525 1.00 89.06 340 ALA A O 1
ATOM 2544 N N . GLY A 1 341 ? 0.564 5.048 -10.548 1.00 78.81 341 GLY A N 1
ATOM 2545 C CA . GLY A 1 341 ? -0.381 5.999 -9.948 1.00 78.81 341 GLY A CA 1
ATOM 2546 C C . GLY A 1 341 ? -1.076 5.476 -8.687 1.00 78.81 341 GLY A C 1
ATOM 2547 O O . GLY A 1 341 ? -1.988 6.120 -8.176 1.00 78.81 341 GLY A O 1
ATOM 2548 N N . ASN A 1 342 ? -0.628 4.339 -8.153 1.00 72.94 342 ASN A N 1
ATOM 2549 C CA . ASN A 1 342 ? -1.124 3.723 -6.926 1.00 72.94 342 ASN A CA 1
ATOM 2550 C C . ASN A 1 342 ? -0.330 4.218 -5.706 1.00 72.94 342 ASN A C 1
ATOM 2552 O O . ASN A 1 342 ? 0.198 3.442 -4.908 1.00 72.94 342 ASN A O 1
ATOM 2556 N N . GLU A 1 343 ? -0.176 5.535 -5.590 1.00 63.03 343 GLU A N 1
ATOM 2557 C CA . GLU A 1 343 ? 0.608 6.164 -4.530 1.00 63.03 343 GLU A CA 1
ATOM 2558 C C . GLU A 1 343 ? -0.132 6.087 -3.189 1.00 63.03 343 GLU A C 1
ATOM 2560 O O . GLU A 1 343 ? -0.746 7.042 -2.722 1.00 63.03 343 GLU A O 1
ATOM 2565 N N . SER A 1 344 ? -0.045 4.930 -2.539 1.00 51.75 344 SER A N 1
ATOM 2566 C CA . SER A 1 344 ? -0.472 4.724 -1.162 1.00 51.75 344 SER A CA 1
ATOM 2567 C C . SER A 1 344 ? 0.758 4.566 -0.280 1.00 51.75 344 SER A C 1
ATOM 2569 O O . SER A 1 344 ? 1.582 3.675 -0.479 1.00 51.75 344 SER A O 1
ATOM 2571 N N . LEU A 1 345 ? 0.919 5.393 0.758 1.00 47.00 345 LEU A N 1
ATOM 2572 C CA . LEU A 1 345 ? 1.986 5.160 1.745 1.00 47.00 345 LEU A CA 1
ATOM 2573 C C . LEU A 1 345 ? 1.870 3.780 2.424 1.00 47.00 345 LEU A C 1
ATOM 2575 O O . LEU A 1 345 ? 2.809 3.384 3.109 1.00 47.00 345 LEU A O 1
ATOM 2579 N N . GLY A 1 346 ? 0.805 3.019 2.126 1.00 44.28 346 GLY A N 1
ATOM 2580 C CA . GLY A 1 346 ? 0.885 1.567 1.987 1.00 44.28 346 GLY A CA 1
ATOM 2581 C C . GLY A 1 346 ? 1.198 0.876 3.296 1.00 44.28 346 GLY A C 1
ATOM 2582 O O . GLY A 1 346 ? 1.898 -0.132 3.310 1.00 44.28 346 GLY A O 1
ATOM 2583 N N . GLY A 1 347 ? 0.726 1.469 4.387 1.00 50.97 347 GLY A N 1
ATOM 2584 C CA . GLY A 1 347 ? 0.755 0.841 5.682 1.00 50.97 347 GLY A CA 1
ATOM 2585 C C . GLY A 1 347 ? -0.523 0.049 5.908 1.00 50.97 347 GLY A C 1
ATOM 2586 O O . GLY A 1 347 ? -1.618 0.557 5.660 1.00 50.97 347 GLY A O 1
ATOM 2587 N N . SER A 1 348 ? -0.382 -1.156 6.448 1.00 61.34 348 SER A N 1
ATOM 2588 C CA . SER A 1 348 ? -1.424 -1.760 7.270 1.00 61.34 348 SER A CA 1
ATOM 2589 C C . SER A 1 348 ? -1.890 -0.739 8.313 1.00 61.34 348 SER A C 1
ATOM 2591 O O . SER A 1 348 ? -1.145 0.165 8.704 1.00 61.34 348 SER A O 1
ATOM 2593 N N . THR A 1 349 ? -3.127 -0.846 8.786 1.00 76.19 349 THR A N 1
ATOM 2594 C CA . THR A 1 349 ? -3.609 0.026 9.866 1.00 76.19 349 THR A CA 1
ATOM 2595 C C . THR A 1 349 ? -3.846 -0.767 11.137 1.00 76.19 349 THR A C 1
ATOM 2597 O O . THR A 1 349 ? -4.263 -1.922 11.102 1.00 76.19 349 THR A O 1
ATOM 2600 N N . PHE A 1 350 ? -3.583 -0.149 12.285 1.00 81.69 350 PHE A N 1
ATOM 2601 C CA . PHE A 1 350 ? -4.056 -0.655 13.569 1.00 81.69 350 PHE A CA 1
ATOM 2602 C C . PHE A 1 350 ? -4.867 0.421 14.288 1.00 81.69 350 PHE A C 1
ATOM 2604 O O . PHE A 1 350 ? -4.597 1.618 14.173 1.00 81.69 350 PHE A O 1
ATOM 2611 N N . GLY A 1 351 ? -5.894 -0.014 15.016 1.00 89.94 351 GLY A N 1
ATOM 2612 C CA . GLY A 1 351 ? -6.885 0.859 15.641 1.00 89.94 351 GLY A CA 1
ATOM 2613 C C . GLY A 1 351 ? -8.267 0.721 15.016 1.00 89.94 351 GLY A C 1
ATOM 2614 O O . GLY A 1 351 ? -8.673 -0.368 14.616 1.00 89.94 351 GLY A O 1
ATOM 2615 N N . TYR A 1 352 ? -9.015 1.819 14.992 1.00 85.38 352 TYR A N 1
ATOM 2616 C CA . TYR A 1 352 ? -10.421 1.845 14.616 1.00 85.38 352 TYR A CA 1
ATOM 2617 C C . TYR A 1 352 ? -10.630 2.755 13.415 1.00 85.38 352 TYR A C 1
ATOM 2619 O O . TYR A 1 352 ? -10.610 3.978 13.517 1.00 85.38 352 TYR A O 1
ATOM 2627 N N . VAL A 1 353 ? -10.860 2.126 12.273 1.00 79.12 353 VAL A N 1
ATOM 2628 C CA . VAL A 1 353 ? -10.990 2.796 10.979 1.00 79.12 353 VAL A CA 1
ATOM 2629 C C . VAL A 1 353 ? -12.425 3.189 10.648 1.00 79.12 353 VAL A C 1
ATOM 2631 O O . VAL A 1 353 ? -12.640 3.885 9.670 1.00 79.12 353 VAL A O 1
ATOM 2634 N N . ASP A 1 354 ? -13.423 2.798 11.437 1.00 74.25 354 ASP A N 1
ATOM 2635 C CA . ASP A 1 354 ? -14.817 3.162 11.173 1.00 74.25 354 ASP A CA 1
ATOM 2636 C C . ASP A 1 354 ? -15.192 4.520 11.758 1.00 74.25 354 ASP A C 1
ATOM 2638 O O . ASP A 1 354 ? -14.781 4.877 12.863 1.00 74.25 354 ASP A O 1
ATOM 2642 N N . ALA A 1 355 ? -16.017 5.270 11.022 1.00 82.19 355 ALA A N 1
ATOM 2643 C CA . ALA A 1 355 ? -16.643 6.483 11.528 1.00 82.19 355 ALA A CA 1
ATOM 2644 C C . ALA A 1 355 ? -17.780 6.079 12.473 1.00 82.19 355 ALA A C 1
ATOM 2646 O O . ALA A 1 355 ? -18.835 5.606 12.046 1.00 82.19 355 ALA A O 1
ATOM 2647 N N . PHE A 1 356 ? -17.532 6.215 13.770 1.00 86.69 356 PHE A N 1
ATOM 2648 C CA . PHE A 1 356 ? -18.467 5.810 14.805 1.00 86.69 356 PHE A CA 1
ATOM 2649 C C . PHE A 1 356 ? -19.651 6.782 14.905 1.00 86.69 356 PHE A C 1
ATOM 2651 O O . PHE A 1 356 ? -19.565 7.915 14.436 1.00 86.69 356 PHE A O 1
ATOM 2658 N N . PRO A 1 357 ? -20.787 6.368 15.491 1.00 84.62 357 PRO A N 1
ATOM 2659 C CA . PRO A 1 357 ? -22.020 7.146 15.388 1.00 84.62 357 PRO A CA 1
ATOM 2660 C C . PRO A 1 357 ? -22.133 8.285 16.411 1.00 84.62 357 PRO A C 1
ATOM 2662 O O . PRO A 1 357 ? -22.906 9.220 16.199 1.00 84.62 357 PRO A O 1
ATOM 2665 N N . THR A 1 358 ? -21.404 8.228 17.532 1.00 95.81 358 THR A N 1
ATOM 2666 C CA . THR A 1 358 ? -21.600 9.169 18.647 1.00 95.81 358 THR A CA 1
ATOM 2667 C C . THR A 1 358 ? -20.553 10.271 18.629 1.00 95.81 358 THR A C 1
ATOM 2669 O O . THR A 1 358 ? -19.385 10.008 18.881 1.00 95.81 358 THR A O 1
ATOM 2672 N N . ASN A 1 359 ? -20.969 11.513 18.388 1.00 96.81 359 ASN A N 1
ATOM 2673 C CA . ASN A 1 359 ? -20.083 12.679 18.422 1.00 96.81 359 ASN A CA 1
ATOM 2674 C C . ASN A 1 359 ? -19.810 13.141 19.864 1.00 96.81 359 ASN A C 1
ATOM 2676 O O . ASN A 1 359 ? -20.740 13.296 20.661 1.00 96.81 359 ASN A O 1
ATOM 2680 N N . VAL A 1 360 ? -18.545 13.422 20.169 1.00 96.81 360 VAL A N 1
ATOM 2681 C CA . VAL A 1 360 ? -18.069 14.005 21.423 1.00 96.81 360 VAL A CA 1
ATOM 2682 C C . VAL A 1 360 ? -17.397 15.350 21.140 1.00 96.81 360 VAL A C 1
ATOM 2684 O O . VAL A 1 360 ? -16.391 15.420 20.436 1.00 96.81 360 VAL A O 1
ATOM 2687 N N . THR A 1 361 ? -17.924 16.420 21.739 1.00 96.06 361 THR A N 1
ATOM 2688 C CA . THR A 1 361 ? -17.378 17.790 21.670 1.00 96.06 361 THR A CA 1
ATOM 2689 C C . THR A 1 361 ? -16.991 18.302 23.064 1.00 96.06 361 THR A C 1
ATOM 2691 O O . THR A 1 361 ? -17.038 17.557 24.042 1.00 96.06 361 THR A O 1
ATOM 2694 N N . ASN A 1 362 ? -16.616 19.583 23.192 1.00 94.44 362 ASN A N 1
ATOM 2695 C CA . ASN A 1 362 ? -16.148 20.195 24.449 1.00 94.44 362 ASN A CA 1
ATOM 2696 C C . ASN A 1 362 ? -14.884 19.539 25.028 1.00 94.44 362 ASN A C 1
ATOM 2698 O O . ASN A 1 362 ? -14.686 19.499 26.240 1.00 94.44 362 ASN A O 1
ATOM 2702 N N . VAL A 1 363 ? -14.007 19.059 24.148 1.00 92.81 363 VAL A N 1
ATOM 2703 C CA . VAL A 1 363 ? -12.771 18.349 24.514 1.00 92.81 363 VAL A CA 1
ATOM 2704 C C . VAL A 1 363 ? -11.526 19.232 24.442 1.00 92.81 363 VAL A C 1
ATOM 2706 O O . VAL A 1 363 ? -10.393 18.756 24.410 1.00 92.81 363 VAL A O 1
ATOM 2709 N N . ARG A 1 364 ? -11.721 20.554 24.440 1.00 93.38 364 ARG A N 1
ATOM 2710 C CA . ARG A 1 364 ? -10.614 21.505 24.466 1.00 93.38 364 ARG A CA 1
ATOM 2711 C C . ARG A 1 364 ? -9.843 21.380 25.773 1.00 93.38 364 ARG A C 1
ATOM 2713 O O . ARG A 1 364 ? -10.433 21.331 26.848 1.00 93.38 364 ARG A O 1
ATOM 2720 N N . ARG A 1 365 ? -8.516 21.502 25.678 1.00 94.88 365 ARG A N 1
ATOM 2721 C CA . ARG A 1 365 ? -7.574 21.362 26.806 1.00 94.88 365 ARG A CA 1
ATOM 2722 C C . ARG A 1 365 ? -7.527 19.954 27.398 1.00 94.88 365 ARG A C 1
ATOM 2724 O O . ARG A 1 365 ? -7.097 19.802 28.537 1.00 94.88 365 ARG A O 1
ATOM 2731 N N . LEU A 1 366 ? -7.954 18.961 26.629 1.00 95.94 366 LEU A N 1
ATOM 2732 C CA . LEU A 1 366 ? -7.832 17.557 26.978 1.00 95.94 366 LEU A CA 1
ATOM 2733 C C . LEU A 1 366 ? -6.887 16.885 25.979 1.00 95.94 366 LEU A C 1
ATOM 2735 O O . LEU A 1 366 ? -6.843 17.261 24.805 1.00 95.94 366 LEU A O 1
ATOM 2739 N N . GLN A 1 367 ? -6.157 15.880 26.452 1.00 97.12 367 GLN A N 1
ATOM 2740 C CA . GLN A 1 367 ? -5.640 14.817 25.597 1.00 97.12 367 GLN A CA 1
ATOM 2741 C C . GLN A 1 367 ? -6.485 13.576 25.853 1.00 97.12 367 GLN A C 1
ATOM 2743 O O . GLN A 1 367 ? -6.758 13.226 27.006 1.00 97.12 367 GLN A O 1
ATOM 2748 N N . VAL A 1 368 ? -6.936 12.951 24.775 1.00 98.06 368 VAL A N 1
ATOM 2749 C CA . VAL A 1 368 ? -7.830 11.796 24.819 1.00 98.06 368 VAL A CA 1
ATOM 2750 C C . VAL A 1 368 ? -7.139 10.650 24.114 1.00 98.06 368 VAL A C 1
ATOM 2752 O O . VAL A 1 368 ? -6.614 10.861 23.027 1.00 98.06 368 VAL A O 1
ATOM 2755 N N . ALA A 1 369 ? -7.126 9.463 24.713 1.00 98.38 369 ALA A N 1
ATOM 2756 C CA . ALA A 1 369 ? -6.485 8.289 24.137 1.00 98.38 369 ALA A CA 1
ATOM 2757 C C . ALA A 1 369 ? -7.403 7.071 24.166 1.00 98.38 369 ALA A C 1
ATOM 2759 O O . ALA A 1 369 ? -8.149 6.889 25.128 1.00 98.38 369 ALA A O 1
ATOM 2760 N N . THR A 1 370 ? -7.322 6.225 23.139 1.00 98.38 370 THR A N 1
ATOM 2761 C CA . THR A 1 370 ? -8.015 4.933 23.096 1.00 98.38 370 THR A CA 1
ATOM 2762 C C . THR A 1 370 ? -7.035 3.781 22.916 1.00 98.38 370 THR A C 1
ATOM 2764 O O . THR A 1 370 ? -6.021 3.928 22.230 1.00 98.38 370 THR A O 1
ATOM 2767 N N . GLN A 1 371 ? -7.335 2.645 23.543 1.00 97.88 371 GLN A N 1
ATOM 2768 C CA . GLN A 1 371 ? -6.500 1.453 23.467 1.00 97.88 371 GLN A CA 1
ATOM 2769 C C . GLN A 1 371 ? -6.677 0.743 22.123 1.00 97.88 371 GLN A C 1
ATOM 2771 O O . GLN A 1 371 ? -7.800 0.543 21.647 1.00 97.88 371 GLN A O 1
ATOM 2776 N N . VAL A 1 372 ? -5.558 0.325 21.540 1.00 95.94 372 VAL A N 1
ATOM 2777 C CA . VAL A 1 372 ? -5.480 -0.404 20.275 1.00 95.94 372 VAL A CA 1
ATOM 2778 C C . VAL A 1 372 ? -4.459 -1.538 20.377 1.00 95.94 372 VAL A C 1
ATOM 2780 O O . VAL A 1 372 ? -3.575 -1.530 21.237 1.00 95.94 372 VAL A O 1
ATOM 2783 N N . THR A 1 373 ? -4.561 -2.514 19.480 1.00 93.44 373 THR A N 1
ATOM 2784 C CA . THR A 1 373 ? -3.626 -3.642 19.407 1.00 93.44 373 THR A CA 1
ATOM 2785 C C . THR A 1 373 ? -2.949 -3.659 18.049 1.00 93.44 373 THR A C 1
ATOM 2787 O O . THR A 1 373 ? -3.624 -3.641 17.023 1.00 93.44 373 THR A O 1
ATOM 2790 N N . LEU A 1 374 ? -1.622 -3.719 18.062 1.00 88.88 374 LEU A N 1
ATOM 2791 C CA . LEU A 1 374 ? -0.791 -3.961 16.894 1.00 88.88 374 LEU A CA 1
ATOM 2792 C C . LEU A 1 374 ? -0.462 -5.458 16.837 1.00 88.88 374 LEU A C 1
ATOM 2794 O O . LEU A 1 374 ? 0.115 -6.002 17.780 1.00 88.88 374 LEU A O 1
ATOM 2798 N N . ALA A 1 375 ? -0.862 -6.125 15.756 1.00 79.88 375 ALA A N 1
ATOM 2799 C CA . ALA A 1 375 ? -0.709 -7.574 15.612 1.00 79.88 375 ALA A CA 1
ATOM 2800 C C . ALA A 1 375 ? 0.676 -7.989 15.088 1.00 79.88 375 ALA A C 1
ATOM 2802 O O . ALA A 1 375 ? 1.168 -9.060 15.438 1.00 79.88 375 ALA A O 1
ATOM 2803 N N . GLU A 1 376 ? 1.306 -7.137 14.281 1.00 74.44 376 GLU A N 1
ATOM 2804 C CA . GLU A 1 376 ? 2.551 -7.419 13.563 1.00 74.44 376 GLU A CA 1
ATOM 2805 C C . GLU A 1 376 ? 3.540 -6.266 13.747 1.00 74.44 376 GLU A C 1
ATOM 2807 O O . GLU A 1 376 ? 3.129 -5.123 13.936 1.00 74.44 376 GLU A O 1
ATOM 2812 N N . ALA A 1 377 ? 4.842 -6.562 13.738 1.00 72.25 377 ALA A N 1
ATOM 2813 C CA . ALA A 1 377 ? 5.859 -5.520 13.839 1.00 72.25 377 ALA A CA 1
ATOM 2814 C C . ALA A 1 377 ? 5.838 -4.632 12.589 1.00 72.25 377 ALA A C 1
ATOM 2816 O O . ALA A 1 377 ? 5.557 -5.110 11.489 1.00 72.25 377 ALA A O 1
ATOM 2817 N N . GLY A 1 378 ? 6.163 -3.354 12.752 1.00 73.88 378 GLY A N 1
ATOM 2818 C CA . GLY A 1 378 ? 6.344 -2.470 11.612 1.00 73.88 378 GLY A CA 1
ATOM 2819 C C . GLY A 1 378 ? 6.599 -1.018 11.983 1.00 73.88 378 GLY A C 1
ATOM 2820 O O . GLY A 1 378 ? 6.610 -0.631 13.154 1.00 73.88 378 GLY A O 1
ATOM 2821 N N . THR A 1 379 ? 6.835 -0.199 10.964 1.00 78.50 379 THR A N 1
ATOM 2822 C CA . THR A 1 379 ? 7.159 1.223 11.119 1.00 78.50 379 THR A CA 1
ATOM 2823 C C . THR A 1 379 ? 5.921 2.080 10.905 1.00 78.50 379 THR A C 1
ATOM 2825 O O . THR A 1 379 ? 5.403 2.158 9.794 1.00 78.50 379 THR A O 1
ATOM 2828 N N . VAL A 1 380 ? 5.459 2.740 11.967 1.00 80.44 380 VAL A N 1
ATOM 2829 C CA . VAL A 1 380 ? 4.320 3.665 11.944 1.00 80.44 380 VAL A CA 1
ATOM 2830 C C . VAL A 1 380 ? 4.756 5.015 11.395 1.00 80.44 380 VAL A C 1
ATOM 2832 O O . VAL A 1 380 ? 5.769 5.560 11.839 1.00 80.44 380 VAL A O 1
ATOM 2835 N N . THR A 1 381 ? 3.982 5.569 10.466 1.00 79.25 381 THR A N 1
ATOM 2836 C CA . THR A 1 381 ? 4.314 6.823 9.766 1.00 79.25 381 THR A CA 1
ATOM 2837 C C . THR A 1 381 ? 3.183 7.844 9.762 1.00 79.25 381 THR A C 1
ATOM 2839 O O . THR A 1 381 ? 3.429 9.015 9.483 1.00 79.25 381 THR A O 1
ATOM 2842 N N . GLU A 1 382 ? 1.958 7.455 10.111 1.00 82.50 382 GLU A N 1
ATOM 2843 C CA . GLU A 1 382 ? 0.794 8.344 10.098 1.00 82.50 382 GLU A CA 1
ATOM 2844 C C . GLU A 1 382 ? -0.216 7.942 11.179 1.00 82.50 382 GLU A C 1
ATOM 2846 O O . GLU A 1 382 ? -0.367 6.763 11.501 1.00 82.50 382 GLU A O 1
ATOM 2851 N N . VAL A 1 383 ? -0.936 8.928 11.718 1.00 90.75 383 VAL A N 1
ATOM 2852 C CA . VAL A 1 383 ? -2.175 8.713 12.478 1.00 90.75 383 VAL A CA 1
ATOM 2853 C C . VAL A 1 383 ? -3.300 9.509 11.827 1.00 90.75 383 VAL A C 1
ATOM 2855 O O . VAL A 1 383 ? -3.105 10.659 11.429 1.00 90.75 383 VAL A O 1
ATOM 2858 N N . GLY A 1 384 ? -4.479 8.895 11.743 1.00 85.88 384 GLY A N 1
ATOM 2859 C CA . GLY A 1 384 ? -5.700 9.507 11.234 1.00 85.88 384 GLY A CA 1
ATOM 2860 C C . GLY A 1 384 ? -6.866 9.325 12.195 1.00 85.88 384 GLY A C 1
ATOM 2861 O O . GLY A 1 384 ? -6.998 8.282 12.832 1.00 85.88 384 GLY A O 1
ATOM 2862 N N . ALA A 1 385 ? -7.727 10.335 12.302 1.00 91.88 385 ALA A N 1
ATOM 2863 C CA . ALA A 1 385 ? -8.933 10.291 13.126 1.00 91.88 385 ALA A CA 1
ATOM 2864 C C . ALA A 1 385 ? -10.136 10.889 12.386 1.00 91.88 385 ALA A C 1
ATOM 2866 O O . ALA A 1 385 ? -9.981 11.808 11.583 1.00 91.88 385 ALA A O 1
ATOM 2867 N N . PHE A 1 386 ? -11.341 10.398 12.683 1.00 91.81 386 PHE A N 1
ATOM 2868 C CA . PHE A 1 386 ? -12.580 10.977 12.164 1.00 91.81 386 PHE A CA 1
ATOM 2869 C C . PHE A 1 386 ? -13.009 12.150 13.056 1.00 91.81 386 PHE A C 1
ATOM 2871 O O . PHE A 1 386 ? -13.597 11.960 14.129 1.00 91.81 386 PHE A O 1
ATOM 2878 N N . ILE A 1 387 ? -12.651 13.365 12.637 1.00 94.69 387 ILE A N 1
ATOM 2879 C CA . ILE A 1 387 ? -12.745 14.599 13.431 1.00 94.69 387 ILE A CA 1
ATOM 2880 C C . ILE A 1 387 ? -13.197 15.785 12.571 1.00 94.69 387 ILE A C 1
ATOM 2882 O O . ILE A 1 387 ? -13.196 15.722 11.347 1.00 94.69 387 ILE A O 1
ATOM 2886 N N . GLY A 1 388 ? -13.629 16.872 13.210 1.00 92.81 388 GLY A N 1
ATOM 2887 C CA . GLY A 1 388 ? -14.083 18.077 12.507 1.00 92.81 388 GLY A CA 1
ATOM 2888 C C . GLY A 1 388 ? -14.996 18.949 13.360 1.00 92.81 388 GLY A C 1
ATOM 2889 O O . GLY A 1 388 ? -14.889 18.957 14.587 1.00 92.81 388 GLY A O 1
ATOM 2890 N N . GLY A 1 389 ? -15.908 19.682 12.719 1.00 88.50 389 GLY A N 1
ATOM 2891 C CA . GLY A 1 389 ? -16.902 20.559 13.353 1.00 88.50 389 GLY A CA 1
ATOM 2892 C C . GLY A 1 389 ? -16.485 22.031 13.419 1.00 88.50 389 GLY A C 1
ATOM 2893 O O . GLY A 1 389 ? -17.339 22.915 13.509 1.00 88.50 389 GLY A O 1
ATOM 2894 N N . PHE A 1 390 ? -15.183 22.317 13.341 1.00 94.44 390 PHE A N 1
ATOM 2895 C CA . PHE A 1 390 ? -14.635 23.666 13.217 1.00 94.44 390 PHE A CA 1
ATOM 2896 C C . PHE A 1 390 ? -13.181 23.600 12.734 1.00 94.44 390 PHE A C 1
ATOM 2898 O O . PHE A 1 390 ? -12.419 22.764 13.217 1.00 94.44 390 PHE A O 1
ATOM 2905 N N . ALA A 1 391 ? -12.800 24.493 11.818 1.00 92.81 391 ALA A N 1
ATOM 2906 C CA . ALA A 1 391 ? -11.437 24.548 11.302 1.00 92.81 391 ALA A CA 1
ATOM 2907 C C . ALA A 1 391 ? -10.501 25.206 12.329 1.00 92.81 391 ALA A C 1
ATOM 2909 O O . ALA A 1 391 ? -10.600 26.406 12.592 1.00 92.81 391 ALA A O 1
ATOM 2910 N N . ASP A 1 392 ? -9.634 24.404 12.940 1.00 94.69 392 ASP A N 1
ATOM 2911 C CA . ASP A 1 392 ? -8.629 24.815 13.927 1.00 94.69 392 ASP A CA 1
ATOM 2912 C C . ASP A 1 392 ? -7.565 23.710 14.034 1.00 94.69 392 ASP A C 1
ATOM 2914 O O . ASP A 1 392 ? -7.622 22.712 13.316 1.00 94.69 392 ASP A O 1
ATOM 2918 N N . ASN A 1 393 ? -6.593 23.859 14.923 1.00 93.81 393 ASN A N 1
ATOM 2919 C CA . ASN A 1 393 ? -5.503 22.902 15.047 1.00 93.81 393 ASN A CA 1
ATOM 2920 C C . ASN A 1 393 ? -5.898 21.595 15.758 1.00 93.81 393 ASN A C 1
ATOM 2922 O O . ASN A 1 393 ? -6.784 21.549 16.619 1.00 93.81 393 ASN A O 1
ATOM 2926 N N . CYS A 1 394 ? -5.159 20.540 15.427 1.00 95.75 394 CYS A N 1
ATOM 2927 C CA . CYS A 1 394 ? -5.164 19.235 16.069 1.00 95.75 394 CYS A CA 1
ATOM 2928 C C . CYS A 1 394 ? -3.725 18.706 16.224 1.00 95.75 394 CYS A C 1
ATOM 2930 O O . CYS A 1 394 ? -2.794 19.179 15.565 1.00 95.75 394 CYS A O 1
ATOM 2932 N N . ARG A 1 395 ? -3.541 17.727 17.116 1.00 97.69 395 ARG A N 1
ATOM 2933 C CA . ARG A 1 395 ? -2.344 16.880 17.215 1.00 97.69 395 ARG A CA 1
ATOM 2934 C C . ARG A 1 395 ? -2.732 15.435 17.485 1.00 97.69 395 ARG A C 1
ATOM 2936 O O . ARG A 1 395 ? -3.702 15.192 18.208 1.00 97.69 395 ARG A O 1
ATOM 2943 N N . PHE A 1 396 ? -1.896 14.514 17.016 1.00 98.00 396 PHE A N 1
ATOM 2944 C CA . PHE A 1 396 ? -1.978 13.092 17.335 1.00 98.00 396 PHE A CA 1
ATOM 2945 C C . PHE A 1 396 ? -0.729 12.590 18.054 1.00 98.00 396 PHE A C 1
ATOM 2947 O O . PHE A 1 396 ? 0.346 13.182 17.939 1.00 98.00 396 PHE A O 1
ATOM 2954 N N . ALA A 1 397 ? -0.875 11.491 18.789 1.00 97.94 397 ALA A N 1
ATOM 2955 C CA . ALA A 1 397 ? 0.223 10.833 19.482 1.00 97.94 397 ALA A CA 1
ATOM 2956 C C . ALA A 1 397 ? -0.007 9.331 19.665 1.00 97.94 397 ALA A C 1
ATOM 2958 O O . ALA A 1 397 ? -1.134 8.842 19.590 1.00 97.94 397 ALA A O 1
ATOM 2959 N N . ILE A 1 398 ? 1.082 8.620 19.949 1.00 98.38 398 ILE A N 1
ATOM 2960 C CA . ILE A 1 398 ? 1.097 7.200 20.297 1.00 98.38 398 ILE A CA 1
ATOM 2961 C C . ILE A 1 398 ? 1.772 7.047 21.658 1.00 98.38 398 ILE A C 1
ATOM 2963 O O . ILE A 1 398 ? 2.880 7.545 21.867 1.00 98.38 398 ILE A O 1
ATOM 2967 N N . TYR A 1 399 ? 1.121 6.334 22.571 1.00 98.62 399 TYR A N 1
ATOM 2968 C CA . TYR A 1 399 ? 1.655 5.965 23.882 1.00 98.62 399 TYR A CA 1
ATOM 2969 C C . TYR A 1 399 ? 1.824 4.448 24.003 1.00 98.62 399 TYR A C 1
ATOM 2971 O O . TYR A 1 399 ? 1.062 3.675 23.415 1.00 98.62 399 TYR A O 1
ATOM 2979 N N . SER A 1 400 ? 2.799 4.019 24.805 1.00 98.06 400 SER A N 1
ATOM 2980 C CA . SER A 1 400 ? 2.891 2.631 25.263 1.00 98.06 400 SER A CA 1
ATOM 2981 C C . SER A 1 400 ? 1.763 2.302 26.242 1.00 98.06 400 SER A C 1
ATOM 2983 O O . SER A 1 400 ? 1.245 3.191 26.921 1.00 98.06 400 SER A O 1
ATOM 2985 N N . ASP A 1 401 ? 1.410 1.024 26.351 1.00 97.50 401 ASP A N 1
ATOM 2986 C CA . ASP A 1 401 ? 0.529 0.530 27.412 1.00 97.50 401 ASP A CA 1
ATOM 2987 C C . ASP A 1 401 ? 1.326 0.138 28.663 1.00 97.50 401 ASP A C 1
ATOM 2989 O O . ASP A 1 401 ? 2.379 -0.501 28.576 1.00 97.50 401 ASP A O 1
ATOM 2993 N N . LEU A 1 402 ? 0.789 0.481 29.833 1.00 95.69 402 LEU A N 1
ATOM 2994 C CA . LEU A 1 402 ? 1.182 -0.099 31.108 1.00 95.69 402 LEU A CA 1
ATOM 2995 C C . LEU A 1 402 ? -0.068 -0.500 31.891 1.00 95.69 402 LEU A C 1
ATOM 2997 O O . LEU A 1 402 ? -0.720 0.329 32.521 1.00 95.69 402 LEU A O 1
ATOM 3001 N N . ALA A 1 403 ? -0.363 -1.799 31.892 1.00 91.31 403 ALA A N 1
ATOM 3002 C CA . ALA A 1 403 ? -1.469 -2.385 32.648 1.00 91.31 403 ALA A CA 1
ATOM 3003 C C . ALA A 1 403 ? -2.848 -1.782 32.306 1.00 91.31 403 ALA A C 1
ATOM 3005 O O . ALA A 1 403 ? -3.687 -1.620 33.193 1.00 91.31 403 ALA A O 1
ATOM 3006 N N . GLY A 1 404 ? -3.095 -1.489 31.024 1.00 91.56 404 GLY A N 1
ATOM 3007 C CA . GLY A 1 404 ? -4.380 -0.949 30.571 1.00 91.56 404 GLY A CA 1
ATOM 3008 C C . GLY A 1 404 ? -4.542 0.560 30.773 1.00 91.56 404 GLY A C 1
ATOM 3009 O O . GLY A 1 404 ? -5.671 1.056 30.782 1.00 91.56 404 GLY A O 1
ATOM 3010 N N . GLU A 1 405 ? -3.434 1.285 30.919 1.00 95.25 405 GLU A N 1
ATOM 3011 C CA . GLU A 1 405 ? -3.368 2.746 30.873 1.00 95.25 405 GLU A CA 1
ATOM 3012 C C . GLU A 1 405 ? -2.275 3.189 29.883 1.00 95.25 405 GLU A C 1
ATOM 3014 O O . GLU A 1 405 ? -1.263 2.491 29.744 1.00 95.25 405 GLU A O 1
ATOM 3019 N N . PRO A 1 406 ? -2.430 4.349 29.214 1.00 97.69 406 PRO A N 1
ATOM 3020 C CA . PRO A 1 406 ? -1.325 4.972 28.501 1.00 97.69 406 PRO A CA 1
ATOM 3021 C C . PRO A 1 406 ? -0.200 5.311 29.486 1.00 97.69 406 PRO A C 1
ATOM 3023 O O . PRO A 1 406 ? -0.467 5.771 30.595 1.00 97.69 406 PRO A O 1
ATOM 3026 N N . ASP A 1 407 ? 1.054 5.121 29.080 1.00 97.69 407 ASP A N 1
ATOM 3027 C CA . ASP A 1 407 ? 2.217 5.384 29.936 1.00 97.69 407 ASP A CA 1
ATOM 3028 C C . ASP A 1 407 ? 3.212 6.352 29.295 1.00 97.69 407 ASP A C 1
ATOM 3030 O O . ASP A 1 407 ? 3.141 7.559 29.540 1.00 97.69 407 ASP A O 1
ATOM 3034 N N . THR A 1 408 ? 4.131 5.850 28.470 1.00 97.94 408 THR A N 1
ATOM 3035 C CA . THR A 1 408 ? 5.228 6.634 27.898 1.00 97.94 408 THR A CA 1
ATOM 3036 C C . THR A 1 408 ? 4.863 7.109 26.496 1.00 97.94 408 THR A C 1
ATOM 3038 O O . THR A 1 408 ? 4.404 6.318 25.671 1.00 97.94 408 THR A O 1
ATOM 3041 N N . LEU A 1 409 ? 5.069 8.400 26.214 1.00 98.25 409 LEU A N 1
ATOM 3042 C CA . LEU A 1 409 ? 4.882 8.962 24.875 1.00 98.25 409 LEU A CA 1
ATOM 3043 C C . LEU A 1 409 ? 5.951 8.400 23.933 1.00 98.25 409 LEU A C 1
ATOM 3045 O O . LEU A 1 409 ? 7.145 8.600 24.157 1.00 98.25 409 LEU A O 1
ATOM 3049 N N . LEU A 1 410 ? 5.516 7.712 22.882 1.00 95.75 410 LEU A N 1
ATOM 3050 C CA . LEU A 1 410 ? 6.397 7.089 21.898 1.00 95.75 410 LEU A CA 1
ATOM 3051 C C . LEU A 1 410 ? 6.668 8.030 20.724 1.00 95.75 410 LEU A C 1
ATOM 3053 O O . LEU A 1 410 ? 7.818 8.207 20.331 1.00 95.75 410 LEU A O 1
ATOM 3057 N N . ALA A 1 411 ? 5.619 8.659 20.190 1.00 94.00 411 ALA A N 1
ATOM 3058 C CA . ALA A 1 411 ? 5.727 9.627 19.105 1.00 94.00 411 ALA A CA 1
ATOM 3059 C C . ALA A 1 411 ? 4.511 10.574 19.083 1.00 94.00 411 ALA A C 1
ATOM 3061 O O . ALA A 1 411 ? 3.428 10.213 19.545 1.00 94.00 411 ALA A O 1
ATOM 3062 N N . GLU A 1 412 ? 4.682 11.782 18.542 1.00 95.88 412 GLU A N 1
ATOM 3063 C CA . GLU A 1 412 ? 3.606 12.760 18.330 1.00 95.88 412 GLU A CA 1
ATOM 3064 C C . GLU A 1 412 ? 3.782 13.514 17.007 1.00 95.88 412 GLU A C 1
ATOM 3066 O O . GLU A 1 412 ? 4.895 13.644 16.490 1.00 95.88 412 GLU A O 1
ATOM 3071 N N . THR A 1 413 ? 2.682 14.039 16.469 1.00 92.81 413 THR A N 1
ATOM 3072 C CA . THR A 1 413 ? 2.693 14.915 15.293 1.00 92.81 413 THR A CA 1
ATOM 3073 C C . THR A 1 413 ? 3.002 16.365 15.687 1.00 92.81 413 THR A C 1
ATOM 3075 O O . THR A 1 413 ? 2.772 16.813 16.820 1.00 92.81 413 THR A O 1
ATOM 3078 N N . ALA A 1 414 ? 3.443 17.169 14.716 1.00 85.81 414 ALA A N 1
ATOM 3079 C CA . ALA A 1 414 ? 3.314 18.621 14.830 1.00 85.81 414 ALA A CA 1
ATOM 3080 C C . ALA A 1 414 ? 1.825 19.027 14.911 1.00 85.81 414 ALA A C 1
ATOM 3082 O O . ALA A 1 414 ? 0.944 18.254 14.531 1.00 85.81 414 ALA A O 1
ATOM 3083 N N . ALA A 1 415 ? 1.537 20.237 15.407 1.00 90.19 415 ALA A N 1
ATOM 3084 C CA . ALA A 1 415 ? 0.190 20.798 15.291 1.00 90.19 415 ALA A CA 1
ATOM 3085 C C . ALA A 1 415 ? -0.108 21.078 13.819 1.00 90.19 415 ALA A C 1
ATOM 3087 O O . ALA A 1 415 ? 0.710 21.698 13.138 1.00 90.19 415 ALA A O 1
ATOM 3088 N N . PHE A 1 416 ? -1.277 20.651 13.360 1.00 89.94 416 PHE A N 1
ATOM 3089 C CA . PHE A 1 416 ? -1.742 20.857 11.994 1.00 89.94 416 PHE A CA 1
ATOM 3090 C C . PHE A 1 416 ? -3.207 21.293 12.007 1.00 89.94 416 PHE A C 1
ATOM 3092 O O . PHE A 1 416 ? -3.948 20.963 12.933 1.00 89.94 416 PHE A O 1
ATOM 3099 N N . ALA A 1 417 ? -3.608 22.078 11.011 1.00 87.38 417 ALA A N 1
ATOM 3100 C CA . ALA A 1 417 ? -4.984 22.537 10.880 1.00 87.38 417 ALA A CA 1
ATOM 3101 C C . ALA A 1 417 ? -5.858 21.423 10.292 1.00 87.38 417 ALA A C 1
ATOM 3103 O O . ALA A 1 417 ? -5.431 20.743 9.362 1.00 87.38 417 ALA A O 1
ATOM 3104 N N . ILE A 1 418 ? -7.074 21.274 10.817 1.00 87.50 418 ILE A N 1
ATOM 3105 C CA . ILE A 1 418 ? -8.103 20.391 10.257 1.00 87.50 418 ILE A CA 1
ATOM 3106 C C . ILE A 1 418 ? -9.212 21.207 9.598 1.00 87.50 418 ILE A C 1
ATOM 3108 O O . ILE A 1 418 ? -9.432 22.372 9.943 1.00 87.50 418 ILE A O 1
ATOM 3112 N N . GLU A 1 419 ? -9.946 20.580 8.687 1.00 85.75 419 GLU A N 1
ATOM 3113 C CA . GLU A 1 419 ? -11.099 21.196 8.037 1.00 85.75 419 GLU A CA 1
ATOM 3114 C C . GLU A 1 419 ? -12.336 21.264 8.949 1.00 85.75 419 GLU A C 1
ATOM 3116 O O . GLU A 1 419 ? -12.448 20.604 9.984 1.00 85.75 419 GLU A O 1
ATOM 3121 N N . SER A 1 420 ? -13.299 22.110 8.573 1.00 83.38 420 SER A N 1
ATOM 3122 C CA . SER A 1 420 ? -14.526 22.302 9.365 1.00 83.38 420 SER A CA 1
ATOM 3123 C C . SER A 1 420 ? -15.546 21.164 9.235 1.00 83.38 420 SER A C 1
ATOM 3125 O O . SER A 1 420 ? -16.344 20.960 10.152 1.00 83.38 420 SER A O 1
ATOM 3127 N N . ALA A 1 421 ? -15.534 20.424 8.123 1.00 81.56 421 ALA A N 1
ATOM 3128 C CA . ALA A 1 421 ? -16.384 19.253 7.932 1.00 81.56 421 ALA A CA 1
ATOM 3129 C C . ALA A 1 421 ? -15.882 18.077 8.780 1.00 81.56 421 ALA A C 1
ATOM 3131 O O . ALA A 1 421 ? -14.687 17.962 9.035 1.00 81.56 421 ALA A O 1
ATOM 3132 N N . TYR A 1 422 ? -16.795 17.211 9.222 1.00 85.69 422 TYR A N 1
ATOM 3133 C CA . TYR A 1 422 ? -16.402 15.943 9.832 1.00 85.69 422 TYR A CA 1
ATOM 3134 C C . TYR A 1 422 ? -15.938 14.989 8.743 1.00 85.69 422 TYR A C 1
ATOM 3136 O O . TYR A 1 422 ? -16.741 14.591 7.899 1.00 85.69 422 TYR A O 1
ATOM 3144 N N . ASP A 1 423 ? -14.656 14.653 8.779 1.00 79.62 423 ASP A N 1
ATOM 3145 C CA . ASP A 1 423 ? -14.037 13.721 7.849 1.00 79.62 423 ASP A CA 1
ATOM 3146 C C . ASP A 1 423 ? -12.833 13.036 8.509 1.00 79.62 423 ASP A C 1
ATOM 3148 O O . ASP A 1 423 ? -12.427 13.382 9.624 1.00 79.62 423 ASP A O 1
ATOM 3152 N N . TRP A 1 424 ? -12.248 12.060 7.825 1.00 83.94 424 TRP A N 1
ATOM 3153 C CA . TRP A 1 424 ? -10.937 11.541 8.181 1.00 83.94 424 TRP A CA 1
ATOM 3154 C C . TRP A 1 424 ? -9.879 12.619 7.954 1.00 83.94 424 TRP A C 1
ATOM 3156 O O . TRP A 1 424 ? -9.690 13.110 6.846 1.00 83.94 424 TRP A O 1
ATOM 3166 N N . GLN A 1 425 ? -9.198 12.993 9.032 1.00 85.19 425 GLN A N 1
ATOM 3167 C CA . GLN A 1 425 ? -8.086 13.935 9.022 1.00 85.19 425 GLN A CA 1
ATOM 3168 C C . GLN A 1 425 ? -6.852 13.186 9.515 1.00 85.19 425 GLN A C 1
ATOM 3170 O O . GLN A 1 425 ? -6.881 12.604 10.605 1.00 85.19 425 GLN A O 1
ATOM 3175 N N . SER A 1 426 ? -5.781 13.186 8.725 1.00 83.75 426 SER A N 1
ATOM 3176 C CA . SER A 1 426 ? -4.537 12.493 9.053 1.00 83.75 426 SER A CA 1
ATOM 3177 C C . SER A 1 426 ? -3.337 13.430 9.058 1.00 83.75 426 SER A C 1
ATOM 3179 O O . SER A 1 426 ? -3.355 14.519 8.481 1.00 83.75 426 SER A O 1
ATOM 3181 N N . ALA A 1 427 ? -2.296 13.015 9.775 1.00 73.00 427 ALA A N 1
ATOM 3182 C CA . ALA A 1 427 ? -1.024 13.711 9.804 1.00 73.00 427 ALA A CA 1
ATOM 3183 C C . ALA A 1 427 ? 0.134 12.727 9.970 1.00 73.00 427 ALA A C 1
ATOM 3185 O O . ALA A 1 427 ? 0.061 11.771 10.749 1.00 73.00 427 ALA A O 1
ATOM 3186 N N . ALA A 1 428 ? 1.228 13.016 9.267 1.00 78.25 428 ALA A N 1
ATOM 3187 C CA . ALA A 1 428 ? 2.457 12.248 9.360 1.00 78.25 428 ALA A CA 1
ATOM 3188 C C . ALA A 1 428 ? 3.052 12.316 10.778 1.00 78.25 428 ALA A C 1
ATOM 3190 O O . ALA A 1 428 ? 3.145 13.389 11.388 1.00 78.25 428 ALA A O 1
ATOM 3191 N N . LEU A 1 429 ? 3.497 11.165 11.278 1.00 78.25 429 LEU A N 1
ATOM 3192 C CA . LEU A 1 429 ? 4.318 11.036 12.474 1.00 78.25 429 LEU A CA 1
ATOM 3193 C C . LEU A 1 429 ? 5.791 10.849 12.099 1.00 78.25 429 LEU A C 1
ATOM 3195 O O . LEU A 1 429 ? 6.096 10.246 11.069 1.00 78.25 429 LEU A O 1
ATOM 3199 N N . PRO A 1 430 ? 6.726 11.293 12.960 1.00 79.62 430 PRO A N 1
ATOM 3200 C CA . PRO A 1 430 ? 8.100 10.815 12.898 1.00 79.62 430 PRO A CA 1
ATOM 3201 C C . PRO A 1 430 ? 8.109 9.275 12.875 1.00 79.62 430 PRO A C 1
ATOM 3203 O O . PRO A 1 430 ? 7.508 8.683 13.778 1.00 79.62 430 PRO A O 1
ATOM 3206 N N . PRO A 1 431 ? 8.756 8.629 11.882 1.00 74.62 431 PRO A N 1
ATOM 3207 C CA . PRO A 1 431 ? 8.723 7.180 11.747 1.00 74.62 431 PRO A CA 1
ATOM 3208 C C . PRO A 1 431 ? 9.159 6.478 13.030 1.00 74.62 431 PRO A C 1
ATOM 3210 O O . PRO A 1 431 ? 10.238 6.755 13.563 1.00 74.62 431 PRO A O 1
ATOM 3213 N N . ILE A 1 432 ? 8.323 5.567 13.522 1.00 83.06 432 ILE A N 1
ATOM 3214 C CA . ILE A 1 432 ? 8.596 4.806 14.739 1.00 83.06 432 ILE A CA 1
ATOM 3215 C C . ILE A 1 432 ? 8.325 3.325 14.521 1.00 83.06 432 ILE A C 1
ATOM 3217 O O . ILE A 1 432 ? 7.230 2.919 14.146 1.00 83.06 432 ILE A O 1
ATOM 3221 N N . HIS A 1 433 ? 9.344 2.512 14.772 1.00 83.88 433 HIS A N 1
ATOM 3222 C CA . HIS A 1 433 ? 9.224 1.065 14.711 1.00 83.88 433 HIS A CA 1
ATOM 3223 C C . HIS A 1 433 ? 8.576 0.533 15.996 1.00 83.88 433 HIS A C 1
ATOM 3225 O O . HIS A 1 433 ? 9.070 0.797 17.096 1.00 83.88 433 HIS A O 1
ATOM 3231 N N . LEU A 1 434 ? 7.479 -0.210 15.853 1.00 89.25 434 LEU A N 1
ATOM 3232 C CA . LEU A 1 434 ? 6.735 -0.838 16.941 1.00 89.25 434 LEU A CA 1
ATOM 3233 C C . LEU A 1 434 ? 6.697 -2.356 16.752 1.00 89.25 434 LEU A C 1
ATOM 3235 O O . LEU A 1 434 ? 6.590 -2.864 15.640 1.00 89.25 434 LEU A O 1
ATOM 3239 N N . THR A 1 435 ? 6.750 -3.079 17.864 1.00 88.50 435 THR A N 1
ATOM 3240 C CA . THR A 1 435 ? 6.588 -4.538 17.910 1.00 88.50 435 THR A CA 1
ATOM 3241 C C . THR A 1 435 ? 5.132 -4.910 18.210 1.00 88.50 435 THR A C 1
ATOM 3243 O O . THR A 1 435 ? 4.417 -4.079 18.768 1.00 88.50 435 THR A O 1
ATOM 3246 N N . PRO A 1 436 ? 4.683 -6.154 17.956 1.00 90.31 436 PRO A N 1
ATOM 3247 C CA . PRO A 1 436 ? 3.341 -6.588 18.335 1.00 90.31 436 PRO A CA 1
ATOM 3248 C C . PRO A 1 436 ? 3.049 -6.324 19.813 1.00 90.31 436 PRO A C 1
ATOM 3250 O O . PRO A 1 436 ? 3.861 -6.648 20.685 1.00 90.31 436 PRO A O 1
ATOM 3253 N N . GLY A 1 437 ? 1.891 -5.736 20.105 1.00 92.62 437 GLY A N 1
ATOM 3254 C CA . GLY A 1 437 ? 1.552 -5.322 21.459 1.00 92.62 437 GLY A CA 1
ATOM 3255 C C . GLY A 1 437 ? 0.367 -4.369 21.548 1.00 92.62 437 GLY A C 1
ATOM 3256 O O . GLY A 1 437 ? -0.321 -4.082 20.568 1.00 92.62 437 GLY A O 1
ATOM 3257 N N . THR A 1 438 ? 0.128 -3.886 22.763 1.00 97.44 438 THR A N 1
ATOM 3258 C CA . THR A 1 438 ? -0.940 -2.932 23.066 1.00 97.44 438 THR A CA 1
ATOM 3259 C C . THR A 1 438 ? -0.378 -1.519 23.127 1.00 97.44 438 THR A C 1
ATOM 3261 O O . THR A 1 438 ? 0.636 -1.270 23.780 1.00 97.44 438 THR A O 1
ATOM 3264 N N . TYR A 1 439 ? -1.071 -0.597 22.469 1.00 98.25 439 TYR A N 1
ATOM 3265 C CA . TYR A 1 439 ? -0.703 0.809 22.371 1.00 98.25 439 TYR A CA 1
ATOM 3266 C C . TYR A 1 439 ? -1.931 1.695 22.569 1.00 98.25 439 TYR A C 1
ATOM 3268 O O . TYR A 1 439 ? -3.070 1.226 22.561 1.00 98.25 439 TYR A O 1
ATOM 3276 N N . TRP A 1 440 ? -1.694 2.991 22.728 1.00 98.62 440 TRP A N 1
ATOM 3277 C CA . TRP A 1 440 ? -2.741 3.990 22.897 1.00 98.62 440 TRP A CA 1
ATOM 3278 C C . TRP A 1 440 ? -2.603 5.076 21.839 1.00 98.62 440 TRP A C 1
ATOM 3280 O O . TRP A 1 440 ? -1.592 5.779 21.809 1.00 98.62 440 TRP A O 1
ATOM 3290 N N . LEU A 1 441 ? -3.619 5.227 20.987 1.00 98.44 441 LEU A N 1
ATOM 3291 C CA . LEU A 1 441 ? -3.685 6.324 20.021 1.00 98.44 441 LEU A CA 1
ATOM 3292 C C . LEU A 1 441 ? -4.396 7.505 20.660 1.00 98.44 441 LEU A C 1
ATOM 3294 O O . LEU A 1 441 ? -5.503 7.355 21.184 1.00 98.44 441 LEU A O 1
ATOM 3298 N N . ALA A 1 442 ? -3.758 8.669 20.617 1.00 98.50 442 ALA A N 1
ATOM 3299 C CA . ALA A 1 442 ? -4.219 9.863 21.296 1.00 98.50 442 ALA A CA 1
ATOM 3300 C C . ALA A 1 442 ? -4.449 11.033 20.337 1.00 98.50 442 ALA A C 1
ATOM 3302 O O . ALA A 1 442 ? -3.734 11.192 19.349 1.00 98.50 442 ALA A O 1
ATOM 3303 N N . LEU A 1 443 ? -5.429 11.876 20.664 1.00 98.00 443 LEU A N 1
ATOM 3304 C CA . LEU A 1 443 ? -5.724 13.118 19.958 1.00 98.00 443 LEU A CA 1
ATOM 3305 C C . LEU A 1 443 ? -5.943 14.285 20.921 1.00 98.00 443 LEU A C 1
ATOM 3307 O O . LEU A 1 443 ? -6.316 14.104 22.085 1.00 98.00 443 LEU A O 1
ATOM 3311 N N . ALA A 1 444 ? -5.725 15.497 20.416 1.00 98.12 444 ALA A N 1
ATOM 3312 C CA . ALA A 1 444 ? -6.025 16.742 21.110 1.00 98.12 444 ALA A CA 1
ATOM 3313 C C . ALA A 1 444 ? -6.569 17.789 20.131 1.00 98.12 444 ALA A C 1
ATOM 3315 O O . ALA A 1 444 ? -6.001 17.996 19.059 1.00 98.12 444 ALA A O 1
ATOM 3316 N N . LEU A 1 445 ? -7.656 18.464 20.515 1.00 97.62 445 LEU A N 1
ATOM 3317 C CA . LEU A 1 445 ? -8.358 19.453 19.688 1.00 97.62 445 LEU A CA 1
ATOM 3318 C C . LEU A 1 445 ? -8.257 20.859 20.308 1.00 97.62 445 LEU A C 1
ATOM 3320 O O . LEU A 1 445 ? -8.356 21.032 21.531 1.00 97.62 445 LEU A O 1
ATOM 3324 N N . ALA A 1 446 ? -8.048 21.875 19.468 1.00 95.62 446 ALA A N 1
ATOM 3325 C CA . ALA A 1 446 ? -7.831 23.269 19.871 1.00 95.62 446 ALA A CA 1
ATOM 3326 C C . ALA A 1 446 ? -9.099 23.989 20.370 1.00 95.62 446 ALA A C 1
ATOM 3328 O O . ALA A 1 446 ? -9.013 24.956 21.147 1.00 95.62 446 ALA A O 1
ATOM 3329 N N . SER A 1 447 ? -10.280 23.517 19.959 1.00 93.69 447 SER A N 1
ATOM 3330 C CA . SER A 1 447 ? -11.569 24.185 20.151 1.00 93.69 447 SER A CA 1
ATOM 3331 C C . SER A 1 447 ? -12.622 23.293 20.817 1.00 93.69 447 SER A C 1
ATOM 3333 O O . SER A 1 447 ? -12.611 22.074 20.696 1.00 93.69 447 SER A O 1
ATOM 3335 N N . ASN A 1 448 ? -13.580 23.918 21.512 1.00 92.81 448 ASN A N 1
ATOM 3336 C CA . ASN A 1 448 ? -14.736 23.216 22.095 1.00 92.81 448 ASN A CA 1
ATOM 3337 C C . ASN A 1 448 ? -15.775 22.804 21.045 1.00 92.81 448 ASN A C 1
ATOM 3339 O O . ASN A 1 448 ? -16.618 21.956 21.327 1.00 92.81 448 ASN A O 1
ATOM 3343 N N . THR A 1 449 ? -15.733 23.432 19.869 1.00 93.94 449 THR A N 1
ATOM 3344 C CA . THR A 1 449 ? -16.644 23.148 18.753 1.00 93.94 449 THR A CA 1
ATOM 3345 C C . THR A 1 449 ? -16.154 21.974 17.911 1.00 93.94 449 THR A C 1
ATOM 3347 O O . THR A 1 449 ? -16.955 21.334 17.237 1.00 93.94 449 THR A O 1
ATOM 3350 N N . GLN A 1 450 ? -14.852 21.675 17.965 1.00 96.50 450 GLN A N 1
ATOM 3351 C CA . GLN A 1 450 ? -14.321 20.466 17.355 1.00 96.50 450 GLN A CA 1
ATOM 3352 C C . GLN A 1 450 ? -14.802 19.234 18.128 1.00 96.50 450 GLN A C 1
ATOM 3354 O O . GLN A 1 450 ? -15.024 19.291 19.343 1.00 96.50 450 GLN A O 1
ATOM 3359 N N . GLY A 1 451 ? -14.940 18.120 17.420 1.00 95.50 451 GLY A N 1
ATOM 3360 C CA . GLY A 1 451 ? -15.296 16.846 18.025 1.00 95.50 451 GLY A CA 1
ATOM 3361 C C . GLY A 1 451 ? -14.687 15.652 17.309 1.00 95.50 451 GLY A C 1
ATOM 3362 O O . GLY A 1 451 ? -14.149 15.781 16.209 1.00 95.50 451 GLY A O 1
ATOM 3363 N N . PHE A 1 452 ? -14.802 14.504 17.963 1.00 97.31 452 PHE A N 1
ATOM 3364 C CA . PHE A 1 452 ? -14.444 13.182 17.454 1.00 97.31 452 PHE A CA 1
ATOM 3365 C C . PHE A 1 452 ? -15.586 12.206 17.723 1.00 97.31 452 PHE A C 1
ATOM 3367 O O . PHE A 1 452 ? -16.515 12.524 18.468 1.00 97.31 452 PHE A O 1
ATOM 3374 N N . PHE A 1 453 ? -15.523 11.015 17.134 1.00 96.69 453 PHE A N 1
ATOM 3375 C CA . PHE A 1 453 ? -16.601 10.038 17.242 1.00 96.69 453 PHE A CA 1
ATOM 3376 C C . PHE A 1 453 ? -16.202 8.795 18.029 1.00 96.69 453 PHE A C 1
ATOM 3378 O O . PHE A 1 453 ? -15.056 8.343 17.968 1.00 96.69 453 PHE A O 1
ATOM 3385 N N . VAL A 1 454 ? -17.164 8.258 18.782 1.00 97.62 454 VAL A N 1
ATOM 3386 C CA . VAL A 1 454 ? -16.994 7.087 19.645 1.00 97.62 454 VAL A CA 1
ATOM 3387 C C . VAL A 1 454 ? -18.095 6.050 19.464 1.00 97.62 454 VAL A C 1
ATOM 3389 O O . VAL A 1 454 ? -19.227 6.369 19.084 1.00 97.62 454 VAL A O 1
ATOM 3392 N N . ASP A 1 455 ? -17.758 4.808 19.795 1.00 95.38 455 ASP A N 1
ATOM 3393 C CA . ASP A 1 455 ? -18.691 3.690 19.922 1.00 95.38 455 ASP A CA 1
ATOM 3394 C C . ASP A 1 455 ? -18.383 2.869 21.183 1.00 95.38 455 ASP A C 1
ATOM 3396 O O . ASP A 1 455 ? -17.305 2.960 21.772 1.00 95.38 455 ASP A O 1
ATOM 3400 N N . SER A 1 456 ? -19.347 2.069 21.617 1.00 93.50 456 SER A N 1
ATOM 3401 C CA . SER A 1 456 ? -19.208 1.149 22.743 1.00 93.50 456 SER A CA 1
ATOM 3402 C C . SER A 1 456 ? -18.116 0.087 22.526 1.00 93.50 456 SER A C 1
ATOM 3404 O O . SER A 1 456 ? -17.754 -0.260 21.399 1.00 93.50 456 SER A O 1
ATOM 3406 N N . GLY A 1 457 ? -17.600 -0.467 23.627 1.00 86.81 457 GLY A N 1
ATOM 3407 C CA . GLY A 1 457 ? -16.737 -1.652 23.590 1.00 86.81 457 GLY A CA 1
ATOM 3408 C C . GLY A 1 457 ? -15.266 -1.347 23.312 1.00 86.81 457 GLY A C 1
ATOM 3409 O O . GLY A 1 457 ? -14.702 -1.853 22.342 1.00 86.81 457 GLY A O 1
ATOM 3410 N N . GLY A 1 458 ? -14.653 -0.545 24.181 1.00 92.25 458 GLY A N 1
ATOM 3411 C CA . GLY A 1 458 ? -13.220 -0.259 24.189 1.00 92.25 458 GLY A CA 1
ATOM 3412 C C . GLY A 1 458 ? -12.806 0.456 25.470 1.00 92.25 458 GLY A C 1
ATOM 3413 O O . GLY A 1 458 ? -13.600 0.566 26.402 1.00 92.25 458 GLY A O 1
ATOM 3414 N N . GLU A 1 459 ? -11.576 0.957 25.498 1.00 96.56 459 GLU A N 1
ATOM 3415 C CA . GLU A 1 459 ? -11.048 1.739 26.611 1.00 96.56 459 GLU A CA 1
ATOM 3416 C C . GLU A 1 459 ? -10.644 3.127 26.106 1.00 96.56 459 GLU A C 1
ATOM 3418 O O . GLU A 1 459 ? -9.808 3.255 25.206 1.00 96.56 459 GLU A O 1
ATOM 3423 N N . LEU A 1 460 ? -11.243 4.167 26.688 1.00 97.56 460 LEU A N 1
ATOM 3424 C CA . LEU A 1 460 ? -10.931 5.570 26.428 1.00 97.56 460 LEU A CA 1
ATOM 3425 C C . LEU A 1 460 ? -10.462 6.225 27.730 1.00 97.56 460 LEU A C 1
ATOM 3427 O O . LEU A 1 460 ? -11.030 5.985 28.803 1.00 97.56 460 LEU A O 1
ATOM 3431 N N . ARG A 1 461 ? -9.425 7.052 27.637 1.00 97.88 461 ARG A N 1
ATOM 3432 C CA . ARG A 1 461 ? -8.811 7.767 28.756 1.00 97.88 461 ARG A CA 1
ATOM 3433 C C . ARG A 1 461 ? -8.726 9.246 28.449 1.00 97.88 461 ARG A C 1
ATOM 3435 O O . ARG A 1 461 ? -8.331 9.636 27.352 1.00 97.88 461 ARG A O 1
ATOM 3442 N N . TYR A 1 462 ? -9.065 10.059 29.438 1.00 97.44 462 TYR A N 1
ATOM 3443 C CA . TYR A 1 462 ? -8.935 11.505 29.373 1.00 97.44 462 TYR A CA 1
ATOM 3444 C C . TYR A 1 462 ? -7.889 11.983 30.357 1.00 97.44 462 TYR A C 1
ATOM 3446 O O . TYR A 1 462 ? -7.783 11.489 31.481 1.00 97.44 462 TYR A O 1
ATOM 3454 N N . ARG A 1 463 ? -7.165 13.016 29.939 1.00 96.88 463 ARG A N 1
ATOM 3455 C CA . ARG A 1 463 ? -6.272 13.771 30.802 1.00 96.88 463 ARG A CA 1
ATOM 3456 C C . ARG A 1 463 ? -6.483 15.261 30.583 1.00 96.88 463 ARG A C 1
ATOM 3458 O O . ARG A 1 463 ? -6.516 15.724 29.440 1.00 96.88 463 ARG A O 1
ATOM 3465 N N . ASN A 1 464 ? -6.586 16.022 31.667 1.00 96.31 464 ASN A N 1
ATOM 3466 C CA . ASN A 1 464 ? -6.714 17.474 31.625 1.00 96.31 464 ASN A CA 1
ATOM 3467 C C . ASN A 1 464 ? -5.357 18.125 31.331 1.00 96.31 464 ASN A C 1
ATOM 3469 O O . ASN A 1 464 ? -4.630 18.554 32.229 1.00 96.31 464 ASN A O 1
ATOM 3473 N N . HIS A 1 465 ? -5.006 18.165 30.047 1.00 95.94 465 HIS A N 1
ATOM 3474 C CA . HIS A 1 465 ? -3.796 18.794 29.540 1.00 95.94 465 HIS A CA 1
ATOM 3475 C C . HIS A 1 465 ? -4.035 19.392 28.157 1.00 95.94 465 HIS A C 1
ATOM 3477 O O . HIS A 1 465 ? -4.614 18.768 27.269 1.00 95.94 465 HIS A O 1
ATOM 3483 N N . TRP A 1 466 ? -3.545 20.612 27.943 1.00 95.38 466 TRP A N 1
ATOM 3484 C CA . TRP A 1 466 ? -3.708 21.323 26.675 1.00 95.38 466 TRP A CA 1
ATOM 3485 C C . TRP A 1 466 ? -2.658 20.885 25.647 1.00 95.38 466 TRP A C 1
ATOM 3487 O O . TRP A 1 466 ? -1.812 21.680 25.232 1.00 95.38 466 TRP A O 1
ATOM 3497 N N . ALA A 1 467 ? -2.732 19.612 25.253 1.00 94.81 467 ALA A N 1
ATOM 3498 C CA . ALA A 1 467 ? -1.751 18.955 24.395 1.00 94.81 467 ALA A CA 1
ATOM 3499 C C . ALA A 1 467 ? -1.629 19.590 23.008 1.00 94.81 467 ALA A C 1
ATOM 3501 O O . ALA A 1 467 ? -0.518 19.759 22.522 1.00 94.81 467 ALA A O 1
ATOM 3502 N N . GLU A 1 468 ? -2.731 20.039 22.400 1.00 95.00 468 GLU A N 1
ATOM 3503 C CA . GLU A 1 468 ? -2.677 20.726 21.099 1.00 95.00 468 GLU A CA 1
ATOM 3504 C C . GLU A 1 468 ? -1.691 21.911 21.118 1.00 95.00 468 GLU A C 1
ATOM 3506 O O . GLU A 1 468 ? -0.842 22.038 20.233 1.00 95.00 468 GLU A O 1
ATOM 3511 N N . LYS A 1 469 ? -1.723 22.724 22.181 1.00 93.88 469 LYS A N 1
ATOM 3512 C CA . LYS A 1 469 ? -0.866 23.906 22.312 1.00 93.88 469 LYS A CA 1
ATOM 3513 C C . LYS A 1 469 ? 0.535 23.585 22.834 1.00 93.88 469 LYS A C 1
ATOM 3515 O O . LYS A 1 469 ? 1.496 24.231 22.422 1.00 93.88 469 LYS A O 1
ATOM 3520 N N . ASN A 1 470 ? 0.645 22.650 23.778 1.00 95.50 470 ASN A N 1
ATOM 3521 C CA . ASN A 1 470 ? 1.869 22.431 24.557 1.00 95.50 470 ASN A CA 1
ATOM 3522 C C . ASN A 1 470 ? 2.645 21.158 24.174 1.00 95.50 470 ASN A C 1
ATOM 3524 O O . ASN A 1 470 ? 3.707 20.930 24.748 1.00 95.50 470 ASN A O 1
ATOM 3528 N N . GLY A 1 471 ? 2.128 20.345 23.250 1.00 95.81 471 GLY A N 1
ATOM 3529 C CA . GLY A 1 471 ? 2.580 18.968 23.036 1.00 95.81 471 GLY A CA 1
ATOM 3530 C C . GLY A 1 471 ? 1.980 18.005 24.063 1.00 95.81 471 GLY A C 1
ATOM 3531 O O . GLY A 1 471 ? 1.506 18.417 25.132 1.00 95.81 471 GLY A O 1
ATOM 3532 N N . PHE A 1 472 ? 1.975 16.719 23.728 1.00 97.94 472 PHE A N 1
ATOM 3533 C CA . PHE A 1 472 ? 1.503 15.661 24.616 1.00 97.94 472 PHE A CA 1
ATOM 3534 C C . PHE A 1 472 ? 2.436 15.476 25.824 1.00 97.94 472 PHE A C 1
ATOM 3536 O O . PHE A 1 472 ? 3.631 15.769 25.776 1.00 97.94 472 PHE A O 1
ATOM 3543 N N . LEU A 1 473 ? 1.890 15.011 26.953 1.00 97.19 473 LEU A N 1
ATOM 3544 C CA . LEU A 1 473 ? 2.706 14.749 28.144 1.00 97.19 473 LEU A CA 1
ATOM 3545 C C . LEU A 1 473 ? 3.692 13.593 27.887 1.00 97.19 473 LEU A C 1
ATOM 3547 O O . LEU A 1 473 ? 3.241 12.526 27.480 1.00 97.19 473 LEU A O 1
ATOM 3551 N N . PRO A 1 474 ? 4.994 13.720 28.208 1.00 96.44 474 PRO A N 1
ATOM 3552 C CA . PRO A 1 474 ? 5.954 12.624 28.022 1.00 96.44 474 PRO A CA 1
ATOM 3553 C C . PRO A 1 474 ? 5.610 11.348 28.807 1.00 96.44 474 PRO A C 1
ATOM 3555 O O . PRO A 1 474 ? 5.930 10.246 28.374 1.00 96.44 474 PRO A O 1
ATOM 3558 N N . SER A 1 475 ? 4.947 11.508 29.955 1.00 95.81 475 SER A N 1
ATOM 3559 C CA . SER A 1 475 ? 4.319 10.430 30.715 1.00 95.81 475 SER A CA 1
ATOM 3560 C C . SER A 1 475 ? 2.867 10.807 30.981 1.00 95.81 475 SER A C 1
ATOM 3562 O O . SER A 1 475 ? 2.595 11.924 31.432 1.00 95.81 475 SER A O 1
ATOM 3564 N N . TRP A 1 476 ? 1.942 9.895 30.696 1.00 96.06 476 TRP A N 1
ATOM 3565 C CA . TRP A 1 476 ? 0.507 10.126 30.850 1.00 96.06 476 TRP A CA 1
ATOM 3566 C C . TRP A 1 476 ? 0.124 10.392 32.313 1.00 96.06 476 TRP A C 1
ATOM 3568 O O . TRP A 1 476 ? -0.569 11.365 32.629 1.00 96.06 476 TRP A O 1
ATOM 3578 N N . GLY A 1 477 ? 0.633 9.568 33.234 1.00 91.81 477 GLY A N 1
ATOM 3579 C CA . GLY A 1 477 ? 0.256 9.593 34.645 1.00 91.81 477 GLY A CA 1
ATOM 3580 C C . GLY A 1 477 ? -1.137 9.001 34.889 1.00 91.81 477 GLY A C 1
ATOM 3581 O O . GLY A 1 477 ? -1.559 8.088 34.196 1.00 91.81 477 GLY A O 1
ATOM 3582 N N . ALA A 1 478 ? -1.855 9.492 35.902 1.00 90.81 478 ALA A N 1
ATOM 3583 C CA . ALA A 1 478 ? -3.194 8.990 36.224 1.00 90.81 478 ALA A CA 1
ATOM 3584 C C . ALA A 1 478 ? -4.260 9.615 35.313 1.00 90.81 478 ALA A C 1
ATOM 3586 O O . ALA A 1 478 ? -4.341 10.836 35.247 1.00 90.81 478 ALA A O 1
ATOM 3587 N N . SER A 1 479 ? -5.096 8.811 34.662 1.00 95.81 479 SER A N 1
ATOM 3588 C CA . SER A 1 479 ? -6.235 9.318 33.888 1.00 95.81 479 SER A CA 1
ATOM 3589 C C . SER A 1 479 ? -7.227 10.077 34.782 1.00 95.81 479 SER A C 1
ATOM 3591 O O . SER A 1 479 ? -7.516 9.648 35.899 1.00 95.81 479 SER A O 1
ATOM 3593 N N . ASP A 1 480 ? -7.723 11.218 34.301 1.00 97.12 480 ASP A N 1
ATOM 3594 C CA . ASP A 1 480 ? -8.699 12.042 35.024 1.00 97.12 480 ASP A CA 1
ATOM 3595 C C . ASP A 1 480 ? -10.116 11.466 34.886 1.00 97.12 480 ASP A C 1
ATOM 3597 O O . ASP A 1 480 ? -10.860 11.444 35.863 1.00 97.12 480 ASP A O 1
ATOM 3601 N N . ASP A 1 481 ? -10.444 10.926 33.706 1.00 96.50 481 ASP A N 1
ATOM 3602 C CA . ASP A 1 481 ? -11.685 10.195 33.445 1.00 96.50 481 ASP A CA 1
ATOM 3603 C C . ASP A 1 481 ? -11.423 8.963 32.565 1.00 96.50 481 ASP A C 1
ATOM 3605 O O . ASP A 1 481 ? -10.517 8.949 31.720 1.00 96.50 481 ASP A O 1
ATOM 3609 N N . THR A 1 482 ? -12.245 7.927 32.745 1.00 96.69 482 THR A N 1
ATOM 3610 C CA . THR A 1 482 ? -12.173 6.666 31.997 1.00 96.69 482 THR A CA 1
ATOM 3611 C C . THR A 1 482 ? -13.552 6.259 31.484 1.00 96.69 482 THR A C 1
ATOM 3613 O O . THR A 1 482 ? -14.566 6.447 32.160 1.00 96.69 482 THR A O 1
ATOM 3616 N N . PHE A 1 483 ? -13.606 5.709 30.269 1.00 96.62 483 PHE A N 1
ATOM 3617 C CA . PHE A 1 483 ? -14.861 5.318 29.626 1.00 96.62 483 PHE A CA 1
ATOM 3618 C C . PHE A 1 483 ? -14.712 3.997 28.868 1.00 96.62 483 PHE A C 1
ATOM 3620 O O . PHE A 1 483 ? -13.692 3.760 28.224 1.00 96.62 483 PHE A O 1
ATOM 3627 N N . GLY A 1 484 ? -15.766 3.175 28.896 1.00 96.62 484 GLY A N 1
ATOM 3628 C CA . GLY A 1 484 ? -15.865 1.892 28.184 1.00 96.62 484 GLY A CA 1
ATOM 3629 C C . GLY A 1 484 ? -16.214 2.031 26.694 1.00 96.62 484 GLY A C 1
ATOM 3630 O O . GLY A 1 484 ? -17.082 1.317 26.182 1.00 96.62 484 GLY A O 1
ATOM 3631 N N . VAL A 1 485 ? -15.611 3.010 26.022 1.00 96.50 485 VAL A N 1
ATOM 3632 C CA . VAL A 1 485 ? -15.842 3.338 24.609 1.00 96.50 485 VAL A CA 1
ATOM 3633 C C . VAL A 1 485 ? -14.515 3.365 23.855 1.00 96.50 485 VAL A C 1
ATOM 3635 O O . VAL A 1 485 ? -13.447 3.439 24.454 1.00 96.50 485 VAL A O 1
ATOM 3638 N N . LYS A 1 486 ? -14.588 3.324 22.531 1.00 94.94 486 LYS A N 1
ATOM 3639 C CA . LYS A 1 486 ? -13.459 3.454 21.604 1.00 94.94 486 LYS A CA 1
ATOM 3640 C C . LYS A 1 486 ? -13.689 4.624 20.667 1.00 94.94 486 LYS A C 1
ATOM 3642 O O . LYS A 1 486 ? -14.829 5.005 20.420 1.00 94.94 486 LYS A O 1
ATOM 3647 N N . MET A 1 487 ? -12.604 5.181 20.153 1.00 97.19 487 MET A N 1
ATOM 3648 C CA . MET A 1 487 ? -12.606 6.377 19.312 1.00 97.19 487 MET A CA 1
ATOM 3649 C C . MET A 1 487 ? -12.271 6.035 17.862 1.00 97.19 487 MET A C 1
ATOM 3651 O O . MET A 1 487 ? -11.461 5.144 17.634 1.00 97.19 487 MET A O 1
ATOM 3655 N N . SER A 1 488 ? -12.863 6.746 16.900 1.00 92.38 488 SER A N 1
ATOM 3656 C CA . SER A 1 488 ? -12.547 6.636 15.469 1.00 92.38 488 SER A CA 1
ATOM 3657 C C . SER A 1 488 ? -11.160 7.210 15.174 1.00 92.38 488 SER A C 1
ATOM 3659 O O . SER A 1 488 ? -11.027 8.376 14.802 1.00 92.38 488 SER A O 1
ATOM 3661 N N . ILE A 1 489 ? -10.126 6.402 15.401 1.00 96.25 489 ILE A N 1
ATOM 3662 C CA . ILE A 1 489 ? -8.715 6.742 15.212 1.00 96.25 489 ILE A CA 1
ATOM 3663 C C . ILE A 1 489 ? -7.923 5.490 14.821 1.00 96.25 489 ILE A C 1
ATOM 3665 O O . ILE A 1 489 ? -8.101 4.426 15.417 1.00 96.25 489 ILE A O 1
ATOM 3669 N N . TYR A 1 490 ? -7.026 5.622 13.850 1.00 91.06 490 TYR A N 1
ATOM 3670 C CA . TYR A 1 490 ? -6.114 4.568 13.411 1.00 91.06 490 TYR A CA 1
ATOM 3671 C C . TYR A 1 490 ? -4.695 5.113 13.241 1.00 91.06 490 TYR A C 1
ATOM 3673 O O . TYR A 1 490 ? -4.482 6.318 13.107 1.00 91.06 490 TYR A O 1
ATOM 3681 N N . ALA A 1 491 ? -3.724 4.208 13.219 1.00 87.75 491 ALA A N 1
ATOM 3682 C CA . ALA A 1 491 ? -2.350 4.484 12.833 1.00 87.75 491 ALA A CA 1
ATOM 3683 C C . ALA A 1 491 ? -1.977 3.626 11.621 1.00 87.75 491 ALA A C 1
ATOM 3685 O O . ALA A 1 491 ? -2.306 2.439 11.598 1.00 87.75 491 ALA A O 1
ATOM 3686 N N . ALA A 1 492 ? -1.314 4.219 10.628 1.00 80.44 492 ALA A N 1
ATOM 3687 C CA . ALA A 1 492 ? -0.815 3.514 9.450 1.00 80.44 492 ALA A CA 1
ATOM 3688 C C . ALA A 1 492 ? 0.656 3.133 9.648 1.00 80.44 492 ALA A C 1
ATOM 3690 O O . ALA A 1 492 ? 1.473 3.958 10.073 1.00 80.44 492 ALA A O 1
ATOM 3691 N N . TYR A 1 493 ? 0.984 1.878 9.357 1.00 72.06 493 TYR A N 1
ATOM 3692 C CA . TYR A 1 493 ? 2.301 1.302 9.581 1.00 72.06 493 TYR A CA 1
ATOM 3693 C C . TYR A 1 493 ? 2.675 0.303 8.496 1.00 72.06 493 TYR A C 1
ATOM 3695 O O . TYR A 1 493 ? 1.844 -0.453 8.010 1.00 72.06 493 TYR A O 1
ATOM 3703 N N . VAL A 1 494 ? 3.948 0.270 8.140 1.00 61.12 494 VAL A N 1
ATOM 3704 C CA . VAL A 1 494 ? 4.469 -0.651 7.129 1.00 61.12 494 VAL A CA 1
ATOM 3705 C C . VAL A 1 494 ? 5.049 -1.846 7.863 1.00 61.12 494 VAL A C 1
ATOM 3707 O O . VAL A 1 494 ? 5.930 -1.663 8.705 1.00 61.12 494 VAL A O 1
ATOM 3710 N N . THR A 1 495 ? 4.519 -3.036 7.588 1.00 60.00 495 THR A N 1
ATOM 3711 C CA . THR A 1 495 ? 5.016 -4.296 8.153 1.00 60.00 495 THR A CA 1
ATOM 3712 C C . THR A 1 495 ? 6.466 -4.531 7.738 1.00 60.00 495 THR A C 1
ATOM 3714 O O . THR A 1 495 ? 6.857 -4.148 6.632 1.00 60.00 495 THR A O 1
ATOM 3717 N N . ASP A 1 496 ? 7.248 -5.136 8.631 1.00 50.97 496 ASP A N 1
ATOM 3718 C CA . ASP A 1 496 ? 8.658 -5.478 8.382 1.00 50.97 496 ASP A CA 1
ATOM 3719 C C . ASP A 1 496 ? 8.886 -6.438 7.201 1.00 50.97 496 ASP A C 1
ATOM 3721 O O . ASP A 1 496 ? 8.027 -7.321 6.963 1.00 50.97 496 ASP A O 1
#

Secondary structure (DSSP, 8-state):
-HHHHHHHHHHHHHHHHHHHHHHHHHHHHHHHHHHHHHHHHHHHHHHHHHHT-SEEEEE-SSEEEEEE--SSSSSS-EEEEEEEB-TTSSBP-TTPPEEEEETT---EEEESS-S------------------TT---EEEEEES-TTS--HHHHHHHHHHHHTTPEEEEEETT--HHHHHHHHHT-SEEEE-TTS-HHHHTTTTTT-SSEEEE--TTHHHHTTSBSS-EEEEEESEEEE--SSSGGGTTS-SEEEE-BSS-EEEEEE-SPBPTT-EEEEEETTEEEEEEEEEE-TTPBPTTSPBPSS-EEE-SB-TT--GGGB-HHHHHHHHHHHHHHTT------EEEE--S--SEEE---BT-EEEEEEEE-S-EEEEEEEEEEESS--EEEEEEEEEETTEEEEEEEEPPPEE--SS-EEEEEEEEEEEE-SEEEEEEEEES-SS-EEEEEEEEEEEEE---HHHH---SB--S-SEEEEEEESEEEEEEE-